Protein AF-0000000086147917 (afdb_homodimer)

Organism: NCBI:txid717836

pLDDT: mean 97.07, std 4.15, range [70.06, 99.0]

Foldseek 3Di:
DPAAEEEEEDCPWFLNVLLCQVSVVVPHAYEREDCDQVPDDYPPDDLLRYHYAHDQLLDLVSLVVSVVVSCVRHVAHAEYEHDWAFFEFAAPVLADPVNLVVRLSTLPVSVVSNVVVNLCCLQPRDVVREHEYEREAALLLVDPDGRRVSNSVNSVNVLVVLVVVQVVDDVSNHYYYAYEHEYDEQICRLPPRYDYRPGHDPVPPVDDRNVVSVVCHRVTQHYSNVVSVVVVVQRPDSHHDNYDYDDPVSVVSNVVVVVVVVPPPVVCVVVVVVPDDDD/DPAAEEEEEDCPWFLNVLLCQVSVVVPHAYEREDCDQVPDDYPPDDLLRYHYAHDQLLDLVSLVVSVVVSCVRHVAHAEYEHDWAFFEFAAPVLADPVNLVVRLSTLPVSVVSNVVVNLCCLQPRDVVREHEYEREAALLLVDPDGRRVSSSVNSVNVLVVLVVVQVVDDVSNHYYYAYEHEYDEQMCRLPPRYDYRPGHDPVPPVDDRNVVSVVCHRVTQHYSNVVSVVVVVQRPDSDHDNYDYDDPVSVVSNVVVVVVVVPPPVVCVVVVVVPDDDD

Solvent-accessible surface area (backbone atoms only — not comparable to full-atom values): 27804 Å² total; per-residue (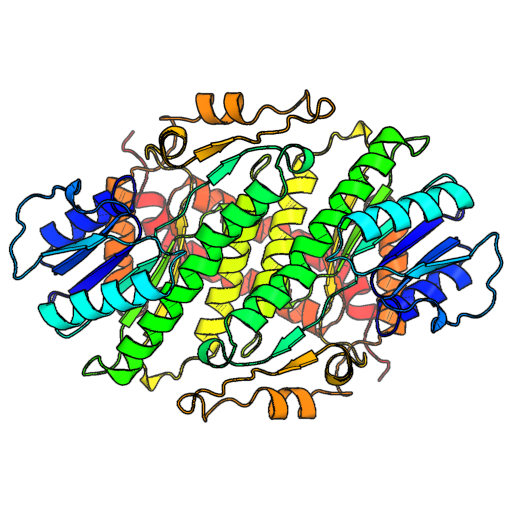Å²): 129,83,68,46,32,34,39,37,34,36,29,83,49,47,49,33,32,36,30,52,53,50,38,50,74,73,59,22,27,38,37,43,19,16,75,60,26,86,76,64,81,74,84,92,65,42,86,87,35,40,44,72,34,56,37,49,54,70,36,59,67,39,44,53,51,42,51,49,52,44,36,70,74,65,63,45,59,39,31,39,34,46,48,44,59,66,41,48,35,20,47,66,80,10,42,45,71,67,57,49,50,49,48,37,39,41,46,32,53,11,44,50,49,50,49,53,53,49,52,51,39,15,54,69,60,27,84,74,44,20,31,37,38,38,38,56,53,23,37,41,31,78,41,51,42,66,27,22,18,61,39,13,12,25,24,9,17,47,48,23,25,48,51,6,50,61,64,62,58,58,78,84,35,48,64,49,53,25,38,39,17,40,38,54,46,50,39,61,43,79,49,85,36,40,48,64,43,81,42,82,46,76,87,52,74,89,61,54,49,67,62,55,48,60,70,44,57,77,65,37,54,13,26,36,63,42,42,18,49,50,55,52,54,47,71,68,42,92,78,57,57,60,58,44,44,34,11,52,66,20,46,51,50,53,51,48,48,43,52,50,52,66,55,51,50,66,75,40,42,69,66,11,47,60,12,38,53,83,130,130,83,68,45,31,34,38,36,33,36,30,83,50,48,50,33,31,36,31,52,53,50,39,48,74,73,57,22,28,38,36,41,19,16,73,61,26,88,75,64,80,73,84,91,66,42,86,87,36,39,44,72,34,54,37,49,54,71,37,61,69,39,44,54,51,43,52,50,52,44,36,72,73,66,64,44,58,40,33,38,34,45,48,45,59,65,42,47,36,22,47,66,79,10,43,44,71,66,56,49,50,49,48,36,38,40,46,31,54,11,42,49,49,51,49,52,54,48,54,52,39,15,55,69,60,26,83,74,45,20,29,37,36,38,39,58,53,23,35,42,30,77,42,51,42,65,26,22,19,61,38,13,12,26,23,9,16,47,48,23,26,49,50,6,49,62,65,63,59,59,77,82,36,47,63,47,54,25,39,39,17,40,39,53,47,50,40,60,44,81,49,86,34,38,48,65,44,80,42,80,46,77,87,53,75,90,60,54,48,68,62,53,47,59,70,45,57,78,66,36,55,14,25,36,64,40,42,18,50,50,55,51,53,47,70,67,40,94,77,56,58,60,58,44,46,33,11,51,65,19,47,51,50,54,53,49,48,44,53,50,51,66,55,50,52,64,76,42,44,68,66,10,49,61,11,38,53,83,129

Secondary structure (DSSP, 8-state):
----EEEES--SSHHHHHHHHHHHHTT-EEEEEETTGGG---TT--TTTEEEEE--TT-HHHHHHHHHHHHHHHS---EEEE----EEEB-GGGS-HHHHHHHHIIIIIHHHHHHHHHHHHHHHTSSS--EEEEEE--GGGTS--TTBHHHHHHHHHHHHHHHHHHTTS-GGG-EEEEEEEE--B-SSTTTTTEEE-SS--TT-TT--HHHHHHHHTT--SB-HHHHHHHHHHHHH-SS--SEEEESHHHHHHHHHHHHHHHHHHHHTHHHHHTTBPP-/----EEEES--SSHHHHHHHHHHHHTT-EEEEEETTGGG---TT--TTTEEEEE--TT-HHHHHHHHHHHHHHHS---EEEE----EEEB-GGGS-HHHHHHHHIIIIIHHHHHHHHHHHHHHHTSSS--EEEEEE--GGGTS--TTBHHHHHHHHHHHHHHHHHHTTS-GGG-EEEEEEEE--B-SSTTTTTEEE-SS--TT-TT--HHHHHHHHTT--SB-HHHHHHHHHHHHH-SS--SEEEESHHHHHHHHHHHHHHHHHHHHTHHHHHTTBPP-

Structure (mmCIF, N/CA/C/O backbone):
data_AF-0000000086147917-model_v1
#
loop_
_entity.id
_entity.type
_entity.pdbx_description
1 polymer 'NAD(P)-binding protein'
#
loop_
_atom_site.group_PDB
_atom_site.id
_atom_site.type_symbol
_atom_site.label_atom_id
_atom_site.label_alt_id
_atom_site.label_comp_id
_atom_site.label_asym_id
_atom_site.label_entity_id
_atom_site.label_seq_id
_atom_site.pdbx_PDB_ins_code
_atom_site.Cartn_x
_atom_site.Cartn_y
_atom_site.Cartn_z
_atom_site.occupancy
_atom_site.B_iso_or_equiv
_atom_site.auth_seq_id
_atom_site.auth_comp_id
_atom_site.auth_asym_id
_atom_site.auth_atom_id
_atom_site.pdbx_PDB_model_num
ATOM 1 N N . MET A 1 1 ? -1.956 -28.297 -23.5 1 70.69 1 MET A N 1
ATOM 2 C CA . MET A 1 1 ? -0.825 -27.734 -22.766 1 70.69 1 MET A CA 1
ATOM 3 C C . MET A 1 1 ? -0.384 -28.672 -21.641 1 70.69 1 MET A C 1
ATOM 5 O O . MET A 1 1 ? -1.197 -29.422 -21.094 1 70.69 1 MET A O 1
ATOM 9 N N . ALA A 1 2 ? 0.963 -28.703 -21.406 1 85.81 2 ALA A N 1
ATOM 10 C CA . ALA A 1 2 ? 1.451 -29.609 -20.359 1 85.81 2 ALA A CA 1
ATOM 11 C C . ALA A 1 2 ? 0.873 -29.25 -19 1 85.81 2 ALA A C 1
ATOM 13 O O . ALA A 1 2 ? 0.705 -28.062 -18.688 1 85.81 2 ALA A O 1
ATOM 14 N N . PRO A 1 3 ? 0.407 -30.188 -18.25 1 95.19 3 PRO A N 1
ATOM 15 C CA . PRO A 1 3 ? -0.118 -29.922 -16.906 1 95.19 3 PRO A CA 1
ATOM 16 C C . PRO A 1 3 ? 0.841 -29.109 -16.047 1 95.19 3 PRO A C 1
ATOM 18 O O . PRO A 1 3 ? 2.059 -29.281 -16.125 1 95.19 3 PRO A O 1
ATOM 21 N N . GLN A 1 4 ? 0.289 -28.172 -15.352 1 98.12 4 GLN A N 1
ATOM 22 C CA . GLN A 1 4 ? 1.049 -27.359 -14.398 1 98.12 4 GLN A CA 1
ATOM 23 C C . GLN A 1 4 ? 0.607 -27.641 -12.969 1 98.12 4 GLN A C 1
ATOM 25 O O . GLN A 1 4 ? -0.524 -28.078 -12.734 1 98.12 4 GLN A O 1
ATOM 30 N N . VAL A 1 5 ? 1.501 -27.453 -12.031 1 98.81 5 VAL A N 1
ATOM 31 C CA . VAL A 1 5 ? 1.185 -27.609 -10.617 1 98.81 5 VAL A CA 1
ATOM 32 C C . VAL A 1 5 ? 0.826 -26.25 -10.023 1 98.81 5 VAL A C 1
ATOM 34 O O . VAL A 1 5 ? 1.681 -25.359 -9.922 1 98.81 5 VAL A O 1
ATOM 37 N N . PHE A 1 6 ? -0.414 -26.094 -9.578 1 98.94 6 PHE A N 1
ATOM 38 C CA . PHE A 1 6 ? -0.912 -24.891 -8.914 1 98.94 6 PHE A CA 1
ATOM 39 C C . PHE A 1 6 ? -0.845 -25.031 -7.398 1 98.94 6 PHE A C 1
ATOM 41 O O . PHE A 1 6 ? -1.278 -26.047 -6.852 1 98.94 6 PHE A O 1
ATOM 48 N N . PHE A 1 7 ? -0.246 -24.094 -6.746 1 98.94 7 PHE A N 1
ATOM 49 C CA . PHE A 1 7 ? -0.355 -23.906 -5.305 1 98.94 7 PHE A CA 1
ATOM 50 C C . PHE A 1 7 ? -1.246 -22.703 -4.984 1 98.94 7 PHE A C 1
ATOM 52 O O . PHE A 1 7 ? -0.883 -21.562 -5.262 1 98.94 7 PHE A O 1
ATOM 59 N N . ILE A 1 8 ? -2.434 -22.938 -4.398 1 98.94 8 ILE A N 1
ATOM 60 C CA . ILE A 1 8 ? -3.43 -21.891 -4.211 1 98.94 8 ILE A CA 1
ATOM 61 C C . ILE A 1 8 ? -3.738 -21.734 -2.725 1 98.94 8 ILE A C 1
ATOM 63 O O . ILE A 1 8 ? -4.125 -22.703 -2.057 1 98.94 8 ILE A O 1
ATOM 67 N N . THR A 1 9 ? -3.553 -20.531 -2.205 1 98.88 9 THR A N 1
ATOM 68 C CA . THR A 1 9 ? -3.9 -20.266 -0.811 1 98.88 9 THR A CA 1
ATOM 69 C C . THR A 1 9 ? -5.359 -19.844 -0.688 1 98.88 9 THR A C 1
ATOM 71 O O . THR A 1 9 ? -5.875 -19.125 -1.555 1 98.88 9 THR A O 1
ATOM 74 N N . GLY A 1 10 ? -6 -20.219 0.415 1 97.56 10 GLY A N 1
ATOM 75 C CA . GLY A 1 10 ? -7.375 -19.812 0.659 1 97.56 10 GLY A CA 1
ATOM 76 C C . GLY A 1 10 ? -8.352 -20.359 -0.366 1 97.56 10 GLY A C 1
ATOM 77 O O . GLY A 1 10 ? -8.898 -19.609 -1.174 1 97.56 10 GLY A O 1
ATOM 78 N N . THR A 1 11 ? -8.781 -21.703 -0.253 1 98 11 THR A N 1
ATOM 79 C CA . THR A 1 11 ? -9.562 -22.312 -1.326 1 98 11 THR A CA 1
ATOM 80 C C . THR A 1 11 ? -10.914 -22.797 -0.804 1 98 11 THR A C 1
ATOM 82 O O . THR A 1 11 ? -11.609 -23.547 -1.478 1 98 11 THR A O 1
ATOM 85 N N . SER A 1 12 ? -11.297 -22.312 0.386 1 95.19 12 SER A N 1
ATOM 86 C CA . SER A 1 12 ? -12.539 -22.781 0.989 1 95.19 12 SER A CA 1
ATOM 87 C C . SER A 1 12 ? -13.758 -22.188 0.282 1 95.19 12 SER A C 1
ATOM 89 O O . SER A 1 12 ? -14.836 -22.781 0.291 1 95.19 12 SER A O 1
ATOM 91 N N . THR A 1 13 ? -13.625 -20.984 -0.281 1 91.88 13 THR A N 1
ATOM 92 C CA . THR A 1 13 ? -14.719 -20.297 -0.959 1 91.88 13 THR A CA 1
ATOM 93 C C . THR A 1 13 ? -14.18 -19.375 -2.055 1 91.88 13 THR A C 1
ATOM 95 O O . THR A 1 13 ? -12.977 -19.312 -2.291 1 91.88 13 THR A O 1
ATOM 98 N N . GLY A 1 14 ? -15.055 -18.844 -2.77 1 93.75 14 GLY A N 1
ATOM 99 C CA . GLY A 1 14 ? -14.734 -17.734 -3.658 1 93.75 14 GLY A CA 1
ATOM 100 C C . GLY A 1 14 ? -13.828 -18.125 -4.809 1 93.75 14 GLY A C 1
ATOM 101 O O . GLY A 1 14 ? -14.008 -19.203 -5.406 1 93.75 14 GLY A O 1
ATOM 102 N N . PHE A 1 15 ? -12.898 -17.234 -5.156 1 96.62 15 PHE A N 1
ATOM 103 C CA . PHE A 1 15 ? -12 -17.406 -6.289 1 96.62 15 PHE A CA 1
ATOM 104 C C . PHE A 1 15 ? -11.141 -18.641 -6.109 1 96.62 15 PHE A C 1
ATOM 106 O O . PHE A 1 15 ? -10.93 -19.406 -7.055 1 96.62 15 PHE A O 1
ATOM 113 N N . GLY A 1 16 ? -10.633 -18.844 -4.852 1 97.81 16 GLY A N 1
ATOM 114 C CA . GLY A 1 16 ? -9.773 -19.984 -4.602 1 97.81 16 GLY A CA 1
ATOM 115 C C . GLY A 1 16 ? -10.438 -21.312 -4.906 1 97.81 16 GLY A C 1
ATOM 116 O O . GLY A 1 16 ? -9.852 -22.156 -5.586 1 97.81 16 GLY A O 1
ATOM 117 N N . GLN A 1 17 ? -11.641 -21.422 -4.441 1 97.88 17 GLN A N 1
ATOM 118 C CA . GLN A 1 17 ? -12.391 -22.656 -4.66 1 97.88 17 GLN A CA 1
ATOM 119 C C . GLN A 1 17 ? -12.648 -22.891 -6.148 1 97.88 17 GLN A C 1
ATOM 121 O O . GLN A 1 17 ? -12.43 -24 -6.656 1 97.88 17 GLN A O 1
ATOM 126 N N . GLU A 1 18 ? -13.086 -21.859 -6.844 1 98.44 18 GLU A N 1
ATOM 127 C CA . GLU A 1 18 ? -13.414 -21.969 -8.258 1 98.44 18 GLU A CA 1
ATOM 128 C C . GLU A 1 18 ? -12.164 -22.219 -9.102 1 98.44 18 GLU A C 1
ATOM 130 O O . GLU A 1 18 ? -12.227 -22.906 -10.117 1 98.44 18 GLU A O 1
ATOM 135 N N . LEU A 1 19 ? -11.031 -21.641 -8.695 1 98.81 19 LEU A N 1
ATOM 136 C CA . LEU A 1 19 ? -9.789 -21.828 -9.438 1 98.81 19 LEU A CA 1
ATOM 137 C C . LEU A 1 19 ? -9.297 -23.266 -9.297 1 98.81 19 LEU A C 1
ATOM 139 O O . LEU A 1 19 ? -8.758 -23.844 -10.25 1 98.81 19 LEU A O 1
ATOM 143 N N . VAL A 1 20 ? -9.453 -23.859 -8.086 1 98.88 20 VAL A N 1
ATOM 144 C CA . VAL A 1 20 ? -9.109 -25.266 -7.91 1 98.88 20 VAL A CA 1
ATOM 145 C C . VAL A 1 20 ? -9.914 -26.109 -8.883 1 98.88 20 VAL A C 1
ATOM 147 O O . VAL A 1 20 ? -9.352 -26.953 -9.594 1 98.88 20 VAL A O 1
ATOM 150 N N . LYS A 1 21 ? -11.219 -25.891 -8.953 1 98.81 21 LYS A N 1
ATOM 151 C CA . LYS A 1 21 ? -12.094 -26.641 -9.852 1 98.81 21 LYS A CA 1
ATOM 152 C C . LYS A 1 21 ? -11.648 -26.5 -11.305 1 98.81 21 LYS A C 1
ATOM 154 O O . LYS A 1 21 ? -11.539 -27.5 -12.023 1 98.81 21 LYS A O 1
ATOM 159 N N . LYS A 1 22 ? -11.359 -25.281 -11.664 1 98.62 22 LYS A N 1
ATOM 160 C CA . LYS A 1 22 ? -10.984 -25 -13.047 1 98.62 22 LYS A CA 1
ATOM 161 C C . LYS A 1 22 ? -9.672 -25.688 -13.414 1 98.62 22 LYS A C 1
ATOM 163 O O . LYS A 1 22 ? -9.57 -26.312 -14.477 1 98.62 22 LYS A O 1
ATOM 168 N N . ALA A 1 23 ? -8.672 -25.578 -12.578 1 98.69 23 ALA A N 1
ATOM 169 C CA . ALA A 1 23 ? -7.363 -26.172 -12.852 1 98.69 23 ALA A CA 1
ATOM 170 C C . ALA A 1 23 ? -7.461 -27.688 -12.969 1 98.69 23 ALA A C 1
ATOM 172 O O . ALA A 1 23 ? -6.891 -28.281 -13.891 1 98.69 23 ALA A O 1
ATOM 173 N N . LEU A 1 24 ? -8.203 -28.328 -12.078 1 98.62 24 LEU A N 1
ATOM 174 C CA . LEU A 1 24 ? -8.375 -29.781 -12.133 1 98.62 24 LEU A CA 1
ATOM 175 C C . LEU A 1 24 ? -9.109 -30.188 -13.406 1 98.62 24 LEU A C 1
ATOM 177 O O . LEU A 1 24 ? -8.727 -31.172 -14.055 1 98.62 24 LEU A O 1
ATOM 181 N N . GLN A 1 25 ? -10.148 -29.406 -13.703 1 98 25 GLN A N 1
ATOM 182 C CA . GLN A 1 25 ? -10.93 -29.688 -14.898 1 98 25 GLN A CA 1
ATOM 183 C C . GLN A 1 25 ? -10.062 -29.625 -16.156 1 98 25 GLN A C 1
ATOM 185 O O . GLN A 1 25 ? -10.297 -30.359 -17.109 1 98 25 GLN A O 1
ATOM 190 N N . GLU A 1 26 ? -9.039 -28.781 -16.141 1 97.88 26 GLU A N 1
ATOM 191 C CA . GLU A 1 26 ? -8.18 -28.578 -17.297 1 97.88 26 GLU A CA 1
ATOM 192 C C . GLU A 1 26 ? -7.004 -29.547 -17.297 1 97.88 26 GLU A C 1
ATOM 194 O O . GLU A 1 26 ? -6.156 -29.516 -18.188 1 97.88 26 GLU A O 1
ATOM 199 N N . GLY A 1 27 ? -6.895 -30.375 -16.266 1 97.94 27 GLY A N 1
ATOM 200 C CA . GLY A 1 27 ? -5.883 -31.422 -16.234 1 97.94 27 GLY A CA 1
ATOM 201 C C . GLY A 1 27 ? -4.645 -31.016 -15.445 1 97.94 27 GLY A C 1
ATOM 202 O O . GLY A 1 27 ? -3.652 -31.75 -15.43 1 97.94 27 GLY A O 1
ATOM 203 N N . ASP A 1 28 ? -4.652 -29.859 -14.797 1 98.69 28 ASP A N 1
ATOM 204 C CA . ASP A 1 28 ? -3.541 -29.422 -13.961 1 98.69 28 ASP A CA 1
ATOM 205 C C . ASP A 1 28 ? -3.545 -30.141 -12.617 1 98.69 28 ASP A C 1
ATOM 207 O O . ASP A 1 28 ? -4.496 -30.859 -12.289 1 98.69 28 ASP A O 1
ATOM 211 N N . LYS A 1 29 ? -2.465 -30.047 -11.922 1 98.75 29 LYS A N 1
ATOM 212 C CA . LYS A 1 29 ? -2.354 -30.5 -10.539 1 98.75 29 LYS A CA 1
ATOM 213 C C . LYS A 1 29 ? -2.529 -29.344 -9.562 1 98.75 29 LYS A C 1
ATOM 215 O O . LYS A 1 29 ? -2.125 -28.219 -9.844 1 98.75 29 LYS A O 1
ATOM 220 N N . VAL A 1 30 ? -3.152 -29.688 -8.398 1 98.94 30 VAL A N 1
ATOM 221 C CA . VAL A 1 30 ? -3.488 -28.578 -7.52 1 98.94 30 VAL A CA 1
ATOM 222 C C . VAL A 1 30 ? -3.129 -28.938 -6.078 1 98.94 30 VAL A C 1
ATOM 224 O O . VAL A 1 30 ? -3.475 -30.016 -5.59 1 98.94 30 VAL A O 1
ATOM 227 N N . VAL A 1 31 ? -2.369 -28.062 -5.469 1 98.94 31 VAL A N 1
ATOM 228 C CA . VAL A 1 31 ? -2.275 -27.984 -4.016 1 98.94 31 VAL A CA 1
ATOM 229 C C . VAL A 1 31 ? -3.266 -26.938 -3.488 1 98.94 31 VAL A C 1
ATOM 231 O O . VAL A 1 31 ? -3.053 -25.734 -3.639 1 98.94 31 VAL A O 1
ATOM 234 N N . ALA A 1 32 ? -4.359 -27.406 -2.885 1 98.88 32 ALA A N 1
ATOM 235 C CA . ALA A 1 32 ? -5.398 -26.547 -2.318 1 98.88 32 ALA A CA 1
ATOM 236 C C . ALA A 1 32 ? -5.195 -26.359 -0.817 1 98.88 32 ALA A C 1
ATOM 238 O O . ALA A 1 32 ? -5.051 -27.344 -0.077 1 98.88 32 ALA A O 1
ATOM 239 N N . THR A 1 33 ? -5.184 -25.094 -0.391 1 98.81 33 THR A N 1
ATOM 240 C CA . THR A 1 33 ? -4.949 -24.875 1.032 1 98.81 33 THR A CA 1
ATOM 241 C C . THR A 1 33 ? -6.141 -24.172 1.677 1 98.81 33 THR A C 1
ATOM 243 O O . THR A 1 33 ? -6.867 -23.438 1.01 1 98.81 33 THR A O 1
ATOM 246 N N . ALA A 1 34 ? -6.387 -24.438 2.887 1 97.75 34 ALA A N 1
ATOM 247 C CA . ALA A 1 34 ? -7.348 -23.781 3.779 1 97.75 34 ALA A CA 1
ATOM 248 C C . ALA A 1 34 ? -6.93 -23.938 5.238 1 97.75 34 ALA A C 1
ATOM 250 O O . ALA A 1 34 ? -6.059 -24.75 5.559 1 97.75 34 ALA A O 1
ATOM 251 N N . ARG A 1 35 ? -7.52 -23.219 6.121 1 94.25 35 ARG A N 1
ATOM 252 C CA . ARG A 1 35 ? -7.23 -23.359 7.547 1 94.25 35 ARG A CA 1
ATOM 253 C C . ARG A 1 35 ? -7.582 -24.75 8.039 1 94.25 35 ARG A C 1
ATOM 255 O O . ARG A 1 35 ? -6.883 -25.312 8.891 1 94.25 35 ARG A O 1
ATOM 262 N N . ASN A 1 36 ? -8.609 -25.172 7.488 1 95.69 36 ASN A N 1
ATOM 263 C CA . ASN A 1 36 ? -9.031 -26.562 7.668 1 95.69 36 ASN A CA 1
ATOM 264 C C . ASN A 1 36 ? -9.242 -27.266 6.332 1 95.69 36 ASN A C 1
ATOM 266 O O . ASN A 1 36 ? -10.336 -27.203 5.758 1 95.69 36 ASN A O 1
ATOM 270 N N . SER A 1 37 ? -8.234 -27.969 5.91 1 97.38 37 SER A N 1
ATOM 271 C CA . SER A 1 37 ? -8.242 -28.531 4.562 1 97.38 37 SER A CA 1
ATOM 272 C C . SER A 1 37 ? -9.117 -29.766 4.488 1 97.38 37 SER A C 1
ATOM 274 O O . SER A 1 37 ? -9.492 -30.203 3.398 1 97.38 37 SER A O 1
ATOM 276 N N . SER A 1 38 ? -9.422 -30.375 5.594 1 97.12 38 SER A N 1
ATOM 277 C CA . SER A 1 38 ? -10.227 -31.594 5.605 1 97.12 38 SER A CA 1
ATOM 278 C C . SER A 1 38 ? -11.641 -31.312 5.094 1 97.12 38 SER A C 1
ATOM 280 O O . SER A 1 38 ? -12.359 -32.25 4.715 1 97.12 38 SER A O 1
ATOM 282 N N . LYS A 1 39 ? -11.984 -30.016 5.102 1 95.56 39 LYS A N 1
ATOM 283 C CA . LYS A 1 39 ? -13.328 -29.641 4.672 1 95.56 39 LYS A CA 1
ATOM 284 C C . LYS A 1 39 ? -13.375 -29.406 3.164 1 95.56 39 LYS A C 1
ATOM 286 O O . LYS A 1 39 ? -14.453 -29.266 2.588 1 95.56 39 LYS A O 1
ATOM 291 N N . LEU A 1 40 ? -12.25 -29.422 2.508 1 97.81 40 LEU A N 1
ATOM 292 C CA . LEU A 1 40 ? -12.203 -29.203 1.067 1 97.81 40 LEU A CA 1
ATOM 293 C C . LEU A 1 40 ? -12.664 -30.438 0.304 1 97.81 40 LEU A C 1
ATOM 295 O O . LEU A 1 40 ? -12.242 -31.547 0.612 1 97.81 40 LEU A O 1
ATOM 299 N N . LYS A 1 41 ? -13.586 -30.219 -0.577 1 96.5 41 LYS A N 1
ATOM 300 C CA . LYS A 1 41 ? -14.086 -31.297 -1.425 1 96.5 41 LYS A CA 1
ATOM 301 C C . LYS A 1 41 ? -14.148 -30.875 -2.887 1 96.5 41 LYS A C 1
ATOM 303 O O . LYS A 1 41 ? -14.781 -29.875 -3.217 1 96.5 41 LYS A O 1
ATOM 308 N N . PHE A 1 42 ? -13.461 -31.609 -3.727 1 98 42 PHE A N 1
ATOM 309 C CA . PHE A 1 42 ? -13.438 -31.359 -5.164 1 98 42 PHE A CA 1
ATOM 310 C C . PHE A 1 42 ? -13.633 -32.656 -5.934 1 98 42 PHE A C 1
ATOM 312 O O . PHE A 1 42 ? -13.273 -33.75 -5.449 1 98 42 PHE A O 1
ATOM 319 N N . ASP A 1 43 ? -14.188 -32.594 -7.074 1 96.81 43 ASP A N 1
ATOM 320 C CA . ASP A 1 43 ? -14.43 -33.75 -7.902 1 96.81 43 ASP A CA 1
ATOM 321 C C . ASP A 1 43 ? -13.18 -34.125 -8.703 1 96.81 43 ASP A C 1
ATOM 323 O O . ASP A 1 43 ? -12.375 -33.281 -9.039 1 96.81 43 ASP A O 1
ATOM 327 N N . GLY A 1 44 ? -13 -35.375 -8.961 1 96.19 44 GLY A N 1
ATOM 328 C CA . GLY A 1 44 ? -11.969 -35.844 -9.867 1 96.19 44 GLY A CA 1
ATOM 329 C C . GLY A 1 44 ? -10.578 -35.812 -9.266 1 96.19 44 GLY A C 1
ATOM 330 O O . GLY A 1 44 ? -9.578 -35.75 -9.984 1 96.19 44 GLY A O 1
ATOM 331 N N . THR A 1 45 ? -10.508 -35.875 -7.992 1 97.88 45 THR A N 1
ATOM 332 C CA . THR A 1 45 ? -9.219 -35.75 -7.332 1 97.88 45 THR A CA 1
ATOM 333 C C . THR A 1 45 ? -8.578 -37.125 -7.141 1 97.88 45 THR A C 1
ATOM 335 O O . THR A 1 45 ? -9.273 -38.094 -6.875 1 97.88 45 THR A O 1
ATOM 338 N N . THR A 1 46 ? -7.344 -37.188 -7.355 1 97.62 46 THR A N 1
ATOM 339 C CA . THR A 1 46 ? -6.492 -38.312 -7.062 1 97.62 46 THR A CA 1
ATOM 340 C C . THR A 1 46 ? -5.188 -37.875 -6.41 1 97.62 46 THR A C 1
ATOM 342 O O . THR A 1 46 ? -4.891 -36.688 -6.355 1 97.62 46 THR A O 1
ATOM 345 N N . GLN A 1 47 ? -4.441 -38.812 -5.941 1 96.69 47 GLN A N 1
ATOM 346 C CA . GLN A 1 47 ? -3.148 -38.5 -5.34 1 96.69 47 GLN A CA 1
ATOM 347 C C . GLN A 1 47 ? -2.189 -37.906 -6.375 1 96.69 47 GLN A C 1
ATOM 349 O O . GLN A 1 47 ? -1.222 -37.219 -6.02 1 96.69 47 GLN A O 1
ATOM 354 N N . ASP A 1 48 ? -2.467 -38.156 -7.625 1 97.5 48 ASP A N 1
ATOM 355 C CA . ASP A 1 48 ? -1.568 -37.719 -8.695 1 97.5 48 ASP A CA 1
ATOM 356 C C . ASP A 1 48 ? -1.858 -36.281 -9.125 1 97.5 48 ASP A C 1
ATOM 358 O O . ASP A 1 48 ? -1.037 -35.656 -9.797 1 97.5 48 ASP A O 1
ATOM 362 N N . ASN A 1 49 ? -3.057 -35.75 -8.742 1 98.38 49 ASN A N 1
ATOM 363 C CA . ASN A 1 49 ? -3.365 -34.438 -9.289 1 98.38 49 ASN A CA 1
ATOM 364 C C . ASN A 1 49 ? -3.824 -33.469 -8.195 1 98.38 49 ASN A C 1
ATOM 366 O O . ASN A 1 49 ? -4.066 -32.312 -8.461 1 98.38 49 ASN A O 1
ATOM 370 N N . TYR A 1 50 ? -3.922 -33.969 -6.969 1 98.75 50 TYR A N 1
ATOM 371 C CA . TYR A 1 50 ? -4.551 -33.125 -5.957 1 98.75 50 TYR A CA 1
ATOM 372 C C . TYR A 1 50 ? -3.934 -33.375 -4.582 1 98.75 50 TYR A C 1
ATOM 374 O O . TYR A 1 50 ? -3.65 -34.531 -4.223 1 98.75 50 TYR A O 1
ATOM 382 N N . LEU A 1 51 ? -3.709 -32.312 -3.834 1 98.81 51 LEU A N 1
ATOM 383 C CA . LEU A 1 51 ? -3.248 -32.344 -2.449 1 98.81 51 LEU A CA 1
ATOM 384 C C . LEU A 1 51 ? -3.93 -31.25 -1.627 1 98.81 51 LEU A C 1
ATOM 386 O O . LEU A 1 51 ? -3.908 -30.078 -2.002 1 98.81 51 LEU A O 1
ATOM 390 N N . ALA A 1 52 ? -4.633 -31.609 -0.583 1 98.75 52 ALA A N 1
ATOM 391 C CA . ALA A 1 52 ? -5.191 -30.656 0.371 1 98.75 52 ALA A CA 1
ATOM 392 C C . ALA A 1 52 ? -4.246 -30.438 1.551 1 98.75 52 ALA A C 1
ATOM 394 O O . ALA A 1 52 ? -3.748 -31.406 2.137 1 98.75 52 ALA A O 1
ATOM 395 N N . VAL A 1 53 ? -3.98 -29.188 1.894 1 98.75 53 VAL A N 1
ATOM 396 C CA . VAL A 1 53 ? -3.025 -28.891 2.957 1 98.75 53 VAL A CA 1
ATOM 397 C C . VAL A 1 53 ? -3.605 -27.828 3.891 1 98.75 53 VAL A C 1
ATOM 399 O O . VAL A 1 53 ? -4.156 -26.828 3.434 1 98.75 53 VAL A O 1
ATOM 402 N N . ASP A 1 54 ? -3.508 -28.047 5.227 1 98.62 54 ASP A N 1
ATOM 403 C CA . ASP A 1 54 ? -3.816 -27 6.195 1 98.62 54 ASP A CA 1
ATOM 404 C C . ASP A 1 54 ? -2.803 -25.859 6.113 1 98.62 54 ASP A C 1
ATOM 406 O O . ASP A 1 54 ? -1.593 -26.094 6.176 1 98.62 54 ASP A O 1
ATOM 410 N N . LEU A 1 55 ? -3.381 -24.625 5.973 1 98.75 55 LEU A N 1
ATOM 411 C CA . LEU A 1 55 ? -2.449 -23.5 5.91 1 98.75 55 LEU A CA 1
ATOM 412 C C . LEU A 1 55 ? -3.096 -22.219 6.449 1 98.75 55 LEU A C 1
ATOM 414 O O . LEU A 1 55 ? -4.141 -21.797 5.953 1 98.75 55 LEU A O 1
ATOM 418 N N . ASP A 1 56 ? -2.547 -21.703 7.5 1 98.62 56 ASP A N 1
ATOM 419 C CA . ASP A 1 56 ? -2.664 -20.297 7.891 1 98.62 56 ASP A CA 1
ATOM 420 C C . ASP A 1 56 ? -1.467 -19.484 7.395 1 98.62 56 ASP A C 1
ATOM 422 O O . ASP A 1 56 ? -0.349 -19.656 7.891 1 98.62 56 ASP A O 1
ATOM 426 N N . VAL A 1 57 ? -1.705 -18.609 6.445 1 98.69 57 VAL A N 1
ATOM 427 C CA . VAL A 1 57 ? -0.602 -17.938 5.766 1 98.69 57 VAL A CA 1
ATOM 428 C C . VAL A 1 57 ? 0.154 -17.062 6.758 1 98.69 57 VAL A C 1
ATOM 430 O O . VAL A 1 57 ? 1.273 -16.625 6.48 1 98.69 57 VAL A O 1
ATOM 433 N N . THR A 1 58 ? -0.464 -16.719 7.934 1 98.38 58 THR A N 1
ATOM 434 C CA . THR A 1 58 ? 0.211 -15.891 8.922 1 98.38 58 THR A CA 1
ATOM 435 C C . THR A 1 58 ? 1.212 -16.703 9.734 1 98.38 58 THR A C 1
ATOM 437 O O . THR A 1 58 ? 1.977 -16.156 10.523 1 98.38 58 THR A O 1
ATOM 440 N N . ASP A 1 59 ? 1.185 -18.016 9.562 1 98.56 59 ASP A N 1
ATOM 441 C CA . ASP A 1 59 ? 2.121 -18.922 10.211 1 98.56 59 ASP A CA 1
ATOM 442 C C . ASP A 1 59 ? 3.234 -19.344 9.25 1 98.56 59 ASP A C 1
ATOM 444 O O . ASP A 1 59 ? 3.062 -20.281 8.469 1 98.56 59 ASP A O 1
ATOM 448 N N . LYS A 1 60 ? 4.371 -18.766 9.422 1 97.81 60 LYS A N 1
ATOM 449 C CA . LYS A 1 60 ? 5.5 -18.984 8.516 1 97.81 60 LYS A CA 1
ATOM 450 C C . LYS A 1 60 ? 5.875 -20.453 8.453 1 97.81 60 LYS A C 1
ATOM 452 O O . LYS A 1 60 ? 6.18 -20.984 7.375 1 97.81 60 LYS A O 1
ATOM 457 N N . SER A 1 61 ? 5.891 -21.094 9.547 1 98.31 61 SER A N 1
ATOM 458 C CA . SER A 1 61 ? 6.227 -22.516 9.578 1 98.31 61 SER A CA 1
ATOM 459 C C . SER A 1 61 ? 5.207 -23.344 8.812 1 98.31 61 SER A C 1
ATOM 461 O O . SER A 1 61 ? 5.566 -24.328 8.148 1 98.31 61 SER A O 1
ATOM 463 N N . ALA A 1 62 ? 3.941 -22.969 8.938 1 98.75 62 ALA A N 1
ATOM 464 C CA . ALA A 1 62 ? 2.896 -23.656 8.188 1 98.75 62 ALA A CA 1
ATOM 465 C C . ALA A 1 62 ? 3.088 -23.484 6.688 1 98.75 62 ALA A C 1
ATOM 467 O O . ALA A 1 62 ? 2.84 -24.406 5.906 1 98.75 62 ALA A O 1
ATOM 468 N N . VAL A 1 63 ? 3.557 -22.328 6.289 1 98.88 63 VAL A N 1
ATOM 469 C CA . VAL A 1 63 ? 3.838 -22.062 4.883 1 98.88 63 VAL A CA 1
ATOM 470 C C . VAL A 1 63 ? 4.945 -22.984 4.391 1 98.88 63 VAL A C 1
ATOM 472 O O . VAL A 1 63 ? 4.809 -23.625 3.346 1 98.88 63 VAL A O 1
ATOM 475 N N . ASP A 1 64 ? 5.984 -23.078 5.168 1 98.69 64 ASP A N 1
ATOM 476 C CA . ASP A 1 64 ? 7.098 -23.953 4.801 1 98.69 64 ASP A CA 1
ATOM 477 C C . ASP A 1 64 ? 6.637 -25.391 4.648 1 98.69 64 ASP A C 1
ATOM 479 O O . ASP A 1 64 ? 6.965 -26.062 3.658 1 98.69 64 ASP A O 1
ATOM 483 N N . LYS A 1 65 ? 5.883 -25.859 5.586 1 98.69 65 LYS A N 1
ATOM 484 C CA . LYS A 1 65 ? 5.406 -27.234 5.582 1 98.69 65 LYS A CA 1
ATOM 485 C C . LYS A 1 65 ? 4.488 -27.5 4.391 1 98.69 65 LYS A C 1
ATOM 487 O O . LYS A 1 65 ? 4.512 -28.578 3.807 1 98.69 65 LYS A O 1
ATOM 492 N N . ALA A 1 66 ? 3.674 -26.516 4.078 1 98.88 66 ALA A N 1
ATOM 493 C CA . ALA A 1 66 ? 2.762 -26.656 2.947 1 98.88 66 ALA A CA 1
ATOM 494 C C . ALA A 1 66 ? 3.529 -26.812 1.637 1 98.88 66 ALA A C 1
ATOM 496 O O . ALA A 1 66 ? 3.199 -27.656 0.809 1 98.88 66 ALA A O 1
ATOM 497 N N . PHE A 1 67 ? 4.547 -26.016 1.429 1 98.94 67 PHE A N 1
ATOM 498 C CA . PHE A 1 67 ? 5.355 -26.109 0.219 1 98.94 67 PHE A CA 1
ATOM 499 C C . PHE A 1 67 ? 6.141 -27.406 0.181 1 98.94 67 PHE A C 1
ATOM 501 O O . PHE A 1 67 ? 6.297 -28.016 -0.881 1 98.94 67 PHE A O 1
ATOM 508 N N . ASP A 1 68 ? 6.641 -27.812 1.353 1 98.81 68 ASP A N 1
ATOM 509 C CA . ASP A 1 68 ? 7.355 -29.078 1.422 1 98.81 68 ASP A CA 1
ATOM 510 C C . ASP A 1 68 ? 6.453 -30.234 1.006 1 98.81 68 ASP A C 1
ATOM 512 O O . ASP A 1 68 ? 6.879 -31.125 0.273 1 98.81 68 ASP A O 1
ATOM 516 N N . ALA A 1 69 ? 5.242 -30.25 1.488 1 98.88 69 ALA A N 1
ATOM 517 C CA . ALA A 1 69 ? 4.277 -31.281 1.121 1 98.88 69 ALA A CA 1
ATOM 518 C C . ALA A 1 69 ? 4.012 -31.281 -0.381 1 98.88 69 ALA A C 1
ATOM 520 O O . ALA A 1 69 ? 3.918 -32.344 -1.006 1 98.88 69 ALA A O 1
ATOM 521 N N . ALA A 1 70 ? 3.857 -30.109 -0.963 1 98.81 70 ALA A N 1
ATOM 522 C CA . ALA A 1 70 ? 3.635 -29.953 -2.398 1 98.81 70 ALA A CA 1
ATOM 523 C C . ALA A 1 70 ? 4.801 -30.531 -3.195 1 98.81 70 ALA A C 1
ATOM 525 O O . ALA A 1 70 ? 4.594 -31.266 -4.172 1 98.81 70 ALA A O 1
ATOM 526 N N . LEU A 1 71 ? 6.047 -30.234 -2.777 1 98.81 71 LEU A N 1
ATOM 527 C CA . LEU A 1 71 ? 7.238 -30.719 -3.473 1 98.81 71 LEU A CA 1
ATOM 528 C C . LEU A 1 71 ? 7.387 -32.219 -3.336 1 98.81 71 LEU A C 1
ATOM 530 O O . LEU A 1 71 ? 7.816 -32.906 -4.273 1 98.81 71 LEU A O 1
ATOM 534 N N . LYS A 1 72 ? 7.09 -32.688 -2.145 1 98.62 72 LYS A N 1
ATOM 535 C CA . LYS A 1 72 ? 7.156 -34.125 -1.933 1 98.62 72 LYS A CA 1
ATOM 536 C C . LYS A 1 72 ? 6.227 -34.875 -2.889 1 98.62 72 LYS A C 1
ATOM 538 O O . LYS A 1 72 ? 6.582 -35.906 -3.424 1 98.62 72 LYS A O 1
ATOM 543 N N . GLN A 1 73 ? 5.094 -34.312 -3.117 1 98.5 73 GLN A N 1
ATOM 544 C CA . GLN A 1 73 ? 4.09 -35.031 -3.904 1 98.5 73 GLN A CA 1
ATOM 545 C C . GLN A 1 73 ? 4.305 -34.812 -5.398 1 98.5 73 GLN A C 1
ATOM 547 O O . GLN A 1 73 ? 4.152 -35.75 -6.199 1 98.5 73 GLN A O 1
ATOM 552 N N . PHE A 1 74 ? 4.602 -33.562 -5.805 1 98.38 74 PHE A N 1
ATOM 553 C CA . PHE A 1 74 ? 4.527 -33.25 -7.223 1 98.38 74 PHE A CA 1
ATOM 554 C C . PHE A 1 74 ? 5.91 -32.906 -7.773 1 98.38 74 PHE A C 1
ATOM 556 O O . PHE A 1 74 ? 6.09 -32.812 -8.984 1 98.38 74 PHE A O 1
ATOM 563 N N . GLY A 1 75 ? 6.895 -32.594 -6.906 1 98.12 75 GLY A N 1
ATOM 564 C CA . GLY A 1 75 ? 8.281 -32.406 -7.289 1 98.12 75 GLY A CA 1
ATOM 565 C C . GLY A 1 75 ? 8.578 -31.016 -7.793 1 98.12 75 GLY A C 1
ATOM 566 O O . GLY A 1 75 ? 9.742 -30.641 -7.965 1 98.12 75 GLY A O 1
ATOM 567 N N . ARG A 1 76 ? 7.535 -30.234 -8.102 1 98.19 76 ARG A N 1
ATOM 568 C CA . ARG A 1 76 ? 7.68 -28.875 -8.609 1 98.19 76 ARG A CA 1
ATOM 569 C C . ARG A 1 76 ? 6.43 -28.047 -8.328 1 98.19 76 ARG A C 1
ATOM 571 O O . ARG A 1 76 ? 5.395 -28.578 -7.941 1 98.19 76 ARG A O 1
ATOM 578 N N . ILE A 1 77 ? 6.527 -26.734 -8.461 1 98.88 77 ILE A N 1
ATOM 579 C CA . ILE A 1 77 ? 5.406 -25.797 -8.367 1 98.88 77 ILE A CA 1
ATOM 580 C C . ILE A 1 77 ? 5.5 -24.781 -9.492 1 98.88 77 ILE A C 1
ATOM 582 O O . ILE A 1 77 ? 6.457 -24 -9.562 1 98.88 77 ILE A O 1
ATOM 586 N N . ASP A 1 78 ? 4.461 -24.688 -10.328 1 98.88 78 ASP A N 1
ATOM 587 C CA . ASP A 1 78 ? 4.531 -23.875 -11.531 1 98.88 78 ASP A CA 1
ATOM 588 C C . ASP A 1 78 ? 3.811 -22.547 -11.336 1 98.88 78 ASP A C 1
ATOM 590 O O . ASP A 1 78 ? 4.215 -21.516 -11.898 1 98.88 78 ASP A O 1
ATOM 594 N N . VAL A 1 79 ? 2.715 -22.562 -10.633 1 98.94 79 VAL A N 1
ATOM 595 C CA . VAL A 1 79 ? 1.89 -21.391 -10.406 1 98.94 79 VAL A CA 1
ATOM 596 C C . VAL A 1 79 ? 1.544 -21.281 -8.922 1 98.94 79 VAL A C 1
ATOM 598 O O . VAL A 1 79 ? 1.05 -22.234 -8.32 1 98.94 79 VAL A O 1
ATOM 601 N N . VAL A 1 80 ? 1.902 -20.219 -8.305 1 99 80 VAL A N 1
ATOM 602 C CA . VAL A 1 80 ? 1.481 -19.922 -6.941 1 99 80 VAL A CA 1
ATOM 603 C C . VAL A 1 80 ? 0.458 -18.781 -6.957 1 99 80 VAL A C 1
ATOM 605 O O . VAL A 1 80 ? 0.693 -17.734 -7.562 1 99 80 VAL A O 1
ATOM 608 N N . VAL A 1 81 ? -0.696 -19.016 -6.371 1 99 81 VAL A N 1
ATOM 609 C CA . VAL A 1 81 ? -1.761 -18.016 -6.297 1 99 81 VAL A CA 1
ATOM 610 C C . VAL A 1 81 ? -1.971 -17.578 -4.848 1 99 81 VAL A C 1
ATOM 612 O O . VAL A 1 81 ? -2.561 -18.328 -4.055 1 99 81 VAL A O 1
ATOM 615 N N . ASN A 1 82 ? -1.451 -16.438 -4.535 1 98.94 82 ASN A N 1
ATOM 616 C CA . ASN A 1 82 ? -1.745 -15.812 -3.248 1 98.94 82 ASN A CA 1
ATOM 617 C C . ASN A 1 82 ? -3.164 -15.25 -3.209 1 98.94 82 ASN A C 1
ATOM 619 O O . ASN A 1 82 ? -3.379 -14.078 -3.518 1 98.94 82 ASN A O 1
ATOM 623 N N . ASN A 1 83 ? -4.055 -16.078 -2.754 1 98.56 83 ASN A N 1
ATOM 624 C CA . ASN A 1 83 ? -5.48 -15.758 -2.787 1 98.56 83 ASN A CA 1
ATOM 625 C C . ASN A 1 83 ? -6.043 -15.555 -1.384 1 98.56 83 ASN A C 1
ATOM 627 O O . ASN A 1 83 ? -7.074 -14.906 -1.212 1 98.56 83 ASN A O 1
ATOM 631 N N . ALA A 1 84 ? -5.375 -16.156 -0.37 1 97.81 84 ALA A N 1
ATOM 632 C CA . ALA A 1 84 ? -5.836 -16 1.007 1 97.81 84 ALA A CA 1
ATOM 633 C C . ALA A 1 84 ? -5.926 -14.531 1.394 1 97.81 84 ALA A C 1
ATOM 635 O O . ALA A 1 84 ? -5.008 -13.75 1.115 1 97.81 84 ALA A O 1
ATOM 636 N N . GLY A 1 85 ? -6.957 -14.125 1.947 1 96.5 85 GLY A N 1
ATOM 637 C CA . GLY A 1 85 ? -7.215 -12.758 2.371 1 96.5 85 GLY A CA 1
ATOM 638 C C . GLY A 1 85 ? -8.656 -12.523 2.775 1 96.5 85 GLY A C 1
ATOM 639 O O . GLY A 1 85 ? -9.5 -13.406 2.633 1 96.5 85 GLY A O 1
ATOM 640 N N . TYR A 1 86 ? -8.914 -11.438 3.355 1 96.88 86 TYR A N 1
ATOM 641 C CA . TYR A 1 86 ? -10.266 -11.039 3.719 1 96.88 86 TYR A CA 1
ATOM 642 C C . TYR A 1 86 ? -10.398 -9.516 3.742 1 96.88 86 TYR A C 1
ATOM 644 O O . TYR A 1 86 ? -9.414 -8.797 3.562 1 96.88 86 TYR A O 1
ATOM 652 N N . GLY A 1 87 ? -11.648 -9.102 3.807 1 97.19 87 GLY A N 1
ATOM 653 C CA . GLY A 1 87 ? -11.93 -7.676 3.852 1 97.19 87 GLY A CA 1
ATOM 654 C C . GLY A 1 87 ? -12.336 -7.191 5.23 1 97.19 87 GLY A C 1
ATOM 655 O O . GLY A 1 87 ? -13.031 -7.898 5.961 1 97.19 87 GLY A O 1
ATOM 656 N N . LEU A 1 88 ? -11.875 -6.074 5.633 1 98 88 LEU A N 1
ATOM 657 C CA . LEU A 1 88 ? -12.32 -5.305 6.789 1 98 88 LEU A CA 1
ATOM 658 C C . LEU A 1 88 ? -13.062 -4.047 6.352 1 98 88 LEU A C 1
ATOM 660 O O . LEU A 1 88 ? -12.484 -3.168 5.715 1 98 88 LEU A O 1
ATOM 664 N N . SER A 1 89 ? -14.359 -4.012 6.668 1 97.75 89 SER A N 1
ATOM 665 C CA . SER A 1 89 ? -15.172 -2.863 6.27 1 97.75 89 SER A CA 1
ATOM 666 C C . SER A 1 89 ? -15.586 -2.031 7.477 1 97.75 89 SER A C 1
ATOM 668 O O . SER A 1 89 ? -16.141 -2.562 8.438 1 97.75 89 SER A O 1
ATOM 670 N N . GLY A 1 90 ? -15.281 -0.848 7.5 1 97.94 90 GLY A N 1
ATOM 671 C CA . GLY A 1 90 ? -15.57 0.181 8.484 1 97.94 90 GLY A CA 1
ATOM 672 C C . GLY A 1 90 ? -14.82 1.476 8.234 1 97.94 90 GLY A C 1
ATOM 673 O O . GLY A 1 90 ? -13.703 1.462 7.719 1 97.94 90 GLY A O 1
ATOM 674 N N . GLU A 1 91 ? -15.5 2.584 8.617 1 98.31 91 GLU A N 1
ATOM 675 C CA . GLU A 1 91 ? -14.742 3.83 8.539 1 98.31 91 GLU A CA 1
ATOM 676 C C . GLU A 1 91 ? -13.438 3.729 9.328 1 98.31 91 GLU A C 1
ATOM 678 O O . GLU A 1 91 ? -13.367 3.023 10.336 1 98.31 91 GLU A O 1
ATOM 683 N N . PHE A 1 92 ? -12.438 4.449 8.898 1 98.69 92 PHE A N 1
ATOM 684 C CA . PHE A 1 92 ? -11.109 4.336 9.492 1 98.69 92 PHE A CA 1
ATOM 685 C C . PHE A 1 92 ? -11.18 4.473 11.008 1 98.69 92 PHE A C 1
ATOM 687 O O . PHE A 1 92 ? -10.68 3.615 11.742 1 98.69 92 PHE A O 1
ATOM 694 N N . GLU A 1 93 ? -11.891 5.469 11.406 1 98.12 93 GLU A N 1
ATOM 695 C CA . GLU A 1 93 ? -11.93 5.766 12.828 1 98.12 93 GLU A CA 1
ATOM 696 C C . GLU A 1 93 ? -12.82 4.777 13.578 1 98.12 93 GLU A C 1
ATOM 698 O O . GLU A 1 93 ? -12.898 4.805 14.805 1 98.12 93 GLU A O 1
ATOM 703 N N . SER A 1 94 ? -13.453 3.842 12.828 1 97.5 94 SER A N 1
ATOM 704 C CA . SER A 1 94 ? -14.32 2.844 13.453 1 97.5 94 SER A CA 1
ATOM 705 C C . SER A 1 94 ? -13.648 1.476 13.484 1 97.5 94 SER A C 1
ATOM 707 O O . SER A 1 94 ? -14.227 0.503 13.969 1 97.5 94 SER A O 1
ATOM 709 N N . VAL A 1 95 ? -12.438 1.431 12.93 1 97.56 95 VAL A N 1
ATOM 710 C CA . VAL A 1 95 ? -11.656 0.2 12.914 1 97.56 95 VAL A CA 1
ATOM 711 C C . VAL A 1 95 ? -10.641 0.222 14.047 1 97.56 95 VAL A C 1
ATOM 713 O O . VAL A 1 95 ? -9.938 1.219 14.242 1 97.56 95 VAL A O 1
ATOM 716 N N . SER A 1 96 ? -10.562 -0.89 14.852 1 97.75 96 SER A N 1
ATOM 717 C CA . SER A 1 96 ? -9.609 -0.932 15.953 1 97.75 96 SER A CA 1
ATOM 718 C C . SER A 1 96 ? -8.188 -1.151 15.445 1 97.75 96 SER A C 1
ATOM 720 O O . SER A 1 96 ? -7.984 -1.595 14.312 1 97.75 96 SER A O 1
ATOM 722 N N . ASP A 1 97 ? -7.23 -0.879 16.297 1 97.44 97 ASP A N 1
ATOM 723 C CA . ASP A 1 97 ? -5.836 -1.143 15.969 1 97.44 97 ASP A CA 1
ATOM 724 C C . ASP A 1 97 ? -5.605 -2.629 15.703 1 97.44 97 ASP A C 1
ATOM 726 O O . ASP A 1 97 ? -4.84 -2.992 14.805 1 97.44 97 ASP A O 1
ATOM 730 N N . GLU A 1 98 ? -6.195 -3.408 16.516 1 98.12 98 GLU A N 1
ATOM 731 C CA . GLU A 1 98 ? -6.047 -4.852 16.359 1 98.12 98 GLU A CA 1
ATOM 732 C C . GLU A 1 98 ? -6.605 -5.324 15.016 1 98.12 98 GLU A C 1
ATOM 734 O O . GLU A 1 98 ? -6 -6.16 14.344 1 98.12 98 GLU A O 1
ATOM 739 N N . GLN A 1 99 ? -7.773 -4.824 14.633 1 98.5 99 GLN A N 1
ATOM 740 C CA . GLN A 1 99 ? -8.359 -5.172 13.344 1 98.5 99 GLN A CA 1
ATOM 741 C C . GLN A 1 99 ? -7.453 -4.75 12.195 1 98.5 99 GLN A C 1
ATOM 743 O O . GLN A 1 99 ? -7.258 -5.508 11.242 1 98.5 99 GLN A O 1
ATOM 748 N N . ALA A 1 100 ? -6.949 -3.516 12.32 1 98.75 100 ALA A N 1
ATOM 749 C CA . ALA A 1 100 ? -6.055 -3.016 11.281 1 98.75 100 ALA A CA 1
ATOM 750 C C . ALA A 1 100 ? -4.82 -3.9 11.148 1 98.75 100 ALA A C 1
ATOM 752 O O . ALA A 1 100 ? -4.418 -4.254 10.031 1 98.75 100 ALA A O 1
ATOM 753 N N . ARG A 1 101 ? -4.25 -4.281 12.266 1 98.62 101 ARG A N 1
ATOM 754 C CA . ARG A 1 101 ? -3.055 -5.121 12.273 1 98.62 101 ARG A CA 1
ATOM 755 C C . ARG A 1 101 ? -3.357 -6.508 11.711 1 98.62 101 ARG A C 1
ATOM 757 O O . ARG A 1 101 ? -2.559 -7.07 10.961 1 98.62 101 ARG A O 1
ATOM 764 N N . THR A 1 102 ? -4.5 -7.043 12.07 1 98.56 102 THR A N 1
ATOM 765 C CA . THR A 1 102 ? -4.863 -8.375 11.594 1 98.56 102 THR A CA 1
ATOM 766 C C . THR A 1 102 ? -5.062 -8.367 10.078 1 98.56 102 THR A C 1
ATOM 768 O O . THR A 1 102 ? -4.676 -9.312 9.391 1 98.56 102 THR A O 1
ATOM 771 N N . GLN A 1 103 ? -5.672 -7.312 9.562 1 98.75 103 GLN A N 1
ATOM 772 C CA . GLN A 1 103 ? -5.844 -7.191 8.117 1 98.75 103 GLN A CA 1
ATOM 773 C C . GLN A 1 103 ? -4.496 -7.25 7.402 1 98.75 103 GLN A C 1
ATOM 775 O O . GLN A 1 103 ? -4.348 -7.969 6.414 1 98.75 103 GLN A O 1
ATOM 780 N N . MET A 1 104 ? -3.523 -6.488 7.902 1 98.88 104 MET A N 1
ATOM 781 C CA . MET A 1 104 ? -2.201 -6.457 7.281 1 98.88 104 MET A CA 1
ATOM 782 C C . MET A 1 104 ? -1.484 -7.793 7.461 1 98.88 104 MET A C 1
ATOM 784 O O . MET A 1 104 ? -0.745 -8.227 6.578 1 98.88 104 MET A O 1
ATOM 788 N N . GLU A 1 105 ? -1.708 -8.383 8.625 1 98.75 105 GLU A N 1
ATOM 789 C CA . GLU A 1 105 ? -1.081 -9.672 8.898 1 98.75 105 GLU A CA 1
ATOM 790 C C . GLU A 1 105 ? -1.476 -10.719 7.859 1 98.75 105 GLU A C 1
ATOM 792 O O . GLU A 1 105 ? -0.623 -11.445 7.344 1 98.75 105 GLU A O 1
ATOM 797 N N . VAL A 1 106 ? -2.693 -10.758 7.562 1 98.56 106 VAL A N 1
ATOM 798 C CA . VAL A 1 106 ? -3.217 -11.797 6.676 1 98.56 106 VAL A CA 1
ATOM 799 C C . VAL A 1 106 ? -2.971 -11.406 5.223 1 98.56 106 VAL A C 1
ATOM 801 O O . VAL A 1 106 ? -2.328 -12.148 4.473 1 98.56 106 VAL A O 1
ATOM 804 N N . ASN A 1 107 ? -3.414 -10.211 4.832 1 98.88 107 ASN A N 1
ATOM 805 C CA . ASN A 1 107 ? -3.463 -9.828 3.424 1 98.88 107 ASN A CA 1
ATOM 806 C C . ASN A 1 107 ? -2.074 -9.5 2.885 1 98.88 107 ASN A C 1
ATOM 808 O O . ASN A 1 107 ? -1.834 -9.586 1.68 1 98.88 107 ASN A O 1
ATOM 812 N N . PHE A 1 108 ? -1.175 -9.062 3.799 1 98.94 108 PHE A N 1
ATOM 813 C CA . PHE A 1 108 ? 0.109 -8.594 3.295 1 98.94 108 PHE A CA 1
ATOM 814 C C . PHE A 1 108 ? 1.247 -9.469 3.797 1 98.94 108 PHE A C 1
ATOM 816 O O . PHE A 1 108 ? 1.953 -10.094 3.004 1 98.94 108 PHE A O 1
ATOM 823 N N . PHE A 1 109 ? 1.436 -9.57 5.137 1 98.94 109 PHE A N 1
ATOM 824 C CA . PHE A 1 109 ? 2.574 -10.312 5.664 1 98.94 109 PHE A CA 1
ATOM 825 C C . PHE A 1 109 ? 2.457 -11.797 5.328 1 98.94 109 PHE A C 1
ATOM 827 O O . PHE A 1 109 ? 3.459 -12.453 5.035 1 98.94 109 PHE A O 1
ATOM 834 N N . GLY A 1 110 ? 1.227 -12.359 5.418 1 98.88 110 GLY A N 1
ATOM 835 C CA . GLY A 1 110 ? 1.024 -13.727 4.973 1 98.88 110 GLY A CA 1
ATOM 836 C C . GLY A 1 110 ? 1.432 -13.953 3.529 1 98.88 110 GLY A C 1
ATOM 837 O O . GLY A 1 110 ? 2.064 -14.961 3.205 1 98.88 110 GLY A O 1
ATOM 838 N N . LEU A 1 111 ? 1.082 -13.023 2.684 1 98.88 111 LEU A N 1
ATOM 839 C CA . LEU A 1 111 ? 1.449 -13.07 1.271 1 98.88 111 LEU A CA 1
ATOM 840 C C . LEU A 1 111 ? 2.965 -13.039 1.103 1 98.88 111 LEU A C 1
ATOM 842 O O . LEU A 1 111 ? 3.512 -13.719 0.232 1 98.88 111 LEU A O 1
ATOM 846 N N . LEU A 1 112 ? 3.682 -12.258 1.929 1 98.94 112 LEU A N 1
ATOM 847 C CA . LEU A 1 112 ? 5.141 -12.195 1.869 1 98.94 112 LEU A CA 1
ATOM 848 C C . LEU A 1 112 ? 5.75 -13.57 2.125 1 98.94 112 LEU A C 1
ATOM 850 O O . LEU A 1 112 ? 6.699 -13.969 1.446 1 98.94 112 LEU A O 1
ATOM 854 N N . HIS A 1 113 ? 5.203 -14.266 3.139 1 98.75 113 HIS A N 1
ATOM 855 C CA . HIS A 1 113 ? 5.719 -15.594 3.475 1 98.75 113 HIS A CA 1
ATOM 856 C C . HIS A 1 113 ? 5.609 -16.547 2.289 1 98.75 113 HIS A C 1
ATOM 858 O O . HIS A 1 113 ? 6.582 -17.219 1.937 1 98.75 113 HIS A O 1
ATOM 864 N N . VAL A 1 114 ? 4.484 -16.547 1.685 1 98.94 114 VAL A N 1
ATOM 865 C CA . VAL A 1 114 ? 4.211 -17.453 0.578 1 98.94 114 VAL A CA 1
ATOM 866 C C . VAL A 1 114 ? 5.059 -17.062 -0.632 1 98.94 114 VAL A C 1
ATOM 868 O O . VAL A 1 114 ? 5.66 -17.922 -1.277 1 98.94 114 VAL A O 1
ATOM 871 N N . THR A 1 115 ? 5.141 -15.773 -0.932 1 98.94 115 THR A N 1
ATOM 872 C CA . THR A 1 115 ? 5.887 -15.281 -2.088 1 98.94 115 THR A CA 1
ATOM 873 C C . THR A 1 115 ? 7.371 -15.609 -1.951 1 98.94 115 THR A C 1
ATOM 875 O O . THR A 1 115 ? 8.008 -16.031 -2.916 1 98.94 115 THR A O 1
ATOM 878 N N . ARG A 1 116 ? 7.902 -15.406 -0.747 1 98.75 116 ARG A N 1
ATOM 879 C CA . ARG A 1 116 ? 9.312 -15.68 -0.502 1 98.75 116 ARG A CA 1
ATOM 880 C C . ARG A 1 116 ? 9.641 -17.141 -0.766 1 98.75 116 ARG A C 1
ATOM 882 O O . ARG A 1 116 ? 10.625 -17.453 -1.442 1 98.75 116 ARG A O 1
ATOM 889 N N . LYS A 1 117 ? 8.844 -18.031 -0.251 1 98.81 117 LYS A N 1
ATOM 890 C CA . LYS A 1 117 ? 9.062 -19.469 -0.441 1 98.81 117 LYS A CA 1
ATOM 891 C C . LYS A 1 117 ? 8.891 -19.859 -1.906 1 98.81 117 LYS A C 1
ATOM 893 O O . LYS A 1 117 ? 9.68 -20.641 -2.436 1 98.81 117 LYS A O 1
ATOM 898 N N . ALA A 1 118 ? 7.902 -19.297 -2.578 1 98.94 118 ALA A N 1
ATOM 899 C CA . ALA A 1 118 ? 7.66 -19.547 -3.994 1 98.94 118 ALA A CA 1
ATOM 900 C C . ALA A 1 118 ? 8.867 -19.156 -4.84 1 98.94 118 ALA A C 1
ATOM 902 O O . ALA A 1 118 ? 9.32 -19.938 -5.688 1 98.94 118 ALA A O 1
ATOM 903 N N . LEU A 1 119 ? 9.367 -17.953 -4.578 1 98.94 119 LEU A N 1
ATOM 904 C CA . LEU A 1 119 ? 10.508 -17.469 -5.336 1 98.94 119 LEU A CA 1
ATOM 905 C C . LEU A 1 119 ? 11.703 -18.406 -5.199 1 98.94 119 LEU A C 1
ATOM 907 O O . LEU A 1 119 ? 12.344 -18.75 -6.195 1 98.94 119 LEU A O 1
ATOM 911 N N . LYS A 1 120 ? 11.961 -18.828 -3.998 1 98.5 120 LYS A N 1
ATOM 912 C CA . LYS A 1 120 ? 13.102 -19.703 -3.75 1 98.5 120 LYS A CA 1
ATOM 913 C C . LYS A 1 120 ? 12.938 -21.031 -4.48 1 98.5 120 LYS A C 1
ATOM 915 O O . LYS A 1 120 ? 13.867 -21.5 -5.137 1 98.5 120 LYS A O 1
ATOM 920 N N . ILE A 1 121 ? 11.797 -21.625 -4.48 1 98.81 121 ILE A N 1
ATOM 921 C CA . ILE A 1 121 ? 11.523 -22.922 -5.094 1 98.81 121 ILE A CA 1
ATOM 922 C C . ILE A 1 121 ? 11.609 -22.797 -6.613 1 98.81 121 ILE A C 1
ATOM 924 O O . ILE A 1 121 ? 12.25 -23.609 -7.277 1 98.81 121 ILE A O 1
ATOM 928 N N . MET A 1 122 ? 11.008 -21.75 -7.145 1 98.81 122 MET A N 1
ATOM 929 C CA . MET A 1 122 ? 10.945 -21.562 -8.594 1 98.81 122 MET A CA 1
ATOM 930 C C . MET A 1 122 ? 12.328 -21.281 -9.172 1 98.81 122 MET A C 1
ATOM 932 O O . MET A 1 122 ? 12.609 -21.641 -10.312 1 98.81 122 MET A O 1
ATOM 936 N N . ARG A 1 123 ? 13.172 -20.766 -8.312 1 98.06 123 ARG A N 1
ATOM 937 C CA . ARG A 1 123 ? 14.523 -20.422 -8.742 1 98.06 123 ARG A CA 1
ATOM 938 C C . ARG A 1 123 ? 15.469 -21.609 -8.578 1 98.06 123 ARG A C 1
ATOM 940 O O . ARG A 1 123 ? 16.328 -21.859 -9.43 1 98.06 123 ARG A O 1
ATOM 947 N N . GLU A 1 124 ? 15.211 -22.422 -7.484 1 97.88 124 GLU A N 1
ATOM 948 C CA . GLU A 1 124 ? 16.281 -23.328 -7.055 1 97.88 124 GLU A CA 1
ATOM 949 C C . GLU A 1 124 ? 15.859 -24.781 -7.199 1 97.88 124 GLU A C 1
ATOM 951 O O . GLU A 1 124 ? 16.703 -25.672 -7.328 1 97.88 124 GLU A O 1
ATOM 956 N N . VAL A 1 125 ? 14.602 -25 -7.129 1 98.31 125 VAL A N 1
ATOM 957 C CA . VAL A 1 125 ? 14.141 -26.375 -7.07 1 98.31 125 VAL A CA 1
ATOM 958 C C . VAL A 1 125 ? 13.57 -26.797 -8.422 1 98.31 125 VAL A C 1
ATOM 960 O O . VAL A 1 125 ? 13.891 -27.859 -8.938 1 98.31 125 VAL A O 1
ATOM 963 N N . ASN A 1 126 ? 12.727 -25.891 -8.984 1 98.56 126 ASN A N 1
ATOM 964 C CA . ASN A 1 126 ? 12.156 -26.188 -10.289 1 98.56 126 ASN A CA 1
ATOM 965 C C . ASN A 1 126 ? 13.234 -26.438 -11.344 1 98.56 126 ASN A C 1
ATOM 967 O O . ASN A 1 126 ? 14.25 -25.734 -11.367 1 98.56 126 ASN A O 1
ATOM 971 N N . SER A 1 127 ? 13.008 -27.484 -12.219 1 97.06 127 SER A N 1
ATOM 972 C CA . SER A 1 127 ? 13.914 -27.781 -13.32 1 97.06 127 SER A CA 1
ATOM 973 C C . SER A 1 127 ? 13.148 -27.969 -14.625 1 97.06 127 SER A C 1
ATOM 975 O O . SER A 1 127 ? 12.406 -28.953 -14.773 1 97.06 127 SER A O 1
ATOM 977 N N . PRO A 1 128 ? 13.352 -27.141 -15.562 1 97.06 128 PRO A N 1
ATOM 978 C CA . PRO A 1 128 ? 14.102 -25.891 -15.484 1 97.06 128 PRO A CA 1
ATOM 979 C C . PRO A 1 128 ? 13.492 -24.891 -14.5 1 97.06 128 PRO A C 1
ATOM 981 O O . PRO A 1 128 ? 12.32 -25.016 -14.141 1 97.06 128 PRO A O 1
ATOM 984 N N . PRO A 1 129 ? 14.281 -23.828 -14.094 1 98.06 129 PRO A N 1
ATOM 985 C CA . PRO A 1 129 ? 13.727 -22.781 -13.234 1 98.06 129 PRO A CA 1
ATOM 986 C C . PRO A 1 129 ? 12.555 -22.047 -13.883 1 98.06 129 PRO A C 1
ATOM 988 O O . PRO A 1 129 ? 12.461 -21.984 -15.109 1 98.06 129 PRO A O 1
ATOM 991 N N . GLY A 1 130 ? 11.703 -21.531 -13.039 1 98.56 130 GLY A N 1
ATOM 992 C CA . GLY A 1 130 ? 10.578 -20.766 -13.57 1 98.56 130 GLY A CA 1
ATOM 993 C C . GLY A 1 130 ? 9.312 -20.906 -12.734 1 98.56 130 GLY A C 1
ATOM 994 O O . GLY A 1 130 ? 9.227 -21.797 -11.883 1 98.56 130 GLY A O 1
ATOM 995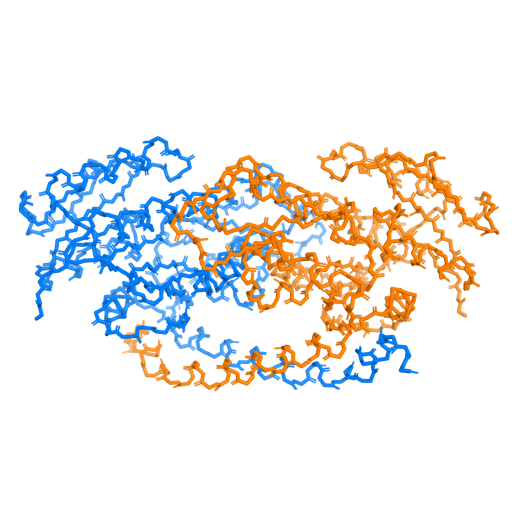 N N . GLY A 1 131 ? 8.406 -20.062 -12.984 1 98.75 131 GLY A N 1
ATOM 996 C CA . GLY A 1 131 ? 7.102 -20.094 -12.344 1 98.75 131 GLY A CA 1
ATOM 997 C C . GLY A 1 131 ? 6.363 -18.766 -12.445 1 98.75 131 GLY A C 1
ATOM 998 O O . GLY A 1 131 ? 6.922 -17.766 -12.914 1 98.75 131 GLY A O 1
ATOM 999 N N . LYS A 1 132 ? 5.109 -18.812 -12.172 1 98.88 132 LYS A N 1
ATOM 1000 C CA . LYS A 1 132 ? 4.242 -17.641 -12.156 1 98.88 132 LYS A CA 1
ATOM 1001 C C . LYS A 1 132 ? 3.592 -17.469 -10.781 1 98.88 132 LYS A C 1
ATOM 1003 O O . LYS A 1 132 ? 3.152 -18.438 -10.172 1 98.88 132 LYS A O 1
ATOM 1008 N N . ILE A 1 133 ? 3.691 -16.266 -10.297 1 98.94 133 ILE A N 1
ATOM 1009 C CA . ILE A 1 133 ? 3.07 -15.922 -9.023 1 98.94 133 ILE A CA 1
ATOM 1010 C C . ILE A 1 133 ? 1.956 -14.906 -9.242 1 98.94 133 ILE A C 1
ATOM 1012 O O . ILE A 1 133 ? 2.203 -13.805 -9.742 1 98.94 133 ILE A O 1
ATOM 1016 N N . GLN A 1 134 ? 0.727 -15.32 -8.977 1 98.94 134 GLN A N 1
ATOM 1017 C CA . GLN A 1 134 ? -0.414 -14.414 -9.016 1 98.94 134 GLN A CA 1
ATOM 1018 C C . GLN A 1 134 ? -0.736 -13.883 -7.617 1 98.94 134 GLN A C 1
ATOM 1020 O O . GLN A 1 134 ? -0.934 -14.656 -6.684 1 98.94 134 GLN A O 1
ATOM 1025 N N . GLN A 1 135 ? -0.662 -12.578 -7.484 1 98.94 135 GLN A N 1
ATOM 1026 C CA . GLN A 1 135 ? -1.13 -11.883 -6.289 1 98.94 135 GLN A CA 1
ATOM 1027 C C . GLN A 1 135 ? -2.57 -11.406 -6.461 1 98.94 135 GLN A C 1
ATOM 1029 O O . GLN A 1 135 ? -2.846 -10.531 -7.281 1 98.94 135 GLN A O 1
ATOM 1034 N N . ILE A 1 136 ? -3.465 -12.031 -5.711 1 98.75 136 ILE A N 1
ATOM 1035 C CA . ILE A 1 136 ? -4.84 -11.555 -5.801 1 98.75 136 ILE A CA 1
ATOM 1036 C C . ILE A 1 136 ? -5.008 -10.297 -4.957 1 98.75 136 ILE A C 1
ATOM 1038 O O . ILE A 1 136 ? -5.086 -10.367 -3.729 1 98.75 136 ILE A O 1
ATOM 1042 N N . THR A 1 137 ? -5.039 -9.227 -5.625 1 98.62 137 THR A N 1
ATOM 1043 C CA . THR A 1 137 ? -5.27 -7.953 -4.961 1 98.62 137 THR A CA 1
ATOM 1044 C C . THR A 1 137 ? -6.738 -7.547 -5.062 1 98.62 137 THR A C 1
ATOM 1046 O O . THR A 1 137 ? -7.602 -8.18 -4.445 1 98.62 137 THR A O 1
ATOM 1049 N N . SER A 1 138 ? -7.055 -6.477 -5.707 1 98.31 138 SER A N 1
ATOM 1050 C CA . SER A 1 138 ? -8.383 -5.891 -5.867 1 98.31 138 SER A CA 1
ATOM 1051 C C . SER A 1 138 ? -8.32 -4.594 -6.668 1 98.31 138 SER A C 1
ATOM 1053 O O . SER A 1 138 ? -7.258 -3.967 -6.766 1 98.31 138 SER A O 1
ATOM 1055 N N . ILE A 1 139 ? -9.43 -4.242 -7.312 1 98.75 139 ILE A N 1
ATOM 1056 C CA . ILE A 1 139 ? -9.531 -2.859 -7.766 1 98.75 139 ILE A CA 1
ATOM 1057 C C . ILE A 1 139 ? -9.312 -1.91 -6.59 1 98.75 139 ILE A C 1
ATOM 1059 O O . ILE A 1 139 ? -8.805 -0.802 -6.762 1 98.75 139 ILE A O 1
ATOM 1063 N N . GLY A 1 140 ? -9.562 -2.395 -5.336 1 98.62 140 GLY A N 1
ATOM 1064 C CA . GLY A 1 140 ? -9.281 -1.652 -4.121 1 98.62 140 GLY A CA 1
ATOM 1065 C C . GLY A 1 140 ? -7.797 -1.513 -3.836 1 98.62 140 GLY A C 1
ATOM 1066 O O . GLY A 1 140 ? -7.402 -0.836 -2.883 1 98.62 140 GLY A O 1
ATOM 1067 N N . GLY A 1 141 ? -6.922 -2.137 -4.617 1 98.81 141 GLY A N 1
ATOM 1068 C CA . GLY A 1 141 ? -5.48 -1.94 -4.598 1 98.81 141 GLY A CA 1
ATOM 1069 C C . GLY A 1 141 ? -5.02 -0.828 -5.52 1 98.81 141 GLY A C 1
ATOM 1070 O O . GLY A 1 141 ? -3.83 -0.504 -5.562 1 98.81 141 GLY A O 1
ATOM 1071 N N . GLN A 1 142 ? -6 -0.23 -6.262 1 98.62 142 GLN A N 1
ATOM 1072 C CA . GLN A 1 142 ? -5.699 0.827 -7.223 1 98.62 142 GLN A CA 1
ATOM 1073 C C . GLN A 1 142 ? -6.473 2.102 -6.898 1 98.62 142 GLN A C 1
ATOM 1075 O O . GLN A 1 142 ? -6.016 3.205 -7.199 1 98.62 142 GLN A O 1
ATOM 1080 N N . ILE A 1 143 ? -7.648 1.918 -6.281 1 98.75 143 ILE A N 1
ATOM 1081 C CA . ILE A 1 143 ? -8.461 3.076 -5.93 1 98.75 143 ILE A CA 1
ATOM 1082 C C . ILE A 1 143 ? -8.953 2.943 -4.488 1 98.75 143 ILE A C 1
ATOM 1084 O O . ILE A 1 143 ? -9.125 1.832 -3.984 1 98.75 143 ILE A O 1
ATOM 1088 N N . GLY A 1 144 ? -9.211 4.074 -3.865 1 98.62 144 GLY A N 1
ATOM 1089 C CA . GLY A 1 144 ? -9.805 4.07 -2.539 1 98.62 144 GLY A CA 1
ATOM 1090 C C . GLY A 1 144 ? -11.297 3.824 -2.559 1 98.62 144 GLY A C 1
ATOM 1091 O O . GLY A 1 144 ? -12.016 4.387 -3.391 1 98.62 144 GLY A O 1
ATOM 1092 N N . VAL A 1 145 ? -11.734 2.951 -1.683 1 98.12 145 VAL A N 1
ATOM 1093 C CA . VAL A 1 145 ? -13.148 2.637 -1.527 1 98.12 145 VAL A CA 1
ATOM 1094 C C . VAL A 1 145 ? -13.602 2.979 -0.109 1 98.12 145 VAL A C 1
ATOM 1096 O O . VAL A 1 145 ? -13.094 2.412 0.863 1 98.12 145 VAL A O 1
ATOM 1099 N N . PRO A 1 146 ? -14.602 3.893 0.001 1 97.81 146 PRO A N 1
ATOM 1100 C CA . PRO A 1 146 ? -15.031 4.258 1.353 1 97.81 146 PRO A CA 1
ATOM 1101 C C . PRO A 1 146 ? -15.352 3.043 2.221 1 97.81 146 PRO A C 1
ATOM 1103 O O . PRO A 1 146 ? -15.93 2.066 1.735 1 97.81 146 PRO A O 1
ATOM 1106 N N . THR A 1 147 ? -14.938 3.096 3.514 1 98.06 147 THR A N 1
ATOM 1107 C CA . THR A 1 147 ? -15.125 2.105 4.57 1 98.06 147 THR A CA 1
ATOM 1108 C C . THR A 1 147 ? -14.156 0.937 4.391 1 98.06 147 THR A C 1
ATOM 1110 O O . THR A 1 147 ? -14.25 -0.066 5.102 1 98.06 147 THR A O 1
ATOM 1113 N N . PHE A 1 148 ? -13.203 1.033 3.496 1 98.5 148 PHE A N 1
ATOM 1114 C CA . PHE A 1 148 ? -12.25 -0.047 3.283 1 98.5 148 PHE A CA 1
ATOM 1115 C C . PHE A 1 148 ? -10.812 0.464 3.41 1 98.5 148 PHE A C 1
ATOM 1117 O O . PHE A 1 148 ? -9.922 0.006 2.695 1 98.5 148 PHE A O 1
ATOM 1124 N N . SER A 1 149 ? -10.594 1.398 4.293 1 98.81 149 SER A N 1
ATOM 1125 C CA . SER A 1 149 ? -9.32 2.105 4.355 1 98.81 149 SER A CA 1
ATOM 1126 C C . SER A 1 149 ? -8.164 1.141 4.582 1 98.81 149 SER A C 1
ATOM 1128 O O . SER A 1 149 ? -7.168 1.172 3.855 1 98.81 149 SER A O 1
ATOM 1130 N N . ILE A 1 150 ? -8.305 0.195 5.559 1 98.88 150 ILE A N 1
ATOM 1131 C CA . ILE A 1 150 ? -7.207 -0.71 5.879 1 98.88 150 ILE A CA 1
ATOM 1132 C C . ILE A 1 150 ? -7.113 -1.808 4.82 1 98.88 150 ILE A C 1
ATOM 1134 O O . ILE A 1 150 ? -6.016 -2.232 4.453 1 98.88 150 ILE A O 1
ATOM 1138 N N . TYR A 1 151 ? -8.227 -2.281 4.32 1 98.81 151 TYR A N 1
ATOM 1139 C CA . TYR A 1 151 ? -8.234 -3.248 3.229 1 98.81 151 TYR A CA 1
ATOM 1140 C C . TYR A 1 151 ? -7.523 -2.693 2 1 98.81 151 TYR A C 1
ATOM 1142 O O . TYR A 1 151 ? -6.617 -3.33 1.459 1 98.81 151 TYR A O 1
ATOM 1150 N N . CYS A 1 152 ? -7.93 -1.47 1.584 1 98.94 152 CYS A N 1
ATOM 1151 C CA . CYS A 1 152 ? -7.281 -0.842 0.44 1 98.94 152 CYS A CA 1
ATOM 1152 C C . CYS A 1 152 ? -5.789 -0.661 0.694 1 98.94 152 CYS A C 1
ATOM 1154 O O . CYS A 1 152 ? -4.969 -0.929 -0.186 1 98.94 152 CYS A O 1
ATOM 1156 N N . ALA A 1 153 ? -5.449 -0.224 1.901 1 98.94 153 ALA A N 1
ATOM 1157 C CA . ALA A 1 153 ? -4.035 -0.091 2.246 1 98.94 153 ALA A CA 1
ATOM 1158 C C . ALA A 1 153 ? -3.291 -1.406 2.031 1 98.94 153 ALA A C 1
ATOM 1160 O O . ALA A 1 153 ? -2.205 -1.425 1.445 1 98.94 153 ALA A O 1
ATOM 1161 N N . SER A 1 154 ? -3.844 -2.488 2.475 1 98.94 154 SER A N 1
ATOM 1162 C CA . SER A 1 154 ? -3.203 -3.795 2.357 1 98.94 154 SER A CA 1
ATOM 1163 C C . SER A 1 154 ? -3.021 -4.191 0.896 1 98.94 154 SER A C 1
ATOM 1165 O O . SER A 1 154 ? -1.967 -4.703 0.513 1 98.94 154 SER A O 1
ATOM 1167 N N . LYS A 1 155 ? -4.043 -3.969 0.11 1 98.94 155 LYS A N 1
ATOM 1168 C CA . LYS A 1 155 ? -3.977 -4.375 -1.29 1 98.94 155 LYS A CA 1
ATOM 1169 C C . LYS A 1 155 ? -3.066 -3.449 -2.092 1 98.94 155 LYS A C 1
ATOM 1171 O O . LYS A 1 155 ? -2.383 -3.891 -3.018 1 98.94 155 LYS A O 1
ATOM 1176 N N . TRP A 1 156 ? -3.01 -2.135 -1.715 1 98.94 156 TRP A N 1
ATOM 1177 C CA . TRP A 1 156 ? -2.016 -1.238 -2.297 1 98.94 156 TRP A CA 1
ATOM 1178 C C . TRP A 1 156 ? -0.602 -1.692 -1.948 1 98.94 156 TRP A C 1
ATOM 1180 O O . TRP A 1 156 ? 0.293 -1.66 -2.795 1 98.94 156 TRP A O 1
ATOM 1190 N N . ALA A 1 157 ? -0.439 -2.074 -0.72 1 98.94 157 ALA A N 1
ATOM 1191 C CA . ALA A 1 157 ? 0.865 -2.592 -0.311 1 98.94 157 ALA A CA 1
ATOM 1192 C C . ALA A 1 157 ? 1.286 -3.77 -1.187 1 98.94 157 ALA A C 1
ATOM 1194 O O . ALA A 1 157 ? 2.438 -3.844 -1.625 1 98.94 157 ALA A O 1
ATOM 1195 N N . VAL A 1 158 ? 0.368 -4.66 -1.498 1 98.94 158 VAL A N 1
ATOM 1196 C CA . VAL A 1 158 ? 0.651 -5.82 -2.332 1 98.94 158 VAL A CA 1
ATOM 1197 C C . VAL A 1 158 ? 1.046 -5.367 -3.736 1 98.94 158 VAL A C 1
ATOM 1199 O O . VAL A 1 158 ? 1.971 -5.922 -4.336 1 98.94 158 VAL A O 1
ATOM 1202 N N . GLU A 1 159 ? 0.35 -4.352 -4.277 1 98.94 159 GLU A N 1
ATOM 1203 C CA . GLU A 1 159 ? 0.645 -3.824 -5.609 1 98.94 159 GLU A CA 1
ATOM 1204 C C . GLU A 1 159 ? 2.07 -3.289 -5.684 1 98.94 159 GLU A C 1
ATOM 1206 O O . GLU A 1 159 ? 2.834 -3.666 -6.574 1 98.94 159 GLU A O 1
ATOM 1211 N N . GLY A 1 160 ? 2.416 -2.408 -4.758 1 98.94 160 GLY A N 1
ATOM 1212 C CA . GLY A 1 160 ? 3.746 -1.822 -4.746 1 98.94 160 GLY A CA 1
ATOM 1213 C C . GLY A 1 160 ? 4.844 -2.844 -4.512 1 98.94 160 GLY A C 1
ATOM 1214 O O . GLY A 1 160 ? 5.875 -2.816 -5.188 1 98.94 160 GLY A O 1
ATOM 1215 N N . PHE A 1 161 ? 4.582 -3.775 -3.564 1 98.94 161 PHE A N 1
ATOM 1216 C CA . PHE A 1 161 ? 5.5 -4.875 -3.279 1 98.94 161 PHE A CA 1
ATOM 1217 C C . PHE A 1 161 ? 5.781 -5.684 -4.539 1 98.94 161 PHE A C 1
ATOM 1219 O O . PHE A 1 161 ? 6.941 -5.906 -4.895 1 98.94 161 PHE A O 1
ATOM 1226 N N . THR A 1 162 ? 4.742 -6.023 -5.238 1 98.94 162 THR A N 1
ATOM 1227 C CA . THR A 1 162 ? 4.832 -6.922 -6.383 1 98.94 162 THR A CA 1
ATOM 1228 C C . THR A 1 162 ? 5.559 -6.25 -7.543 1 98.94 162 THR A C 1
ATOM 1230 O O . THR A 1 162 ? 6.43 -6.859 -8.172 1 98.94 162 THR A O 1
ATOM 1233 N N . GLU A 1 163 ? 5.168 -5.004 -7.812 1 98.94 163 GLU A N 1
ATOM 1234 C CA . GLU A 1 163 ? 5.859 -4.27 -8.867 1 98.94 163 GLU A CA 1
ATOM 1235 C C . GLU A 1 163 ? 7.355 -4.18 -8.586 1 98.94 163 GLU A C 1
ATOM 1237 O O . GLU A 1 163 ? 8.172 -4.383 -9.492 1 98.94 163 GLU A O 1
ATOM 1242 N N . THR A 1 164 ? 7.719 -3.898 -7.344 1 98.88 164 THR A N 1
ATOM 1243 C CA . THR A 1 164 ? 9.125 -3.738 -6.973 1 98.88 164 THR A CA 1
ATOM 1244 C C . THR A 1 164 ? 9.875 -5.059 -7.125 1 98.88 164 THR A C 1
ATOM 1246 O O . THR A 1 164 ? 10.922 -5.109 -7.77 1 98.88 164 THR A O 1
ATOM 1249 N N . VAL A 1 165 ? 9.305 -6.129 -6.633 1 98.88 165 VAL A N 1
ATOM 1250 C CA . VAL A 1 165 ? 9.961 -7.434 -6.664 1 98.88 165 VAL A CA 1
ATOM 1251 C C . VAL A 1 165 ? 10.148 -7.887 -8.109 1 98.88 165 VAL A C 1
ATOM 1253 O O . VAL A 1 165 ? 11.172 -8.484 -8.453 1 98.88 165 VAL A O 1
ATOM 1256 N N . SER A 1 166 ? 9.188 -7.586 -8.969 1 98.88 166 SER A N 1
ATOM 1257 C CA . SER A 1 166 ? 9.266 -7.98 -10.375 1 98.88 166 SER A CA 1
ATOM 1258 C C . SER A 1 166 ? 10.492 -7.371 -11.055 1 98.88 166 SER A C 1
ATOM 1260 O O . SER A 1 166 ? 10.984 -7.902 -12.047 1 98.88 166 SER A O 1
ATOM 1262 N N . LYS A 1 167 ? 10.977 -6.27 -10.484 1 98.5 167 LYS A N 1
ATOM 1263 C CA . LYS A 1 167 ? 12.102 -5.551 -11.086 1 98.5 167 LYS A CA 1
ATOM 1264 C C . LYS A 1 167 ? 13.43 -6.039 -10.516 1 98.5 167 LYS A C 1
ATOM 1266 O O . LYS A 1 167 ? 14.5 -5.602 -10.961 1 98.5 167 LYS A O 1
ATOM 1271 N N . GLU A 1 168 ? 13.375 -6.945 -9.578 1 98.44 168 GLU A N 1
ATOM 1272 C CA . GLU A 1 168 ? 14.578 -7.438 -8.922 1 98.44 168 GLU A CA 1
ATOM 1273 C C . GLU A 1 168 ? 15.031 -8.766 -9.523 1 98.44 168 GLU A C 1
ATOM 1275 O O . GLU A 1 168 ? 16.156 -9.195 -9.297 1 98.44 168 GLU A O 1
ATOM 1280 N N . LEU A 1 169 ? 14.156 -9.445 -10.242 1 98.56 169 LEU A N 1
ATOM 1281 C CA . LEU A 1 169 ? 14.391 -10.836 -10.617 1 98.56 169 LEU A CA 1
ATOM 1282 C C . LEU A 1 169 ? 15.25 -10.922 -11.875 1 98.56 169 LEU A C 1
ATOM 1284 O O . LEU A 1 169 ? 15.07 -10.133 -12.805 1 98.56 169 LEU A O 1
ATOM 1288 N N . LYS A 1 170 ? 16.156 -11.867 -11.914 1 98.25 170 LYS A N 1
ATOM 1289 C CA . LYS A 1 170 ? 16.922 -12.133 -13.133 1 98.25 170 LYS A CA 1
ATOM 1290 C C . LYS A 1 170 ? 16.031 -12.719 -14.227 1 98.25 170 LYS A C 1
ATOM 1292 O O . LYS A 1 170 ? 15.203 -13.586 -13.945 1 98.25 170 LYS A O 1
ATOM 1297 N N . PRO A 1 171 ? 16.281 -12.242 -15.445 1 97.62 171 PRO A N 1
ATOM 1298 C CA . PRO A 1 171 ? 15.469 -12.781 -16.531 1 97.62 171 PRO A CA 1
ATOM 1299 C C . PRO A 1 171 ? 15.586 -14.305 -16.656 1 97.62 171 PRO A C 1
ATOM 1301 O O . PRO A 1 171 ? 14.602 -14.977 -16.969 1 97.62 171 PRO A O 1
ATOM 1304 N N . GLU A 1 172 ? 16.766 -14.898 -16.281 1 97.44 172 GLU A N 1
ATOM 1305 C CA . GLU A 1 172 ? 17 -16.328 -16.484 1 97.44 172 GLU A CA 1
ATOM 1306 C C . GLU A 1 172 ? 16.234 -17.156 -15.461 1 97.44 172 GLU A C 1
ATOM 1308 O O . GLU A 1 172 ? 16.094 -18.375 -15.625 1 97.44 172 GLU A O 1
ATOM 1313 N N . TRP A 1 173 ? 15.797 -16.531 -14.383 1 98.44 173 TRP A N 1
ATOM 1314 C CA . TRP A 1 173 ? 14.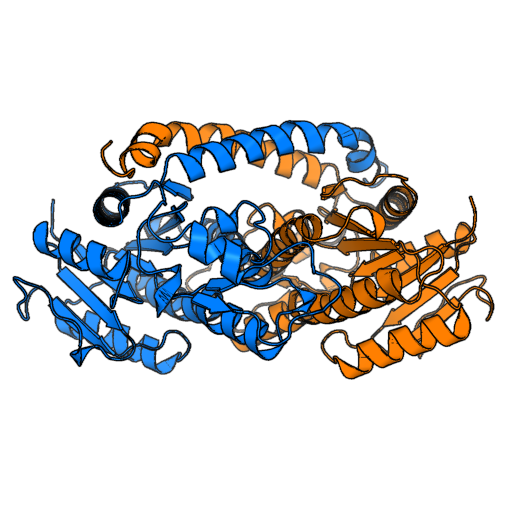977 -17.266 -13.43 1 98.44 173 TRP A CA 1
ATOM 1315 C C . TRP A 1 173 ? 13.617 -17.609 -14.031 1 98.44 173 TRP A C 1
ATOM 1317 O O . TRP A 1 173 ? 12.93 -18.516 -13.555 1 98.44 173 TRP A O 1
ATOM 1327 N N . ASN A 1 174 ? 13.188 -16.812 -15.055 1 98.5 174 ASN A N 1
ATOM 1328 C CA . ASN A 1 174 ? 11.922 -17.031 -15.75 1 98.5 174 ASN A CA 1
ATOM 1329 C C . ASN A 1 174 ? 10.758 -17.109 -14.773 1 98.5 174 ASN A C 1
ATOM 1331 O O . ASN A 1 174 ? 9.93 -18.016 -14.852 1 98.5 174 ASN A O 1
ATOM 1335 N N . ILE A 1 175 ? 10.773 -16.234 -13.75 1 98.88 175 ILE A N 1
ATOM 1336 C CA . ILE A 1 175 ? 9.688 -16.078 -12.789 1 98.88 175 ILE A CA 1
ATOM 1337 C C . ILE A 1 175 ? 8.914 -14.789 -13.094 1 98.88 175 ILE A C 1
ATOM 1339 O O . ILE A 1 175 ? 9.523 -13.734 -13.297 1 98.88 175 ILE A O 1
ATOM 1343 N N . GLN A 1 176 ? 7.602 -14.852 -13.219 1 98.81 176 GLN A N 1
ATOM 1344 C CA . GLN A 1 176 ? 6.766 -13.688 -13.508 1 98.81 176 GLN A CA 1
ATOM 1345 C C . GLN A 1 176 ? 5.727 -13.477 -12.414 1 98.81 176 GLN A C 1
ATOM 1347 O O . GLN A 1 176 ? 5.164 -14.438 -11.883 1 98.81 176 GLN A O 1
ATOM 1352 N N . LEU A 1 177 ? 5.539 -12.273 -12.023 1 98.94 177 LEU A N 1
ATOM 1353 C CA . LEU A 1 177 ? 4.508 -11.891 -11.07 1 98.94 177 LEU A CA 1
ATOM 1354 C C . LEU A 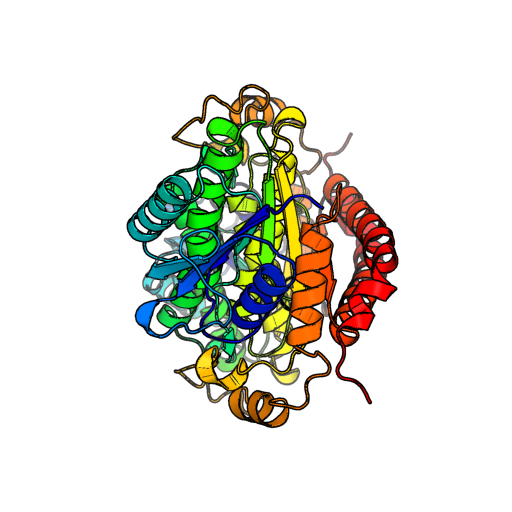1 177 ? 3.383 -11.125 -11.75 1 98.94 177 LEU A C 1
ATOM 1356 O O . LEU A 1 177 ? 3.631 -10.328 -12.664 1 98.94 177 LEU A O 1
ATOM 1360 N N . THR A 1 178 ? 2.168 -11.391 -11.32 1 98.94 178 THR A N 1
ATOM 1361 C CA . THR A 1 178 ? 0.999 -10.68 -11.82 1 98.94 178 THR A CA 1
ATOM 1362 C C . THR A 1 178 ? 0.085 -10.258 -10.672 1 98.94 178 THR A C 1
ATOM 1364 O O . THR A 1 178 ? -0.268 -11.078 -9.82 1 98.94 178 THR A O 1
ATOM 1367 N N . CYS A 1 179 ? -0.245 -8.992 -10.625 1 98.94 179 CYS A N 1
ATOM 1368 C CA . CYS A 1 179 ? -1.345 -8.523 -9.789 1 98.94 179 CYS A CA 1
ATOM 1369 C C . CYS A 1 179 ? -2.686 -8.734 -10.484 1 98.94 179 CYS A C 1
ATOM 1371 O O . CYS A 1 179 ? -2.953 -8.125 -11.516 1 98.94 179 CYS A O 1
ATOM 1373 N N . ILE A 1 180 ? -3.504 -9.656 -9.93 1 98.94 180 ILE A N 1
ATOM 1374 C CA . ILE A 1 180 ? -4.887 -9.789 -10.375 1 98.94 180 ILE A CA 1
ATOM 1375 C C . ILE A 1 180 ? -5.781 -8.852 -9.57 1 98.94 180 ILE A C 1
ATOM 1377 O O . ILE A 1 180 ? -5.844 -8.953 -8.344 1 98.94 180 ILE A O 1
ATOM 1381 N N . GLU A 1 181 ? -6.469 -7.984 -10.25 1 98.88 181 GLU A N 1
ATOM 1382 C CA . GLU A 1 181 ? -7.207 -6.906 -9.594 1 98.88 181 GLU A CA 1
ATOM 1383 C C . GLU A 1 181 ? -8.703 -7.035 -9.844 1 98.88 181 GLU A C 1
ATOM 1385 O O . GLU A 1 181 ? -9.258 -6.344 -10.703 1 98.88 181 GLU A O 1
ATOM 1390 N N . PRO A 1 182 ? -9.383 -7.828 -9.047 1 98.75 182 PRO A N 1
ATOM 1391 C CA . PRO A 1 182 ? -10.82 -8.039 -9.25 1 98.75 182 PRO A CA 1
ATOM 1392 C C . PRO A 1 182 ? -11.664 -6.848 -8.805 1 98.75 182 PRO A C 1
ATOM 1394 O O . PRO A 1 182 ? -11.312 -6.164 -7.84 1 98.75 182 PRO A O 1
ATOM 1397 N N . GLY A 1 183 ? -12.758 -6.633 -9.531 1 98.06 183 GLY A N 1
ATOM 1398 C CA . GLY A 1 183 ? -13.836 -5.785 -9.055 1 98.06 183 GLY A CA 1
ATOM 1399 C C . GLY A 1 183 ? -14.82 -6.52 -8.156 1 98.06 183 GLY A C 1
ATOM 1400 O O . GLY A 1 183 ? -14.414 -7.316 -7.305 1 98.06 183 GLY A O 1
ATOM 1401 N N . GLY A 1 184 ? -16.078 -6.168 -8.266 1 96.25 184 GLY A N 1
ATOM 1402 C CA . GLY A 1 184 ? -17.094 -6.863 -7.5 1 96.25 184 GLY A CA 1
ATOM 1403 C C . GLY A 1 184 ? -17.516 -8.18 -8.125 1 96.25 184 GLY A C 1
ATOM 1404 O O . GLY A 1 184 ? -18.016 -8.203 -9.25 1 96.25 184 GLY A O 1
ATOM 1405 N N . PHE A 1 185 ? -17.328 -9.312 -7.391 1 96.69 185 PHE A N 1
ATOM 1406 C CA . PHE A 1 185 ? -17.734 -10.633 -7.852 1 96.69 185 PHE A CA 1
ATOM 1407 C C . PHE A 1 185 ? -18.703 -11.273 -6.867 1 96.69 185 PHE A C 1
ATOM 1409 O O . PHE A 1 185 ? -18.656 -11 -5.664 1 96.69 185 PHE A O 1
ATOM 1416 N N . ARG A 1 186 ? -19.531 -12.055 -7.395 1 92.31 186 ARG A N 1
ATOM 1417 C CA . ARG A 1 186 ? -20.547 -12.711 -6.574 1 92.31 186 ARG A CA 1
ATOM 1418 C C . ARG A 1 186 ? -19.969 -13.922 -5.852 1 92.31 186 ARG A C 1
ATOM 1420 O O . ARG A 1 186 ? -20.375 -15.055 -6.098 1 92.31 186 ARG A O 1
ATOM 1427 N N . THR A 1 187 ? -19 -13.523 -5.031 1 87.94 187 THR A N 1
ATOM 1428 C CA . THR A 1 187 ? -18.469 -14.484 -4.074 1 87.94 187 THR A CA 1
ATOM 1429 C C . THR A 1 187 ? -19.141 -14.328 -2.715 1 87.94 187 THR A C 1
ATOM 1431 O O . THR A 1 187 ? -20.016 -13.484 -2.539 1 87.94 187 THR A O 1
ATOM 1434 N N . ASP A 1 188 ? -19.062 -15.203 -1.795 1 80.19 188 ASP A N 1
ATOM 1435 C CA . ASP A 1 188 ? -19.547 -15 -0.434 1 80.19 188 ASP A CA 1
ATOM 1436 C C . ASP A 1 188 ? -18.625 -14.055 0.34 1 80.19 188 ASP A C 1
ATOM 1438 O O . ASP A 1 188 ? -18.359 -14.273 1.521 1 80.19 188 ASP A O 1
ATOM 1442 N N . TRP A 1 189 ? -18.172 -13.031 -0.369 1 78.5 189 TRP A N 1
ATOM 1443 C CA . TRP A 1 189 ? -17.172 -12.125 0.203 1 78.5 189 TRP A CA 1
ATOM 1444 C C . TRP A 1 189 ? -17.766 -11.336 1.368 1 78.5 189 TRP A C 1
ATOM 1446 O O . TRP A 1 189 ? -17.141 -11.234 2.43 1 78.5 189 TRP A O 1
ATOM 1456 N N . ALA A 1 190 ? -18.938 -10.82 1.194 1 75.81 190 ALA A N 1
ATOM 1457 C CA . ALA A 1 190 ? -19.578 -10.031 2.236 1 75.81 190 ALA A CA 1
ATOM 1458 C C . ALA A 1 190 ? -20.078 -10.914 3.371 1 75.81 190 ALA A C 1
ATOM 1460 O O . ALA A 1 190 ? -20.562 -10.414 4.391 1 75.81 190 ALA A O 1
ATOM 1461 N N . GLY A 1 191 ? -19.859 -12.156 3.121 1 76.69 191 GLY A N 1
ATOM 1462 C CA . GLY A 1 191 ? -20.219 -13.133 4.145 1 76.69 191 GLY A CA 1
ATOM 1463 C C . GLY A 1 191 ? -19.016 -13.625 4.934 1 76.69 191 GLY A C 1
ATOM 1464 O O . GLY A 1 191 ? -18.516 -12.93 5.824 1 76.69 191 GLY A O 1
ATOM 1465 N N . ARG A 1 192 ? -18.453 -14.633 4.539 1 78.38 192 ARG A N 1
ATOM 1466 C CA . ARG A 1 192 ? -17.438 -15.367 5.297 1 78.38 192 ARG A CA 1
ATOM 1467 C C . ARG A 1 192 ? -16.094 -14.664 5.227 1 78.38 192 ARG A C 1
ATOM 1469 O O . ARG A 1 192 ? -15.211 -14.914 6.055 1 78.38 192 ARG A O 1
ATOM 1476 N N . SER A 1 193 ? -15.906 -13.828 4.262 1 87.75 193 SER A N 1
ATOM 1477 C CA . SER A 1 193 ? -14.578 -13.25 4.047 1 87.75 193 SER A CA 1
ATOM 1478 C C . SER A 1 193 ? -14.57 -11.758 4.383 1 87.75 193 SER A C 1
ATOM 1480 O O . SER A 1 193 ? -13.758 -11 3.84 1 87.75 193 SER A O 1
ATOM 1482 N N . MET A 1 194 ? -15.578 -11.336 5.215 1 93.38 194 MET A N 1
ATOM 1483 C CA . MET A 1 194 ? -15.641 -9.93 5.602 1 93.38 194 MET A CA 1
ATOM 1484 C C . MET A 1 194 ? -15.891 -9.781 7.098 1 93.38 194 MET A C 1
ATOM 1486 O O . MET A 1 194 ? -16.688 -10.531 7.672 1 93.38 194 MET A O 1
ATOM 1490 N N . VAL A 1 195 ? -15.188 -8.922 7.684 1 95.69 195 VAL A N 1
ATOM 1491 C CA . VAL A 1 195 ? -15.477 -8.492 9.047 1 95.69 195 VAL A CA 1
ATOM 1492 C C . VAL A 1 195 ? -15.758 -6.988 9.062 1 95.69 195 VAL A C 1
ATOM 1494 O O . VAL A 1 195 ? -15.367 -6.266 8.148 1 95.69 195 VAL A O 1
ATOM 1497 N N . PHE A 1 196 ? -16.5 -6.547 10.031 1 95.94 196 PHE A N 1
ATOM 1498 C CA . PHE A 1 196 ? -16.891 -5.145 10.125 1 95.94 196 PHE A CA 1
ATOM 1499 C C . PHE A 1 196 ? -16.219 -4.473 11.32 1 95.94 196 PHE A C 1
ATOM 1501 O O . PHE A 1 196 ? -15.82 -5.148 12.273 1 95.94 196 PHE A O 1
ATOM 1508 N N . GLY A 1 197 ? -16.094 -3.115 11.164 1 95.12 197 GLY A N 1
ATOM 1509 C CA . GLY A 1 197 ? -15.531 -2.35 12.266 1 95.12 197 GLY A CA 1
ATOM 1510 C C . GLY A 1 197 ? -16.203 -2.631 13.594 1 95.12 197 GLY A C 1
ATOM 1511 O O . GLY A 1 197 ? -17.422 -2.805 13.664 1 95.12 197 GLY A O 1
ATOM 1512 N N . GLU A 1 198 ? -15.406 -2.678 14.609 1 92.44 198 GLU A N 1
ATOM 1513 C CA . GLU A 1 198 ? -15.906 -3.113 15.906 1 92.44 198 GLU A CA 1
ATOM 1514 C C . GLU A 1 198 ? -16.172 -1.924 16.828 1 92.44 198 GLU A C 1
ATOM 1516 O O . GLU A 1 198 ? -16.797 -2.072 17.875 1 92.44 198 GLU A O 1
ATOM 1521 N N . GLN A 1 199 ? -15.688 -0.71 16.422 1 92.75 199 GLN A N 1
ATOM 1522 C CA . GLN A 1 199 ? -15.789 0.49 17.25 1 92.75 199 GLN A CA 1
ATOM 1523 C C . GLN A 1 199 ? -16.422 1.637 16.469 1 92.75 199 GLN A C 1
ATOM 1525 O O . GLN A 1 199 ? -15.75 2.602 16.109 1 92.75 199 GLN A O 1
ATOM 1530 N N . LYS A 1 200 ? -17.75 1.571 16.344 1 94 200 LYS A N 1
ATOM 1531 C CA . LYS A 1 200 ? -18.406 2.58 15.523 1 94 200 LYS A CA 1
ATOM 1532 C C . LYS A 1 200 ? -18.188 3.982 16.078 1 94 200 LYS A C 1
ATOM 1534 O O . LYS A 1 200 ? -18.453 4.238 17.25 1 94 200 LYS A O 1
ATOM 1539 N N . GLU A 1 201 ? -17.625 4.879 15.297 1 96.5 201 GLU A N 1
ATOM 1540 C CA . GLU A 1 201 ? -17.5 6.301 15.617 1 96.5 201 GLU A CA 1
ATOM 1541 C C . GLU A 1 201 ? -18.781 7.059 15.242 1 96.5 201 GLU A C 1
ATOM 1543 O O . GLU A 1 201 ? -19.141 7.113 14.062 1 96.5 201 GLU A O 1
ATOM 1548 N N . ALA A 1 202 ? -19.422 7.656 16.156 1 96.25 202 ALA A N 1
ATOM 1549 C CA . ALA A 1 202 ? -20.75 8.242 16.016 1 96.25 202 ALA A CA 1
ATOM 1550 C C . ALA A 1 202 ? -20.734 9.375 14.984 1 96.25 202 ALA A C 1
ATOM 1552 O O . ALA A 1 202 ? -21.75 9.641 14.328 1 96.25 202 ALA A O 1
ATOM 1553 N N . ALA A 1 203 ? -19.625 9.961 14.836 1 97.44 203 ALA A N 1
ATOM 1554 C CA . ALA A 1 203 ? -19.547 11.102 13.922 1 97.44 203 ALA A CA 1
ATOM 1555 C C . ALA A 1 203 ? -19.828 10.68 12.484 1 97.44 203 ALA A C 1
ATOM 1557 O O . ALA A 1 203 ? -20.266 11.5 11.672 1 97.44 203 ALA A O 1
ATOM 1558 N N . TYR A 1 204 ? -19.609 9.438 12.133 1 97.81 204 TYR A N 1
ATOM 1559 C CA . TYR A 1 204 ? -19.812 8.93 10.781 1 97.81 204 TYR A CA 1
ATOM 1560 C C . TYR A 1 204 ? -21.234 8.406 10.594 1 97.81 204 TYR A C 1
ATOM 1562 O O . TYR A 1 204 ? -21.422 7.246 10.234 1 97.81 204 TYR A O 1
ATOM 1570 N N . ASP A 1 205 ? -22.188 9.195 10.797 1 97.31 205 ASP A N 1
ATOM 1571 C CA . ASP A 1 205 ? -23.594 8.805 10.703 1 97.31 205 ASP A CA 1
ATOM 1572 C C . ASP A 1 205 ? -24.078 8.844 9.258 1 97.31 205 ASP A C 1
ATOM 1574 O O . ASP A 1 205 ? -25.188 8.422 8.961 1 97.31 205 ASP A O 1
ATOM 1578 N N . HIS A 1 206 ? -23.25 9.383 8.352 1 97.31 206 HIS A N 1
ATOM 1579 C CA . HIS A 1 206 ? -23.625 9.531 6.949 1 97.31 206 HIS A CA 1
ATOM 1580 C C . HIS A 1 206 ? -23.188 8.312 6.137 1 97.31 206 HIS A C 1
ATOM 1582 O O . HIS A 1 206 ? -23.5 8.219 4.945 1 97.31 206 HIS A O 1
ATOM 1588 N N . ILE A 1 207 ? -22.453 7.422 6.723 1 96.06 207 ILE A N 1
ATOM 1589 C CA . ILE A 1 207 ? -21.906 6.258 6.035 1 96.06 207 ILE A CA 1
ATOM 1590 C C . ILE A 1 207 ? -22.094 5.012 6.902 1 96.06 207 ILE A C 1
ATOM 1592 O O . ILE A 1 207 ? -21.906 5.062 8.117 1 96.06 207 ILE A O 1
ATOM 1596 N N . ASP A 1 208 ? -22.562 3.957 6.332 1 93.88 208 ASP A N 1
ATOM 1597 C CA . ASP A 1 208 ? -22.844 2.695 7.008 1 93.88 208 ASP A CA 1
ATOM 1598 C C . ASP A 1 208 ? -22.281 1.514 6.223 1 93.88 208 ASP A C 1
ATOM 1600 O O . ASP A 1 208 ? -22.891 1.069 5.242 1 93.88 208 ASP A O 1
ATOM 1604 N N . ALA A 1 209 ? -21.172 0.974 6.723 1 94.56 209 ALA A N 1
ATOM 1605 C CA . ALA A 1 209 ? -20.453 -0.079 6.02 1 94.56 209 ALA A CA 1
ATOM 1606 C C . ALA A 1 209 ? -21.312 -1.337 5.883 1 94.56 209 ALA A C 1
ATOM 1608 O O . ALA A 1 209 ? -21.406 -1.914 4.797 1 94.56 209 ALA A O 1
ATOM 1609 N N . GLU A 1 210 ? -21.906 -1.769 6.902 1 92.81 210 GLU A N 1
ATOM 1610 C CA . GLU A 1 210 ? -22.703 -2.994 6.91 1 92.81 210 GLU A CA 1
ATOM 1611 C C . GLU A 1 210 ? -23.891 -2.885 5.973 1 92.81 210 GLU A C 1
ATOM 1613 O O . GLU A 1 210 ? -24.188 -3.814 5.219 1 92.81 210 GLU A O 1
ATOM 1618 N N . LYS A 1 211 ? -24.578 -1.751 6.074 1 92.56 211 LYS A N 1
ATOM 1619 C CA . LYS A 1 211 ? -25.734 -1.528 5.215 1 92.56 211 LYS A CA 1
ATOM 1620 C C . LYS A 1 211 ? -25.328 -1.505 3.742 1 92.56 211 LYS A C 1
ATOM 1622 O O . LYS A 1 211 ? -26.016 -2.092 2.896 1 92.56 211 LYS A O 1
ATOM 1627 N N . THR A 1 212 ? -24.266 -0.798 3.475 1 91.56 212 THR A N 1
ATOM 1628 C CA . THR A 1 212 ? -23.781 -0.687 2.1 1 91.56 212 THR A CA 1
ATOM 1629 C C . THR A 1 212 ? -23.406 -2.057 1.549 1 91.56 212 THR A C 1
ATOM 1631 O O . THR A 1 212 ? -23.766 -2.402 0.421 1 91.56 212 THR A O 1
ATOM 1634 N N . MET A 1 213 ? -22.656 -2.883 2.328 1 89.88 213 MET A N 1
ATOM 1635 C CA . MET A 1 213 ? -22.219 -4.199 1.878 1 89.88 213 MET A CA 1
ATOM 1636 C C . MET A 1 213 ? -23.406 -5.156 1.748 1 89.88 213 MET A C 1
ATOM 1638 O O . MET A 1 213 ? -23.422 -6.004 0.855 1 89.88 213 MET A O 1
ATOM 1642 N N . GLY A 1 214 ? -24.344 -5.055 2.646 1 87.5 214 GLY A N 1
ATOM 1643 C CA . GLY A 1 214 ? -25.562 -5.859 2.549 1 87.5 214 GLY A CA 1
ATOM 1644 C C . GLY A 1 214 ? -26.328 -5.613 1.27 1 87.5 214 GLY A C 1
ATOM 1645 O O . GLY A 1 214 ? -26.828 -6.559 0.652 1 87.5 214 GLY A O 1
ATOM 1646 N N . LYS A 1 215 ? -26.359 -4.398 0.821 1 87.5 215 LYS A N 1
ATOM 1647 C CA . LYS A 1 215 ? -27.094 -4.023 -0.385 1 87.5 215 LYS A CA 1
ATOM 1648 C C . LYS A 1 215 ? -26.391 -4.531 -1.639 1 87.5 215 LYS A C 1
ATOM 1650 O O . LYS A 1 215 ? -27.031 -4.836 -2.643 1 87.5 215 LYS A O 1
ATOM 1655 N N . THR A 1 216 ? -25.109 -4.645 -1.523 1 86.5 216 THR A N 1
ATOM 1656 C CA . THR A 1 216 ? -24.312 -4.984 -2.701 1 86.5 216 THR A CA 1
ATOM 1657 C C . THR A 1 216 ? -24.156 -6.496 -2.826 1 86.5 216 THR A C 1
ATOM 1659 O O . THR A 1 216 ? -23.859 -7.008 -3.912 1 86.5 216 THR A O 1
ATOM 1662 N N . HIS A 1 217 ? -24.438 -7.195 -1.747 1 86.12 217 HIS A N 1
ATOM 1663 C CA . HIS A 1 217 ? -24.203 -8.641 -1.727 1 86.12 217 HIS A CA 1
ATOM 1664 C C . HIS A 1 217 ? -25.094 -9.352 -2.734 1 86.12 217 HIS A C 1
ATOM 1666 O O . HIS A 1 217 ? -26.312 -9.211 -2.695 1 86.12 217 HIS A O 1
ATOM 1672 N N . GLY A 1 218 ? -24.453 -10.016 -3.676 1 86.69 218 GLY A N 1
ATOM 1673 C CA . GLY A 1 218 ? -25.188 -10.82 -4.648 1 86.69 218 GLY A CA 1
ATOM 1674 C C . GLY A 1 218 ? -25.531 -10.055 -5.91 1 86.69 218 GLY A C 1
ATOM 1675 O O . GLY A 1 218 ? -26.062 -10.625 -6.863 1 86.69 218 GLY A O 1
ATOM 1676 N N . THR A 1 219 ? -25.188 -8.75 -5.949 1 90.31 219 THR A N 1
ATOM 1677 C CA . THR A 1 219 ? -25.531 -7.941 -7.109 1 90.31 219 THR A CA 1
ATOM 1678 C C . THR A 1 219 ? -24.281 -7.527 -7.883 1 90.31 219 THR A C 1
ATOM 1680 O O . THR A 1 219 ? -24.375 -6.777 -8.859 1 90.31 219 THR A O 1
ATOM 1683 N N . GLN A 1 220 ? -23.219 -8.039 -7.461 1 93.06 220 GLN A N 1
ATOM 1684 C CA . GLN A 1 220 ? -21.969 -7.695 -8.125 1 93.06 220 GLN A CA 1
ATOM 1685 C C . GLN A 1 220 ? -21.969 -8.156 -9.578 1 93.06 220 GLN A C 1
ATOM 1687 O O . GLN A 1 220 ? -22.594 -9.164 -9.914 1 93.06 220 GLN A O 1
ATOM 1692 N N . VAL A 1 221 ? -21.203 -7.543 -10.375 1 95.81 221 VAL A N 1
ATOM 1693 C CA . VAL A 1 221 ? -21.25 -7.777 -11.812 1 95.81 221 VAL A CA 1
ATOM 1694 C C . VAL A 1 221 ? -20.422 -9 -12.172 1 95.81 221 VAL A C 1
ATOM 1696 O O . VAL A 1 221 ? -20.641 -9.625 -13.211 1 95.81 221 VAL A O 1
ATOM 1699 N N . GLY A 1 222 ? -19.469 -9.359 -11.32 1 97.38 222 GLY A N 1
ATOM 1700 C CA . GLY A 1 222 ? -18.516 -10.414 -11.664 1 97.38 222 GLY A CA 1
ATOM 1701 C C . GLY A 1 222 ? -19.016 -11.805 -11.32 1 97.38 222 GLY A C 1
ATOM 1702 O O . GLY A 1 222 ? -19.672 -11.992 -10.297 1 97.38 222 GLY A O 1
ATOM 1703 N N . ASP A 1 223 ? -18.703 -12.742 -12.125 1 98 223 ASP A N 1
ATOM 1704 C CA . ASP A 1 223 ? -18.969 -14.172 -11.938 1 98 223 ASP A CA 1
ATOM 1705 C C . ASP A 1 223 ? -17.719 -14.898 -11.453 1 98 223 ASP A C 1
ATOM 1707 O O . ASP A 1 223 ? -16.719 -14.984 -12.172 1 98 223 ASP A O 1
ATOM 1711 N N . PRO A 1 224 ? -17.781 -15.477 -10.266 1 97.12 224 PRO A N 1
ATOM 1712 C CA . PRO A 1 224 ? -16.578 -16.109 -9.719 1 97.12 224 PRO A CA 1
ATOM 1713 C C . PRO A 1 224 ? -16.031 -17.219 -10.617 1 97.12 224 PRO A C 1
ATOM 1715 O O . PRO A 1 224 ? -14.812 -17.406 -10.688 1 97.12 224 PRO A O 1
ATOM 1718 N N . VAL A 1 225 ? -16.891 -17.969 -11.312 1 98.19 225 VAL A N 1
ATOM 1719 C CA . VAL A 1 225 ? -16.453 -19.031 -12.203 1 98.19 225 VAL A CA 1
ATOM 1720 C C . VAL A 1 225 ? -15.664 -18.438 -13.375 1 98.19 225 VAL A C 1
ATOM 1722 O O . VAL A 1 225 ? -14.602 -18.938 -13.727 1 98.19 225 VAL A O 1
ATOM 1725 N N . LYS A 1 226 ? -16.188 -17.375 -13.906 1 98.62 226 LYS A N 1
ATOM 1726 C CA . LYS A 1 226 ? -15.508 -16.703 -15.016 1 98.62 226 LYS A CA 1
ATOM 1727 C C . LYS A 1 226 ? -14.234 -16.016 -14.547 1 98.62 226 LYS A C 1
ATOM 1729 O O . LYS A 1 226 ? -13.25 -15.938 -15.281 1 98.62 226 LYS A O 1
ATOM 1734 N N . GLY A 1 227 ? -14.281 -15.461 -13.336 1 98.62 227 GLY A N 1
ATOM 1735 C CA . GLY A 1 227 ? -13.07 -14.914 -12.75 1 98.62 227 GLY A CA 1
ATOM 1736 C C . GLY A 1 227 ? -11.961 -15.93 -12.617 1 98.62 227 GLY A C 1
ATOM 1737 O O . GLY A 1 227 ? -10.812 -15.664 -12.984 1 98.62 227 GLY A O 1
ATOM 1738 N N . ALA A 1 228 ? -12.32 -17.078 -12.109 1 98.62 228 ALA A N 1
ATOM 1739 C CA . ALA A 1 228 ? -11.352 -18.156 -11.953 1 98.62 228 ALA A CA 1
ATOM 1740 C C . ALA A 1 228 ? -10.789 -18.594 -13.305 1 98.62 228 ALA A C 1
ATOM 1742 O O . ALA A 1 228 ? -9.602 -18.891 -13.422 1 98.62 228 ALA A O 1
ATOM 1743 N N . ARG A 1 229 ? -11.648 -18.672 -14.312 1 98.62 229 ARG A N 1
ATOM 1744 C CA . ARG A 1 229 ? -11.195 -18.984 -15.664 1 98.62 229 ARG A CA 1
ATOM 1745 C C . ARG A 1 229 ? -10.172 -17.969 -16.156 1 98.62 229 ARG A C 1
ATOM 1747 O O . ARG A 1 229 ? -9.148 -18.328 -16.734 1 98.62 229 ARG A O 1
ATOM 1754 N N . ALA A 1 230 ? -10.469 -16.672 -15.906 1 98.88 230 ALA A N 1
ATOM 1755 C CA . ALA A 1 230 ? -9.531 -15.625 -16.297 1 98.88 230 ALA A CA 1
ATOM 1756 C C . ALA A 1 230 ? -8.195 -15.789 -15.586 1 98.88 230 ALA A C 1
ATOM 1758 O O . ALA A 1 230 ? -7.133 -15.648 -16.203 1 98.88 230 ALA A O 1
ATOM 1759 N N . MET A 1 231 ? -8.234 -16.078 -14.273 1 98.88 231 MET A N 1
ATOM 1760 C CA . MET A 1 231 ? -7.016 -16.312 -13.5 1 98.88 231 MET A CA 1
ATOM 1761 C C . MET A 1 231 ? -6.215 -17.469 -14.078 1 98.88 231 MET A C 1
ATOM 1763 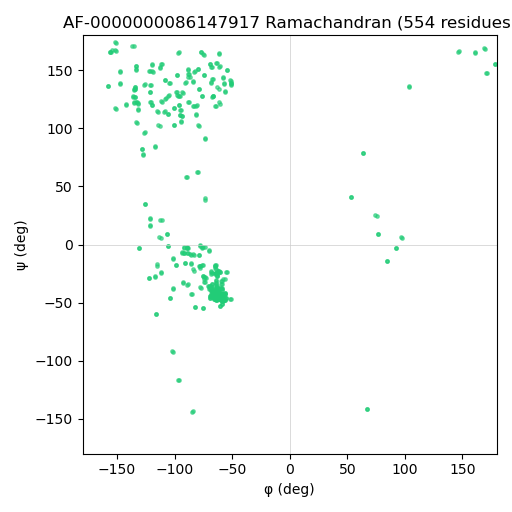O O . MET A 1 231 ? -4.992 -17.391 -14.195 1 98.88 231 MET A O 1
ATOM 1767 N N . TRP A 1 232 ? -6.902 -18.562 -14.461 1 98.81 232 TRP A N 1
ATOM 1768 C CA . TRP A 1 232 ? -6.258 -19.719 -15.062 1 98.81 232 TRP A CA 1
ATOM 1769 C C . TRP A 1 232 ? -5.641 -19.359 -16.406 1 98.81 232 TRP A C 1
ATOM 1771 O O . TRP A 1 232 ? -4.488 -19.703 -16.688 1 98.81 232 TRP A O 1
ATOM 1781 N N . ASP A 1 233 ? -6.391 -18.578 -17.266 1 98.75 233 ASP A N 1
ATOM 1782 C CA . ASP A 1 233 ? -5.895 -18.156 -18.562 1 98.75 233 ASP A CA 1
ATOM 1783 C C . ASP A 1 233 ? -4.613 -17.328 -18.422 1 98.75 233 ASP A C 1
ATOM 1785 O O . ASP A 1 233 ? -3.66 -17.531 -19.188 1 98.75 233 ASP A O 1
ATOM 1789 N N . ILE A 1 234 ? -4.609 -16.453 -17.469 1 98.75 234 ILE A N 1
ATOM 1790 C CA . ILE A 1 234 ? -3.457 -15.594 -17.234 1 98.75 234 ILE A CA 1
ATOM 1791 C C . ILE A 1 234 ? -2.258 -16.438 -16.812 1 98.75 234 ILE A C 1
ATOM 1793 O O . ILE A 1 234 ? -1.132 -16.188 -17.25 1 98.75 234 ILE A O 1
ATOM 1797 N N . ALA A 1 235 ? -2.502 -17.438 -15.977 1 98.62 235 ALA A N 1
ATOM 1798 C CA . ALA A 1 235 ? -1.437 -18.328 -15.523 1 98.62 235 ALA A CA 1
ATOM 1799 C C . ALA A 1 235 ? -0.843 -19.125 -16.688 1 98.62 235 ALA A C 1
ATOM 1801 O O . ALA A 1 235 ? 0.312 -19.547 -16.625 1 98.62 235 ALA A O 1
ATOM 1802 N N . LYS A 1 236 ? -1.63 -19.297 -17.75 1 98.06 236 LYS A N 1
ATOM 1803 C CA . LYS A 1 236 ? -1.2 -20.125 -18.875 1 98.06 236 LYS A CA 1
ATOM 1804 C C . LYS A 1 236 ? -0.534 -19.281 -19.953 1 98.06 236 LYS A C 1
ATOM 1806 O O . LYS A 1 236 ? 0.048 -19.812 -20.906 1 98.06 236 LYS A O 1
ATOM 1811 N N . MET A 1 237 ? -0.562 -17.953 -19.797 1 97.81 237 MET A N 1
ATOM 1812 C CA . MET A 1 237 ? 0.116 -17.078 -20.75 1 97.81 237 MET A CA 1
ATOM 1813 C C . MET A 1 237 ? 1.628 -17.25 -20.672 1 97.81 237 MET A C 1
ATOM 1815 O O . MET A 1 237 ? 2.182 -17.438 -19.578 1 97.81 237 MET A O 1
ATOM 1819 N N . GLU A 1 238 ? 2.271 -17.188 -21.781 1 96.56 238 GLU A N 1
ATOM 1820 C CA . GLU A 1 238 ? 3.73 -17.219 -21.797 1 96.56 238 GLU A CA 1
ATOM 1821 C C . GLU A 1 238 ? 4.32 -15.992 -21.094 1 96.56 238 GLU A C 1
ATOM 1823 O O . GLU A 1 238 ? 5.266 -16.125 -20.312 1 96.56 238 GLU A O 1
ATOM 1828 N N . LYS A 1 239 ? 3.764 -14.82 -21.391 1 97.06 239 LYS A N 1
ATOM 1829 C CA . LYS A 1 239 ? 4.184 -13.562 -20.781 1 97.06 239 LYS A CA 1
ATOM 1830 C C . LYS A 1 239 ? 2.988 -12.805 -20.203 1 97.06 239 LYS A C 1
ATOM 1832 O O . LYS A 1 239 ? 2.49 -11.859 -20.828 1 97.06 239 LYS A O 1
ATOM 1837 N N . PRO A 1 240 ? 2.561 -13.172 -18.984 1 98.69 240 PRO A N 1
ATOM 1838 C CA . PRO A 1 240 ? 1.432 -12.461 -18.375 1 98.69 240 PRO A CA 1
ATOM 1839 C C . PRO A 1 240 ? 1.774 -11.016 -18 1 98.69 240 PRO A C 1
ATOM 1841 O O . PRO A 1 240 ? 2.949 -10.688 -17.828 1 98.69 240 PRO A O 1
ATOM 1844 N N . PRO A 1 241 ? 0.752 -10.148 -17.984 1 98.81 241 PRO A N 1
ATOM 1845 C CA . PRO A 1 241 ? 0.987 -8.766 -17.578 1 98.81 241 PRO A CA 1
ATOM 1846 C C . PRO A 1 241 ? 1.309 -8.633 -16.094 1 98.81 241 PRO A C 1
ATOM 1848 O O . PRO A 1 241 ? 0.938 -9.5 -15.297 1 98.81 241 PRO A O 1
ATOM 1851 N N . LEU A 1 242 ? 2.004 -7.586 -15.711 1 98.81 242 LEU A N 1
ATOM 1852 C CA . LEU A 1 242 ? 2.271 -7.328 -14.297 1 98.81 242 LEU A CA 1
ATOM 1853 C C . LEU A 1 242 ? 0.977 -7.059 -13.539 1 98.81 242 LEU A C 1
ATOM 1855 O O . LEU A 1 242 ? 0.882 -7.34 -12.344 1 98.81 242 LEU A O 1
ATOM 1859 N N . ARG A 1 243 ? 0.027 -6.484 -14.25 1 98.81 243 ARG A N 1
ATOM 1860 C CA . ARG A 1 243 ? -1.26 -6.219 -13.609 1 98.81 243 ARG A CA 1
ATOM 1861 C C . ARG A 1 243 ? -2.4 -6.328 -14.617 1 98.81 243 ARG A C 1
ATOM 1863 O O . ARG A 1 243 ? -2.232 -5.996 -15.797 1 98.81 243 ARG A O 1
ATOM 1870 N N . VAL A 1 244 ? -3.512 -6.723 -14.156 1 98.88 244 VAL A N 1
ATOM 1871 C CA . VAL A 1 244 ? -4.727 -6.805 -14.961 1 98.88 244 VAL A CA 1
ATOM 1872 C C . VAL A 1 244 ? -5.953 -6.777 -14.047 1 98.88 244 VAL A C 1
ATOM 1874 O O . VAL A 1 244 ? -5.953 -7.391 -12.977 1 98.88 244 VAL A O 1
ATOM 1877 N N . VAL A 1 245 ? -6.922 -6.023 -14.445 1 98.88 245 VAL A N 1
ATOM 1878 C CA . VAL A 1 245 ? -8.195 -6.039 -13.734 1 98.88 245 VAL A CA 1
ATOM 1879 C C . VAL A 1 245 ? -9.102 -7.121 -14.312 1 98.88 245 VAL A C 1
ATOM 1881 O O . VAL A 1 245 ? -9 -7.453 -15.5 1 98.88 245 VAL A O 1
ATOM 1884 N N . ILE A 1 246 ? -9.953 -7.66 -13.5 1 98.75 246 ILE A N 1
ATOM 1885 C CA . ILE A 1 246 ? -11.039 -8.508 -13.992 1 98.75 246 ILE A CA 1
ATOM 1886 C C . ILE A 1 246 ? -12.375 -7.988 -13.469 1 98.75 246 ILE A C 1
ATOM 1888 O O . ILE A 1 246 ? -12.484 -7.594 -12.305 1 98.75 246 ILE A O 1
ATOM 1892 N N . GLY A 1 247 ? -13.352 -7.969 -14.289 1 98.62 247 GLY A N 1
ATOM 1893 C CA . GLY A 1 247 ? -14.625 -7.312 -14.07 1 98.62 247 GLY A CA 1
ATOM 1894 C C . GLY A 1 247 ? -14.766 -6.004 -14.82 1 98.62 247 GLY A C 1
ATOM 1895 O O . GLY A 1 247 ? -13.836 -5.199 -14.867 1 98.62 247 GLY A O 1
ATOM 1896 N N . SER A 1 248 ? -15.961 -5.762 -15.477 1 98.5 248 SER A N 1
ATOM 1897 C CA . SER A 1 248 ? -16.172 -4.527 -16.219 1 98.5 248 SER A CA 1
ATOM 1898 C C . SER A 1 248 ? -16.141 -3.312 -15.297 1 98.5 248 SER A C 1
ATOM 1900 O O . SER A 1 248 ? -15.68 -2.238 -15.695 1 98.5 248 SER A O 1
ATOM 1902 N N . ASP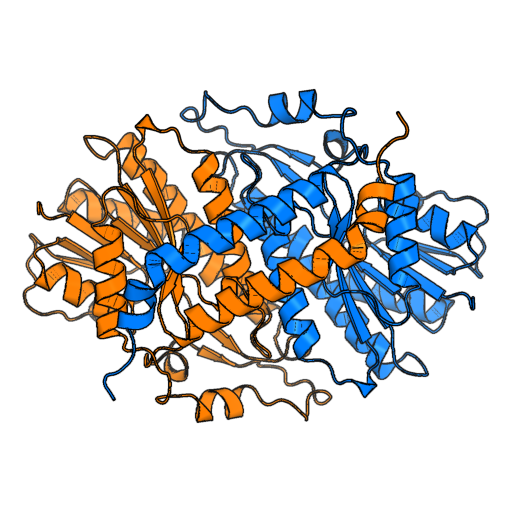 A 1 249 ? -16.594 -3.514 -14.094 1 98.38 249 ASP A N 1
ATOM 1903 C CA . ASP A 1 249 ? -16.562 -2.416 -13.133 1 98.38 249 ASP A CA 1
ATOM 1904 C C . ASP A 1 249 ? -15.133 -2.025 -12.789 1 98.38 249 ASP A C 1
ATOM 1906 O O . ASP A 1 249 ? -14.797 -0.839 -12.734 1 98.38 249 ASP A O 1
ATOM 1910 N N . ALA A 1 250 ? -14.297 -3.027 -12.57 1 98.75 250 ALA A N 1
ATOM 1911 C CA . ALA A 1 250 ? -12.891 -2.76 -12.273 1 98.75 250 ALA A CA 1
ATOM 1912 C C . ALA A 1 250 ? -12.203 -2.074 -13.453 1 98.75 250 ALA A C 1
ATOM 1914 O O . ALA A 1 250 ? -11.383 -1.168 -13.258 1 98.75 250 ALA A O 1
ATOM 1915 N N . TYR A 1 251 ? -12.5 -2.533 -14.672 1 98.88 251 TYR A N 1
ATOM 1916 C CA . TYR A 1 251 ? -11.914 -1.92 -15.859 1 98.88 251 TYR A CA 1
ATOM 1917 C C . TYR A 1 251 ? -12.297 -0.447 -15.953 1 98.88 251 TYR A C 1
ATOM 1919 O O . TYR A 1 251 ? -11.445 0.402 -16.234 1 98.88 251 TYR A O 1
ATOM 1927 N N . GLU A 1 252 ? -13.562 -0.133 -15.695 1 98.81 252 GLU A N 1
ATOM 1928 C CA . GLU A 1 252 ? -14.023 1.25 -15.734 1 98.81 252 GLU A CA 1
ATOM 1929 C C . GLU A 1 252 ? -13.336 2.094 -14.664 1 98.81 252 GLU A C 1
ATOM 1931 O O . GLU A 1 252 ? -12.93 3.227 -14.93 1 98.81 252 GLU A O 1
ATOM 1936 N N . LYS A 1 253 ? -13.203 1.539 -13.516 1 98.81 253 LYS A N 1
ATOM 1937 C CA . LYS A 1 253 ? -12.641 2.279 -12.391 1 98.81 253 LYS A CA 1
ATOM 1938 C C . LYS A 1 253 ? -11.164 2.582 -12.617 1 98.81 253 LYS A C 1
ATOM 1940 O O . LYS A 1 253 ? -10.695 3.684 -12.32 1 98.81 253 LYS A O 1
ATOM 1945 N N . VAL A 1 254 ? -10.398 1.596 -13.125 1 98.81 254 VAL A N 1
ATOM 1946 C CA . VAL A 1 254 ? -8.969 1.824 -13.336 1 98.81 254 VAL A CA 1
ATOM 1947 C C . VAL A 1 254 ? -8.773 2.814 -14.484 1 98.81 254 VAL A C 1
ATOM 1949 O O . VAL A 1 254 ? -7.852 3.635 -14.453 1 98.81 254 VAL A O 1
ATOM 1952 N N . THR A 1 255 ? -9.625 2.748 -15.5 1 98.75 255 THR A N 1
ATOM 1953 C CA . THR A 1 255 ? -9.562 3.693 -16.609 1 98.75 255 THR A CA 1
ATOM 1954 C C . THR A 1 255 ? -9.867 5.109 -16.125 1 98.75 255 THR A C 1
ATOM 1956 O O . THR A 1 255 ? -9.195 6.062 -16.531 1 98.75 255 THR A O 1
ATOM 1959 N N . GLN A 1 256 ? -10.82 5.227 -15.258 1 98.81 256 GLN A N 1
ATOM 1960 C CA . GLN A 1 256 ? -11.148 6.523 -14.68 1 98.81 256 GLN A CA 1
ATOM 1961 C C . GLN A 1 256 ? -10 7.059 -13.836 1 98.81 256 GLN A C 1
ATOM 1963 O O . GLN A 1 256 ? -9.703 8.258 -13.867 1 98.81 256 GLN A O 1
ATOM 1968 N N . LYS A 1 257 ? -9.375 6.18 -13.094 1 98.69 257 LYS A N 1
ATOM 1969 C CA . LYS A 1 257 ? -8.219 6.586 -12.297 1 98.69 257 LYS A CA 1
ATOM 1970 C C . LYS A 1 257 ? -7.113 7.156 -13.18 1 98.69 257 LYS A C 1
ATOM 1972 O O . LYS A 1 257 ? -6.52 8.188 -12.852 1 98.69 257 LYS A O 1
ATOM 1977 N N . ILE A 1 258 ? -6.805 6.461 -14.273 1 98.75 258 ILE A N 1
ATOM 1978 C CA . ILE A 1 258 ? -5.746 6.875 -15.195 1 98.75 258 ILE A CA 1
ATOM 1979 C C . ILE A 1 258 ? -6.055 8.266 -15.734 1 98.75 258 ILE A C 1
ATOM 1981 O O . ILE A 1 258 ? -5.176 9.133 -15.789 1 98.75 258 ILE A O 1
ATOM 1985 N N . LYS A 1 259 ? -7.301 8.484 -16.078 1 98.69 259 LYS A N 1
ATOM 1986 C CA . LYS A 1 259 ? -7.723 9.797 -16.562 1 98.69 259 LYS A CA 1
ATOM 1987 C C . LYS A 1 259 ? -7.562 10.859 -15.492 1 98.69 259 LYS A C 1
ATOM 1989 O O . LYS A 1 259 ? -7.027 11.945 -15.75 1 98.69 259 LYS A O 1
ATOM 1994 N N . GLU A 1 260 ? -8.008 10.547 -14.297 1 98.62 260 GLU A N 1
ATOM 1995 C CA . GLU A 1 260 ? -7.953 11.492 -13.188 1 98.62 260 GLU A CA 1
ATOM 1996 C C . GLU A 1 260 ? -6.512 11.852 -12.844 1 98.62 260 GLU A C 1
ATOM 1998 O O . GLU A 1 260 ? -6.203 13.023 -12.586 1 98.62 260 GLU A O 1
ATOM 2003 N N . TYR A 1 261 ? -5.66 10.82 -12.781 1 98.69 261 TYR A N 1
ATOM 2004 C CA . TYR A 1 261 ? -4.246 11.086 -12.531 1 98.69 261 TYR A CA 1
ATOM 2005 C C . TYR A 1 261 ? -3.641 11.93 -13.648 1 98.69 261 TYR A C 1
ATOM 2007 O O . TYR A 1 261 ? -2.857 12.844 -13.391 1 98.69 261 TYR A O 1
ATOM 2015 N N . GLY A 1 262 ? -3.996 11.625 -14.906 1 98.62 262 GLY A N 1
ATOM 2016 C CA . GLY A 1 262 ? -3.502 12.352 -16.062 1 98.62 262 GLY A CA 1
ATOM 2017 C C . GLY A 1 262 ? -3.902 13.812 -16.078 1 98.62 262 GLY A C 1
ATOM 2018 O O . GLY A 1 262 ? -3.266 14.633 -16.734 1 98.62 262 GLY A O 1
ATOM 2019 N N . GLU A 1 263 ? -4.949 14.125 -15.391 1 98.62 263 GLU A N 1
ATOM 2020 C CA . GLU A 1 263 ? -5.41 15.508 -15.273 1 98.62 263 GLU A CA 1
ATOM 2021 C C . GLU A 1 263 ? -4.832 16.172 -14.031 1 98.62 263 GLU A C 1
ATOM 2023 O O . GLU A 1 263 ? -4.488 17.359 -14.062 1 98.62 263 GLU A O 1
ATOM 2028 N N . LEU A 1 264 ? -4.625 15.438 -13 1 98.69 264 LEU A N 1
ATOM 2029 C CA . LEU A 1 264 ? -4.25 15.977 -11.703 1 98.69 264 LEU A CA 1
ATOM 2030 C C . LEU A 1 264 ? -2.787 16.406 -11.695 1 98.69 264 LEU A C 1
ATOM 2032 O O . LEU A 1 264 ? -2.471 17.547 -11.352 1 98.69 264 LEU A O 1
ATOM 2036 N N . TYR A 1 265 ? -1.883 15.531 -12.047 1 98.69 265 TYR A N 1
ATOM 2037 C CA . TYR A 1 265 ? -0.456 15.766 -11.844 1 98.69 265 TYR A CA 1
ATOM 2038 C C . TYR A 1 265 ? 0.035 16.938 -12.688 1 98.69 265 TYR A C 1
ATOM 2040 O O . TYR A 1 265 ? 0.787 17.781 -12.203 1 98.69 265 TYR A O 1
ATOM 2048 N N . PRO A 1 266 ? -0.452 17.062 -13.961 1 98.62 266 PRO A N 1
ATOM 2049 C CA . PRO A 1 266 ? 0.014 18.188 -14.766 1 98.62 266 PRO A CA 1
ATOM 2050 C C . PRO A 1 266 ? -0.417 19.531 -14.203 1 98.62 266 PRO A C 1
ATOM 2052 O O . PRO A 1 266 ? 0.266 20.547 -14.406 1 98.62 266 PRO A O 1
ATOM 2055 N N . LYS A 1 267 ? -1.499 19.578 -13.438 1 98.56 267 LYS A N 1
ATOM 2056 C CA . LYS A 1 267 ? -1.962 20.828 -12.828 1 98.56 267 LYS A CA 1
ATOM 2057 C C . LYS A 1 267 ? -0.916 21.391 -11.875 1 98.56 267 LYS A C 1
ATOM 2059 O O . LYS A 1 267 ? -0.864 22.594 -11.648 1 98.56 267 LYS A O 1
ATOM 2064 N N . TYR A 1 268 ? -0.028 20.531 -11.375 1 98.56 268 TYR A N 1
ATOM 2065 C CA . TYR A 1 268 ? 0.933 20.969 -10.367 1 98.56 268 TYR A CA 1
ATOM 2066 C C . TYR A 1 268 ? 2.363 20.75 -10.844 1 98.56 268 TYR A C 1
ATOM 2068 O O . TYR A 1 268 ? 3.283 20.609 -10.039 1 98.56 268 TYR A O 1
ATOM 2076 N N . GLU A 1 269 ? 2.541 20.672 -12.172 1 98.69 269 GLU A N 1
ATOM 2077 C CA . GLU A 1 269 ? 3.852 20.438 -12.773 1 98.69 269 GLU A CA 1
ATOM 2078 C C . GLU A 1 269 ? 4.848 21.516 -12.344 1 98.69 269 GLU A C 1
ATOM 2080 O O . GLU A 1 269 ? 5.98 21.203 -11.969 1 98.69 269 GLU A O 1
ATOM 2085 N N . LYS A 1 270 ? 4.434 22.781 -12.367 1 98.62 270 LYS A N 1
ATOM 2086 C CA . LYS A 1 270 ? 5.324 23.891 -12.008 1 98.62 270 LYS A CA 1
ATOM 2087 C C . LYS A 1 270 ? 5.789 23.766 -10.555 1 98.62 270 LYS A C 1
ATOM 2089 O O . LYS A 1 270 ? 6.973 23.938 -10.258 1 98.62 270 LYS A O 1
ATOM 2094 N N . LEU A 1 271 ? 4.863 23.469 -9.68 1 98.5 271 LEU A N 1
ATOM 2095 C CA . LEU A 1 271 ? 5.207 23.266 -8.281 1 98.5 271 LEU A CA 1
ATOM 2096 C C . LEU A 1 271 ? 6.168 22.094 -8.117 1 98.5 271 LEU A C 1
ATOM 2098 O O . LEU A 1 271 ? 7.172 22.188 -7.41 1 98.5 271 LEU A O 1
ATOM 2102 N N . SER A 1 272 ? 5.848 20.984 -8.781 1 98.25 272 SER A N 1
ATOM 2103 C CA . SER A 1 272 ? 6.668 19.781 -8.711 1 98.25 272 SER A CA 1
ATOM 2104 C C . SER A 1 272 ? 8.102 20.062 -9.148 1 98.25 272 SER A C 1
ATOM 2106 O O . SER A 1 272 ? 9.055 19.688 -8.453 1 98.25 272 SER A O 1
ATOM 2108 N N . LYS A 1 273 ? 8.273 20.812 -10.203 1 98 273 LYS A N 1
ATOM 2109 C CA . LYS A 1 273 ? 9.594 21 -10.805 1 98 273 LYS A CA 1
ATOM 2110 C C . LYS A 1 273 ? 10.336 22.156 -10.133 1 98 273 LYS A C 1
ATOM 2112 O O . LYS A 1 273 ? 11.531 22.344 -10.359 1 98 273 LYS A O 1
ATOM 2117 N N . SER A 1 274 ? 9.672 22.906 -9.258 1 98.25 274 SER A N 1
ATOM 2118 C CA . SER A 1 274 ? 10.289 24.031 -8.57 1 98.25 274 SER A CA 1
ATOM 2119 C C . SER A 1 274 ? 11.18 23.562 -7.426 1 98.25 274 SER A C 1
ATOM 2121 O O . SER A 1 274 ? 11.852 24.375 -6.781 1 98.25 274 SER A O 1
ATOM 2123 N N . THR A 1 275 ? 11.297 22.25 -7.16 1 98.44 275 THR A N 1
ATOM 2124 C CA . THR A 1 275 ? 11.938 21.766 -5.938 1 98.44 275 THR A CA 1
ATOM 2125 C C . THR A 1 275 ? 13.305 21.172 -6.234 1 98.44 275 THR A C 1
ATOM 2127 O O . THR A 1 275 ? 13.953 20.625 -5.344 1 98.44 275 THR A O 1
ATOM 2130 N N . ASP A 1 276 ? 13.797 21.328 -7.441 1 97.81 276 ASP A N 1
ATOM 2131 C CA . ASP A 1 276 ? 15.102 20.828 -7.828 1 97.81 276 ASP A CA 1
ATOM 2132 C C . ASP A 1 276 ? 16.219 21.75 -7.348 1 97.81 276 ASP A C 1
ATOM 2134 O O . ASP A 1 276 ? 16 22.953 -7.16 1 97.81 276 ASP A O 1
ATOM 2138 N N . VAL A 1 277 ? 17.359 21.141 -7.105 1 96.38 277 VAL A N 1
ATOM 2139 C CA . VAL A 1 277 ? 18.547 21.938 -6.836 1 96.38 277 VAL A CA 1
ATOM 2140 C C . VAL A 1 277 ? 18.828 22.875 -8.016 1 96.38 277 VAL A C 1
ATOM 2142 O O . VAL A 1 277 ? 18.578 22.516 -9.172 1 96.38 277 VAL A O 1
ATOM 2145 N N . ASP A 1 278 ? 19.312 24.125 -7.66 1 91.62 278 ASP A N 1
ATOM 2146 C CA . ASP A 1 278 ? 19.672 25.062 -8.719 1 91.62 278 ASP A CA 1
ATOM 2147 C C . ASP A 1 278 ? 20.891 24.562 -9.508 1 91.62 278 ASP A C 1
ATOM 2149 O O . ASP A 1 278 ? 21.812 23.984 -8.938 1 91.62 278 ASP A O 1
ATOM 2153 N N . GLU A 1 279 ? 20.844 24.484 -10.875 1 74.62 279 GLU A N 1
ATOM 2154 C CA . GLU A 1 279 ? 22 24.172 -11.703 1 74.62 279 GLU A CA 1
ATOM 2155 C C . GLU A 1 279 ? 23.109 25.203 -11.5 1 74.62 279 GLU A C 1
ATOM 2157 O O . GLU A 1 279 ? 22.844 26.375 -11.211 1 74.62 279 GLU A O 1
ATOM 2162 N N . MET B 1 1 ? -1.142 35.938 5.754 1 70.06 1 MET B N 1
ATOM 2163 C CA . MET B 1 1 ? -2.064 34.875 6.145 1 70.06 1 MET B CA 1
ATOM 2164 C C . MET B 1 1 ? -1.987 34.625 7.645 1 70.06 1 MET B C 1
ATOM 2166 O O . MET B 1 1 ? -0.94 34.812 8.266 1 70.06 1 MET B O 1
ATOM 2170 N N . ALA B 1 2 ? -3.162 34.281 8.25 1 85.5 2 ALA B N 1
ATOM 2171 C CA . ALA B 1 2 ? -3.162 34.062 9.688 1 85.5 2 ALA B CA 1
ATOM 2172 C C . ALA B 1 2 ? -2.252 32.875 10.055 1 85.5 2 ALA B C 1
ATOM 2174 O O . ALA B 1 2 ? -2.17 31.906 9.312 1 85.5 2 ALA B O 1
ATOM 2175 N N . PRO B 1 3 ? -1.452 33 11.047 1 95.12 3 PRO B N 1
ATOM 2176 C CA . PRO B 1 3 ? -0.583 31.906 11.492 1 95.12 3 PRO B CA 1
ATOM 2177 C C . PRO B 1 3 ? -1.341 30.594 11.703 1 95.12 3 PRO B C 1
ATOM 2179 O O . PRO B 1 3 ? -2.486 30.609 12.164 1 95.12 3 PRO B O 1
ATOM 2182 N N . GLN B 1 4 ? -0.738 29.547 11.266 1 98.12 4 GLN B N 1
ATOM 2183 C CA . GLN B 1 4 ? -1.28 28.219 11.469 1 98.12 4 GLN B CA 1
ATOM 2184 C C . GLN B 1 4 ? -0.395 27.406 12.414 1 98.12 4 GLN B C 1
ATOM 2186 O O . GLN B 1 4 ? 0.801 27.672 12.539 1 98.12 4 GLN B O 1
ATOM 2191 N N . VAL B 1 5 ? -0.986 26.484 13.102 1 98.81 5 VAL B N 1
ATOM 2192 C CA . VAL B 1 5 ? -0.242 25.578 13.977 1 98.81 5 VAL B CA 1
ATOM 2193 C C . VAL B 1 5 ? 0.088 24.281 13.234 1 98.81 5 VAL B C 1
ATOM 2195 O O . VAL B 1 5 ? -0.808 23.5 12.906 1 98.81 5 VAL B O 1
ATOM 2198 N N . PHE B 1 6 ? 1.369 24.016 13.016 1 98.94 6 PHE B N 1
ATOM 2199 C CA . PHE B 1 6 ? 1.873 22.812 12.383 1 98.94 6 PHE B CA 1
ATOM 2200 C C . PHE B 1 6 ? 2.285 21.781 13.43 1 98.94 6 PHE B C 1
ATOM 2202 O O . PHE B 1 6 ? 3 22.109 14.375 1 98.94 6 PHE B O 1
ATOM 2209 N N . PHE B 1 7 ? 1.79 20.594 13.312 1 98.94 7 PHE B N 1
ATOM 2210 C CA . PHE B 1 7 ? 2.299 19.422 14.016 1 98.94 7 PHE B CA 1
ATOM 2211 C C . PHE B 1 7 ? 3.07 18.516 13.07 1 98.94 7 PHE B C 1
ATOM 2213 O O . PHE B 1 7 ? 2.484 17.906 12.164 1 98.94 7 PHE B O 1
ATOM 2220 N N . ILE B 1 8 ? 4.398 18.391 13.234 1 98.94 8 ILE B N 1
ATOM 2221 C CA . ILE B 1 8 ? 5.25 17.703 12.273 1 98.94 8 ILE B CA 1
ATOM 2222 C C . ILE B 1 8 ? 5.965 16.547 12.969 1 98.94 8 ILE B C 1
ATOM 2224 O O . ILE B 1 8 ? 6.66 16.734 13.969 1 98.94 8 ILE B O 1
ATOM 2228 N N . THR B 1 9 ? 5.773 15.336 12.453 1 98.88 9 THR B N 1
ATOM 2229 C CA . THR B 1 9 ? 6.484 14.188 13.008 1 98.88 9 THR B CA 1
ATOM 2230 C C . THR B 1 9 ? 7.84 14.016 12.32 1 98.88 9 THR B C 1
ATOM 2232 O O . THR B 1 9 ? 7.969 14.25 11.117 1 98.88 9 THR B O 1
ATOM 2235 N N . GLY B 1 10 ? 8.828 13.547 13.094 1 97.56 10 GLY B N 1
ATOM 2236 C CA . GLY B 1 10 ? 10.141 13.289 12.523 1 97.56 10 GLY B CA 1
ATOM 2237 C C . GLY B 1 10 ? 10.828 14.539 12.008 1 97.56 10 GLY B C 1
ATOM 2238 O O . GLY B 1 10 ? 10.977 14.719 10.805 1 97.56 10 GLY B O 1
ATOM 2239 N N . THR B 1 11 ? 11.453 15.406 12.945 1 98 11 THR B N 1
ATOM 2240 C CA . THR B 1 11 ? 11.953 16.703 12.5 1 98 11 THR B CA 1
ATOM 2241 C C . THR B 1 11 ? 13.453 16.828 12.766 1 98 11 THR B C 1
ATOM 2243 O O . THR B 1 11 ? 14.008 17.922 12.719 1 98 11 THR B O 1
ATOM 2246 N N . SER B 1 12 ? 14.117 15.68 13.016 1 95.12 12 SER B N 1
ATOM 2247 C CA . SER B 1 12 ? 15.531 15.719 13.352 1 95.12 12 SER B CA 1
ATOM 2248 C C . SER B 1 12 ? 16.391 16 12.117 1 95.12 12 SER B C 1
ATOM 2250 O O . SER B 1 12 ? 17.5 16.516 12.234 1 95.12 12 SER B O 1
ATOM 2252 N N . THR B 1 13 ? 15.922 15.609 10.93 1 91.75 13 THR B N 1
ATOM 2253 C CA . THR B 1 13 ? 16.656 15.805 9.68 1 91.75 13 THR B CA 1
ATOM 2254 C C . THR B 1 13 ? 15.688 15.93 8.508 1 91.75 13 THR B C 1
ATOM 2256 O O . THR B 1 13 ? 14.469 15.898 8.688 1 91.75 13 THR B O 1
ATOM 2259 N N . GLY B 1 14 ? 16.234 16.219 7.414 1 93.69 14 GLY B N 1
ATOM 2260 C CA . GLY B 1 14 ? 15.508 16.094 6.16 1 93.69 14 GLY B CA 1
ATOM 2261 C C . GLY B 1 14 ? 14.367 17.078 6.031 1 93.69 14 GLY B C 1
ATOM 2262 O O . GLY B 1 14 ? 14.5 18.25 6.395 1 93.69 14 GLY B O 1
ATOM 2263 N N . PHE B 1 15 ? 13.258 16.594 5.438 1 96.62 15 PHE B N 1
ATOM 2264 C CA . PHE B 1 15 ? 12.094 17.422 5.148 1 96.62 15 PHE B CA 1
ATOM 2265 C C . PHE B 1 15 ? 11.5 18 6.434 1 96.62 15 PHE B C 1
ATOM 2267 O O . PHE B 1 15 ? 11.117 19.172 6.48 1 96.62 15 PHE B O 1
ATOM 2274 N N . GLY B 1 16 ? 11.438 17.141 7.492 1 97.88 16 GLY B N 1
ATOM 2275 C CA . GLY B 1 16 ? 10.852 17.594 8.742 1 97.88 16 GLY B CA 1
ATOM 2276 C C . GLY B 1 16 ? 11.57 18.797 9.336 1 97.88 16 GLY B C 1
ATOM 2277 O O . GLY B 1 16 ? 10.93 19.781 9.719 1 97.88 16 GLY B O 1
ATOM 2278 N N . GLN B 1 17 ? 12.867 18.688 9.336 1 97.88 17 GLN B N 1
ATOM 2279 C CA . GLN B 1 17 ? 13.672 19.781 9.883 1 97.88 17 GLN B CA 1
ATOM 2280 C C . GLN B 1 17 ? 13.5 21.047 9.07 1 97.88 17 GLN B C 1
ATOM 2282 O O . GLN B 1 17 ? 13.297 22.125 9.633 1 97.88 17 GLN B O 1
ATOM 2287 N N . GLU B 1 18 ? 13.562 20.938 7.758 1 98.44 18 GLU B N 1
ATOM 2288 C CA . GLU B 1 18 ? 13.461 22.094 6.875 1 98.44 18 GLU B CA 1
ATOM 2289 C C . GLU B 1 18 ? 12.062 22.703 6.922 1 98.44 18 GLU B C 1
ATOM 2291 O O . GLU B 1 18 ? 11.906 23.922 6.793 1 98.44 18 GLU B O 1
ATOM 2296 N N . LEU B 1 19 ? 11.039 21.859 7.09 1 98.81 19 LEU B N 1
ATOM 2297 C CA . LEU B 1 19 ? 9.672 22.375 7.152 1 98.81 19 LEU B CA 1
ATOM 2298 C C . LEU B 1 19 ? 9.445 23.156 8.445 1 98.81 19 LEU B C 1
ATOM 2300 O O . LEU B 1 19 ? 8.734 24.156 8.445 1 98.81 19 LEU B O 1
ATOM 2304 N N . VAL B 1 20 ? 10.031 22.672 9.555 1 98.88 20 VAL B N 1
ATOM 2305 C CA . VAL B 1 20 ? 9.953 23.438 10.805 1 98.88 20 VAL B CA 1
ATOM 2306 C C . VAL B 1 20 ? 10.547 24.828 10.602 1 98.88 20 VAL B C 1
ATOM 2308 O O . VAL B 1 20 ? 9.914 25.828 10.953 1 98.88 20 VAL B O 1
ATOM 2311 N N . LYS B 1 21 ? 11.727 24.906 10 1 98.75 21 LYS B N 1
ATOM 2312 C CA . LYS B 1 21 ? 12.383 26.188 9.742 1 98.75 21 LYS B CA 1
ATOM 2313 C C . LYS B 1 21 ? 11.5 27.094 8.891 1 98.75 21 LYS B C 1
ATOM 2315 O O . LYS B 1 21 ? 11.32 28.281 9.211 1 98.75 21 LYS B O 1
ATOM 2320 N N . LYS B 1 22 ? 10.953 26.516 7.852 1 98.62 22 LYS B N 1
ATOM 2321 C CA . LYS B 1 22 ? 10.148 27.297 6.918 1 98.62 22 LYS B CA 1
ATOM 2322 C C . LYS B 1 22 ? 8.898 27.844 7.594 1 98.62 22 LYS B C 1
ATOM 2324 O O . LYS B 1 22 ? 8.57 29.031 7.441 1 98.62 22 LYS B O 1
ATOM 2329 N N . ALA B 1 23 ? 8.188 27.016 8.328 1 98.75 23 ALA B N 1
ATOM 2330 C CA . ALA B 1 23 ? 6.953 27.438 8.984 1 98.75 23 ALA B CA 1
ATOM 2331 C C . ALA B 1 23 ? 7.215 28.547 10 1 98.75 23 ALA B C 1
ATOM 2333 O O . ALA B 1 23 ? 6.484 29.531 10.047 1 98.75 23 ALA B O 1
ATOM 2334 N N . LEU B 1 24 ? 8.273 28.422 10.789 1 98.62 24 LEU B N 1
ATOM 2335 C CA . LEU B 1 24 ? 8.625 29.438 11.766 1 98.62 24 LEU B CA 1
ATOM 2336 C C . LEU B 1 24 ? 8.984 30.75 11.078 1 98.62 24 LEU B C 1
ATOM 2338 O O . LEU B 1 24 ? 8.57 31.828 11.516 1 98.62 24 LEU B O 1
ATOM 2342 N N . GLN B 1 25 ? 9.758 30.594 10.016 1 98 25 GLN B N 1
ATOM 2343 C CA . GLN B 1 25 ? 10.18 31.766 9.25 1 98 25 GLN B CA 1
ATOM 2344 C C . GLN B 1 25 ? 8.969 32.531 8.711 1 98 25 GLN B C 1
ATOM 2346 O O . GLN B 1 25 ? 9.008 33.75 8.594 1 98 25 GLN B O 1
ATOM 2351 N N . GLU B 1 26 ? 7.898 31.812 8.414 1 97.88 26 GLU B N 1
ATOM 2352 C CA . GLU B 1 26 ? 6.711 32.406 7.812 1 97.88 26 GLU B CA 1
ATOM 2353 C C . GLU B 1 26 ? 5.738 32.906 8.883 1 97.88 26 GLU B C 1
ATOM 2355 O O . GLU B 1 26 ? 4.664 33.406 8.57 1 97.88 26 GLU B O 1
ATOM 2360 N N . GLY B 1 27 ? 6.059 32.688 10.156 1 97.94 27 GLY B N 1
ATOM 2361 C CA . GLY B 1 27 ? 5.262 33.188 11.25 1 97.94 27 GLY B CA 1
ATOM 2362 C C . GLY B 1 27 ? 4.277 32.188 11.805 1 97.94 27 GLY B C 1
ATOM 2363 O O . GLY B 1 27 ? 3.447 32.531 12.656 1 97.94 27 GLY B O 1
ATOM 2364 N N . ASP B 1 28 ? 4.316 30.938 11.352 1 98.69 28 ASP B N 1
ATOM 2365 C CA . ASP B 1 28 ? 3.461 29.875 11.867 1 98.69 28 ASP B CA 1
ATOM 2366 C C . ASP B 1 28 ? 3.971 29.375 13.211 1 98.69 28 ASP B C 1
ATOM 2368 O O . ASP B 1 28 ? 5.066 29.734 13.648 1 98.69 28 ASP B O 1
ATOM 2372 N N . LYS B 1 29 ? 3.148 28.656 13.883 1 98.75 29 LYS B N 1
ATOM 2373 C CA . LYS B 1 29 ? 3.523 27.922 15.094 1 98.75 29 LYS B CA 1
ATOM 2374 C C . LYS B 1 29 ? 3.818 26.453 14.781 1 98.75 29 LYS B C 1
ATOM 2376 O O . LYS B 1 29 ? 3.197 25.875 13.898 1 98.75 29 LYS B O 1
ATOM 2381 N N . VAL B 1 30 ? 4.797 25.922 15.562 1 98.94 30 VAL B N 1
ATOM 2382 C CA . VAL B 1 30 ? 5.227 24.578 15.172 1 98.94 30 VAL B CA 1
ATOM 2383 C C . VAL B 1 30 ? 5.367 23.703 16.422 1 98.94 30 VAL B C 1
ATOM 2385 O O . VAL B 1 30 ? 5.992 24.109 17.406 1 98.94 30 VAL B O 1
ATOM 2388 N N . VAL B 1 31 ? 4.719 22.578 16.359 1 98.94 31 VAL B N 1
ATOM 2389 C CA . VAL B 1 31 ? 5.055 21.438 17.219 1 98.94 31 VAL B CA 1
ATOM 2390 C C . VAL B 1 31 ? 6.008 20.5 16.484 1 98.94 31 VAL B C 1
ATOM 2392 O O . VAL B 1 31 ? 5.594 19.781 15.562 1 98.94 31 VAL B O 1
ATOM 2395 N N . ALA B 1 32 ? 7.277 20.516 16.875 1 98.88 32 ALA B N 1
ATOM 2396 C CA . ALA B 1 32 ? 8.312 19.672 16.266 1 98.88 32 ALA B CA 1
ATOM 2397 C C . ALA B 1 32 ? 8.547 18.422 17.109 1 98.88 32 ALA B C 1
ATOM 2399 O O . ALA B 1 32 ? 8.766 18.5 18.312 1 98.88 32 ALA B O 1
ATOM 2400 N N . THR B 1 33 ? 8.5 17.266 16.438 1 98.81 33 THR B N 1
ATOM 2401 C CA . THR B 1 33 ? 8.68 16.047 17.203 1 98.81 33 THR B CA 1
ATOM 2402 C C . THR B 1 33 ? 9.898 15.258 16.719 1 98.81 33 THR B C 1
ATOM 2404 O O . THR B 1 33 ? 10.273 15.359 15.555 1 98.81 33 THR B O 1
ATOM 2407 N N . ALA B 1 34 ? 10.523 14.57 17.578 1 97.75 34 ALA B N 1
ATOM 2408 C CA . ALA B 1 34 ? 11.602 13.617 17.359 1 97.75 34 ALA B CA 1
ATOM 2409 C C . ALA B 1 34 ? 11.672 12.586 18.484 1 97.75 34 ALA B C 1
ATOM 2411 O O . ALA B 1 34 ? 11.062 12.781 19.531 1 97.75 34 ALA B O 1
ATOM 2412 N N . ARG B 1 35 ? 12.383 11.531 18.297 1 94.44 35 ARG B N 1
ATOM 2413 C CA . ARG B 1 35 ? 12.555 10.539 19.344 1 94.44 35 ARG B CA 1
ATOM 2414 C C . ARG B 1 35 ? 13.234 11.148 20.578 1 94.44 35 ARG B C 1
ATOM 2416 O O . ARG B 1 35 ? 12.906 10.797 21.703 1 94.44 35 ARG B O 1
ATOM 2423 N N . ASN B 1 36 ? 14.102 11.977 20.234 1 95.81 36 ASN B N 1
ATOM 2424 C CA . ASN B 1 36 ? 14.742 12.82 21.234 1 95.81 36 ASN B CA 1
ATOM 2425 C C . ASN B 1 36 ? 14.633 14.297 20.875 1 95.81 36 ASN B C 1
ATOM 2427 O O . ASN B 1 36 ? 15.492 14.836 20.172 1 95.81 36 ASN B O 1
ATOM 2431 N N . SER B 1 37 ? 13.656 14.938 21.453 1 97.38 37 SER B N 1
ATOM 2432 C CA . SER B 1 37 ? 13.336 16.297 21.047 1 97.38 37 SER B CA 1
ATOM 2433 C C . SER B 1 37 ? 14.312 17.297 21.656 1 97.38 37 SER B C 1
ATOM 2435 O O . SER B 1 37 ? 14.398 18.453 21.203 1 97.38 37 SER B O 1
ATOM 2437 N N . SER B 1 38 ? 15.016 16.938 22.672 1 97.12 38 SER B N 1
ATOM 2438 C CA . SER B 1 38 ? 15.953 17.844 23.328 1 97.12 38 SER B CA 1
ATOM 2439 C C . SER B 1 38 ? 17.094 18.234 22.391 1 97.12 38 SER B C 1
ATOM 2441 O O . SER B 1 38 ? 17.781 19.234 22.625 1 97.12 38 SER B O 1
ATOM 2443 N N . LYS B 1 39 ? 17.234 17.422 21.328 1 95.62 39 LYS B N 1
ATOM 2444 C CA . LYS B 1 39 ? 18.328 17.672 20.391 1 95.62 39 LYS B CA 1
ATOM 2445 C C . LYS B 1 39 ? 17.891 18.641 19.281 1 95.62 39 LYS B C 1
ATOM 2447 O O . LYS B 1 39 ? 18.703 19.109 18.5 1 95.62 39 LYS B O 1
ATOM 2452 N N . LEU B 1 40 ? 16.625 18.984 19.234 1 97.81 40 LEU B N 1
ATOM 2453 C CA . LEU B 1 40 ? 16.109 19.875 18.219 1 97.81 40 LEU B CA 1
ATOM 2454 C C . LEU B 1 40 ? 16.484 21.328 18.516 1 97.81 40 LEU B C 1
ATOM 2456 O O . LEU B 1 40 ? 16.344 21.781 19.656 1 97.81 40 LEU B O 1
ATOM 2460 N N . LYS B 1 41 ? 17.047 21.969 17.562 1 96.5 41 LYS B N 1
ATOM 2461 C CA . LYS B 1 41 ? 17.406 23.375 17.688 1 96.5 41 LYS B CA 1
ATOM 2462 C C . LYS B 1 41 ? 16.969 24.172 16.453 1 96.5 41 LYS B C 1
ATOM 2464 O O . LYS B 1 41 ? 17.328 23.828 15.328 1 96.5 41 LYS B O 1
ATOM 2469 N N . PHE B 1 42 ? 16.188 25.172 16.688 1 98.06 42 PHE B N 1
ATOM 2470 C CA . PHE B 1 42 ? 15.703 26.078 15.648 1 98.06 42 PHE B CA 1
ATOM 2471 C C . PHE B 1 42 ? 15.836 27.531 16.078 1 98.06 42 PHE B C 1
ATOM 2473 O O . PHE B 1 42 ? 15.781 27.844 17.266 1 98.06 42 PHE B O 1
ATOM 2480 N N . ASP B 1 43 ? 16.016 28.391 15.156 1 96.88 43 ASP B N 1
ATOM 2481 C CA . ASP B 1 43 ? 16.141 29.812 15.445 1 96.88 43 ASP B CA 1
ATOM 2482 C C . ASP B 1 43 ? 14.781 30.469 15.617 1 96.88 43 ASP B C 1
ATOM 2484 O O . ASP B 1 43 ? 13.797 30.031 15.023 1 96.88 43 ASP B O 1
ATOM 2488 N N . GLY B 1 44 ? 14.703 31.469 16.422 1 96.25 44 GLY B N 1
ATOM 2489 C CA . GLY B 1 44 ? 13.523 32.312 16.547 1 96.25 44 GLY B CA 1
ATOM 2490 C C . GLY B 1 44 ? 12.383 31.641 17.297 1 96.25 44 GLY B C 1
ATOM 2491 O O . GLY B 1 44 ? 11.219 32 17.125 1 96.25 44 GLY B O 1
ATOM 2492 N N . THR B 1 45 ? 12.711 30.719 18.125 1 97.94 45 THR B N 1
ATOM 2493 C CA . THR B 1 45 ? 11.672 29.984 18.828 1 97.94 45 THR B CA 1
ATOM 2494 C C . THR B 1 45 ? 11.312 30.672 20.156 1 97.94 45 THR B C 1
ATOM 2496 O O . THR B 1 45 ? 12.188 31.219 20.828 1 97.94 45 THR B O 1
ATOM 2499 N N . THR B 1 46 ? 10.102 30.688 20.438 1 97.62 46 THR B N 1
ATOM 2500 C CA . THR B 1 46 ? 9.547 31.125 21.719 1 97.62 46 THR B CA 1
ATOM 2501 C C . THR B 1 46 ? 8.445 30.156 22.172 1 97.62 46 THR B C 1
ATOM 2503 O O . THR B 1 46 ? 8.016 29.297 21.422 1 97.62 46 THR B O 1
ATOM 2506 N N . GLN B 1 47 ? 8.008 30.328 23.359 1 96.69 47 GLN B N 1
ATOM 2507 C CA . GLN B 1 47 ? 6.922 29.5 23.875 1 96.69 47 GLN B CA 1
ATOM 2508 C C . GLN B 1 47 ? 5.629 29.75 23.109 1 96.69 47 GLN B C 1
ATOM 2510 O O . GLN B 1 47 ? 4.727 28.906 23.125 1 96.69 47 GLN B O 1
ATOM 2515 N N . ASP B 1 48 ? 5.551 30.875 22.438 1 97.5 48 ASP B N 1
ATOM 2516 C CA . ASP B 1 48 ? 4.324 31.266 21.75 1 97.5 48 ASP B CA 1
ATOM 2517 C C . ASP B 1 48 ? 4.27 30.656 20.344 1 97.5 48 ASP B C 1
ATOM 2519 O O . ASP B 1 48 ? 3.207 30.625 19.719 1 97.5 48 ASP B O 1
ATOM 2523 N N . ASN B 1 49 ? 5.449 30.188 19.844 1 98.38 49 ASN B N 1
ATOM 2524 C CA . ASN B 1 49 ? 5.398 29.766 18.453 1 98.38 49 ASN B CA 1
ATOM 2525 C C . ASN B 1 49 ? 6.023 28.375 18.266 1 98.38 49 ASN B C 1
ATOM 2527 O O . ASN B 1 49 ? 6 27.828 17.156 1 98.38 49 ASN B O 1
ATOM 2531 N N . TYR B 1 50 ? 6.547 27.812 19.328 1 98.75 50 TYR B N 1
ATOM 2532 C CA . TYR B 1 50 ? 7.328 26.594 19.141 1 98.75 50 TYR B CA 1
ATOM 2533 C C . TYR B 1 50 ? 7.191 25.672 20.344 1 98.75 50 TYR B C 1
ATOM 2535 O O . TYR B 1 50 ? 7.195 26.125 21.5 1 98.75 50 TYR B O 1
ATOM 2543 N N . LEU B 1 51 ? 7.059 24.375 20.078 1 98.81 51 LEU B N 1
ATOM 2544 C CA . LEU B 1 51 ? 7.039 23.312 21.078 1 98.81 51 LEU B CA 1
ATOM 2545 C C . LEU B 1 51 ? 7.781 22.078 20.578 1 98.81 51 LEU B C 1
ATOM 2547 O O . LEU B 1 51 ? 7.484 21.562 19.484 1 98.81 51 LEU B O 1
ATOM 2551 N N . ALA B 1 52 ? 8.812 21.656 21.266 1 98.75 52 ALA B N 1
ATOM 2552 C CA . ALA B 1 52 ? 9.492 20.391 20.984 1 98.75 52 ALA B CA 1
ATOM 2553 C C . ALA B 1 52 ? 8.93 19.25 21.828 1 98.75 52 ALA B C 1
ATOM 2555 O O . ALA B 1 52 ? 8.766 19.391 23.031 1 98.75 52 ALA B O 1
ATOM 2556 N N . VAL B 1 53 ? 8.602 18.125 21.188 1 98.75 53 VAL B N 1
ATOM 2557 C CA . VAL B 1 53 ? 7.984 17.016 21.906 1 98.75 53 VAL B CA 1
ATOM 2558 C C . VAL B 1 53 ? 8.664 15.703 21.516 1 98.75 53 VAL B C 1
ATOM 2560 O O . VAL B 1 53 ? 8.914 15.453 20.328 1 98.75 53 VAL B O 1
ATOM 2563 N N . ASP B 1 54 ? 9.008 14.852 22.5 1 98.62 54 ASP B N 1
ATOM 2564 C CA . ASP B 1 54 ? 9.445 13.484 22.234 1 98.62 54 ASP B CA 1
ATOM 2565 C C . ASP B 1 54 ? 8.305 12.648 21.656 1 98.62 54 ASP B C 1
ATOM 2567 O O . ASP B 1 54 ? 7.219 12.594 22.219 1 98.62 54 ASP B O 1
ATOM 2571 N N . LEU B 1 55 ? 8.641 12.008 20.484 1 98.75 55 LEU B N 1
ATOM 2572 C CA . LEU B 1 55 ? 7.586 11.18 19.891 1 98.75 55 LEU B CA 1
ATOM 2573 C C . LEU B 1 55 ? 8.18 10.031 19.094 1 98.75 55 LEU B C 1
ATOM 2575 O O . LEU B 1 55 ? 8.953 10.258 18.156 1 98.75 55 LEU B O 1
ATOM 2579 N N . ASP B 1 56 ? 7.91 8.836 19.516 1 98.62 56 ASP B N 1
ATOM 2580 C CA . ASP B 1 56 ? 7.945 7.637 18.688 1 98.62 56 ASP B CA 1
ATOM 2581 C C . ASP B 1 56 ? 6.555 7.301 18.156 1 98.62 56 ASP B C 1
ATOM 2583 O O . ASP B 1 56 ? 5.672 6.898 18.906 1 98.62 56 ASP B O 1
ATOM 2587 N N . VAL B 1 57 ? 6.375 7.449 16.859 1 98.69 57 VAL B N 1
ATOM 2588 C CA . VAL B 1 57 ? 5.039 7.352 16.281 1 98.69 57 VAL B CA 1
ATOM 2589 C C . VAL B 1 57 ? 4.5 5.934 16.469 1 98.69 57 VAL B C 1
ATOM 2591 O O . VAL B 1 57 ? 3.301 5.691 16.312 1 98.69 57 VAL B O 1
ATOM 2594 N N . THR B 1 58 ? 5.391 4.926 16.75 1 98.44 58 THR B N 1
ATOM 2595 C CA . THR B 1 58 ? 4.934 3.555 16.938 1 98.44 58 THR B CA 1
ATOM 2596 C C . THR B 1 58 ? 4.344 3.365 18.328 1 98.44 58 THR B C 1
ATOM 2598 O O . THR B 1 58 ? 3.783 2.309 18.641 1 98.44 58 THR B O 1
ATOM 2601 N N . ASP B 1 59 ? 4.496 4.367 19.172 1 98.56 59 ASP B N 1
ATOM 2602 C CA . ASP B 1 59 ? 3.93 4.363 20.531 1 98.56 59 ASP B CA 1
ATOM 2603 C C . ASP B 1 59 ? 2.65 5.191 20.578 1 98.56 59 ASP B C 1
ATOM 2605 O O . ASP B 1 59 ? 2.703 6.414 20.75 1 98.56 59 ASP B O 1
ATOM 2609 N N . LYS B 1 60 ? 1.539 4.527 20.594 1 97.81 60 LYS B N 1
ATOM 2610 C CA . LYS B 1 60 ? 0.233 5.18 20.547 1 97.81 60 LYS B CA 1
ATOM 2611 C C . LYS B 1 60 ? 0.063 6.156 21.703 1 97.81 60 LYS B C 1
ATOM 2613 O O . LYS B 1 60 ? -0.48 7.246 21.531 1 97.81 60 LYS B O 1
ATOM 2618 N N . SER B 1 61 ? 0.458 5.77 22.844 1 98.31 61 SER B N 1
ATOM 2619 C CA . SER B 1 61 ? 0.346 6.637 24.016 1 98.31 61 SER B CA 1
ATOM 2620 C C . SER B 1 61 ? 1.19 7.895 23.859 1 98.31 61 SER B C 1
ATOM 2622 O O . SER B 1 61 ? 0.784 8.977 24.281 1 98.31 61 SER B O 1
ATOM 2624 N N . ALA B 1 62 ? 2.377 7.734 23.281 1 98.75 62 ALA B N 1
ATOM 2625 C CA . ALA B 1 62 ? 3.234 8.891 23.016 1 98.75 62 ALA B CA 1
ATOM 2626 C C . ALA B 1 62 ? 2.576 9.844 22.016 1 98.75 62 ALA B C 1
ATOM 2628 O O . ALA B 1 62 ? 2.699 11.07 22.156 1 98.75 62 ALA B O 1
ATOM 2629 N N . VAL B 1 63 ? 1.861 9.312 21.078 1 98.88 63 VAL B N 1
ATOM 2630 C CA . VAL B 1 63 ? 1.137 10.125 20.109 1 98.88 63 VAL B CA 1
ATOM 2631 C C . VAL B 1 63 ? 0.07 10.953 20.828 1 98.88 63 VAL B C 1
ATOM 2633 O O . VAL B 1 63 ? -0.025 12.164 20.625 1 98.88 63 VAL B O 1
ATOM 2636 N N . ASP B 1 64 ? -0.668 10.297 21.672 1 98.75 64 ASP B N 1
ATOM 2637 C CA . ASP B 1 64 ? -1.709 10.992 22.422 1 98.75 64 ASP B CA 1
ATOM 2638 C C . ASP B 1 64 ? -1.119 12.133 23.266 1 98.75 64 ASP B C 1
ATOM 2640 O O . ASP B 1 64 ? -1.635 13.25 23.25 1 98.75 64 ASP B O 1
ATOM 2644 N N . LYS B 1 65 ? -0.059 11.844 23.938 1 98.75 65 LYS B N 1
ATOM 2645 C CA . LYS B 1 65 ? 0.578 12.828 24.812 1 98.75 65 LYS B CA 1
ATOM 2646 C C . LYS B 1 65 ? 1.124 14.008 24 1 98.75 65 LYS B C 1
ATOM 2648 O O . LYS B 1 65 ? 1.072 15.148 24.453 1 98.75 65 LYS B O 1
ATOM 2653 N N . ALA B 1 66 ? 1.662 13.695 22.844 1 98.88 66 ALA B N 1
ATOM 2654 C CA . ALA B 1 66 ? 2.205 14.758 22 1 98.88 66 ALA B CA 1
ATOM 2655 C C . ALA B 1 66 ? 1.106 15.711 21.547 1 98.88 66 ALA B C 1
ATOM 2657 O O . ALA B 1 66 ? 1.287 16.938 21.562 1 98.88 66 ALA B O 1
ATOM 2658 N N . PHE B 1 67 ? -0.021 15.203 21.141 1 98.94 67 PHE B N 1
ATOM 2659 C CA . PHE B 1 67 ? -1.138 16.031 20.703 1 98.94 67 PHE B CA 1
ATOM 2660 C C . PHE B 1 67 ? -1.711 16.828 21.875 1 98.94 67 PHE B C 1
ATOM 2662 O O . PHE B 1 67 ? -2.094 17.984 21.719 1 98.94 67 PHE B O 1
ATOM 2669 N N . ASP B 1 68 ? -1.787 16.156 23.031 1 98.81 68 ASP B N 1
ATOM 2670 C CA . ASP B 1 68 ? -2.266 16.859 24.219 1 98.81 68 ASP B CA 1
ATOM 2671 C C . ASP B 1 68 ? -1.378 18.047 24.547 1 98.81 68 ASP B C 1
ATOM 2673 O O . ASP B 1 68 ? -1.878 19.125 24.891 1 98.81 68 ASP B O 1
ATOM 2677 N N . ALA B 1 69 ? -0.085 17.859 24.484 1 98.88 69 ALA B N 1
ATOM 2678 C CA . ALA B 1 69 ? 0.857 18.953 24.734 1 98.88 69 ALA B CA 1
ATOM 2679 C C . ALA B 1 69 ? 0.657 20.094 23.734 1 98.88 69 ALA B C 1
ATOM 2681 O O . ALA B 1 69 ? 0.705 21.266 24.109 1 98.88 69 ALA B O 1
ATOM 2682 N N . ALA B 1 70 ? 0.464 19.766 22.484 1 98.81 70 ALA B N 1
ATOM 2683 C CA . ALA B 1 70 ? 0.225 20.75 21.438 1 98.81 70 ALA B CA 1
ATOM 2684 C C . ALA B 1 70 ? -1.034 21.562 21.734 1 98.81 70 ALA B C 1
ATOM 2686 O O . ALA B 1 70 ? -1.03 22.797 21.609 1 98.81 70 ALA B O 1
ATOM 2687 N N . LEU B 1 71 ? -2.121 20.891 22.125 1 98.81 71 LEU B N 1
ATOM 2688 C CA . LEU B 1 71 ? -3.391 21.547 22.406 1 98.81 71 LEU B CA 1
ATOM 2689 C C . LEU B 1 71 ? -3.279 22.438 23.656 1 98.81 71 LEU B C 1
ATOM 2691 O O . LEU B 1 71 ? -3.877 23.516 23.703 1 98.81 71 LEU B O 1
ATOM 2695 N N . LYS B 1 72 ? -2.582 21.906 24.625 1 98.62 72 LYS B N 1
ATOM 2696 C CA . LYS B 1 72 ? -2.385 22.703 25.828 1 98.62 72 LYS B CA 1
ATOM 2697 C C . LYS B 1 72 ? -1.689 24.016 25.516 1 98.62 72 LYS B C 1
ATOM 2699 O O . LYS B 1 72 ? -2.047 25.062 26.078 1 98.62 72 LYS B O 1
ATOM 2704 N N . GLN B 1 73 ? -0.761 23.984 24.656 1 98.5 73 GLN B N 1
ATOM 2705 C CA . GLN B 1 73 ? 0.045 25.172 24.391 1 98.5 73 GLN B CA 1
ATOM 2706 C C . GLN B 1 73 ? -0.635 26.094 23.375 1 98.5 73 GLN B C 1
ATOM 2708 O O . GLN B 1 73 ? -0.609 27.312 23.531 1 98.5 73 GLN B O 1
ATOM 2713 N N . PHE B 1 74 ? -1.214 25.531 22.312 1 98.38 74 PHE B N 1
ATOM 2714 C CA . PHE B 1 74 ? -1.616 26.359 21.188 1 98.38 74 PHE B CA 1
ATOM 2715 C C . PHE B 1 74 ? -3.131 26.359 21.016 1 98.38 74 PHE B C 1
ATOM 2717 O O . PHE B 1 74 ? -3.682 27.156 20.25 1 98.38 74 PHE B O 1
ATOM 2724 N N . GLY B 1 75 ? -3.838 25.375 21.609 1 98.12 75 GLY B N 1
ATOM 2725 C CA . GLY B 1 75 ? -5.289 25.344 21.656 1 98.12 75 GLY B CA 1
ATOM 2726 C C . GLY B 1 75 ? -5.914 24.75 20.422 1 98.12 75 GLY B C 1
ATOM 2727 O O . GLY B 1 75 ? -7.117 24.469 20.391 1 98.12 75 GLY B O 1
ATOM 2728 N N . ARG B 1 76 ? -5.121 24.594 19.344 1 98.12 76 ARG B N 1
ATOM 2729 C CA . ARG B 1 76 ? -5.598 24.047 18.078 1 98.12 76 ARG B CA 1
ATOM 2730 C C . ARG B 1 76 ? -4.449 23.453 17.266 1 98.12 76 ARG B C 1
ATOM 2732 O O . ARG B 1 76 ? -3.277 23.688 17.578 1 98.12 76 ARG B O 1
ATOM 2739 N N . ILE B 1 77 ? -4.758 22.672 16.25 1 98.88 77 ILE B N 1
ATOM 2740 C CA . ILE B 1 77 ? -3.803 22.141 15.281 1 98.88 77 ILE B CA 1
ATOM 2741 C C . ILE B 1 77 ? -4.371 22.281 13.875 1 98.88 77 ILE B C 1
ATOM 2743 O O . ILE B 1 77 ? -5.402 21.672 13.555 1 98.88 77 ILE B O 1
ATOM 2747 N N . ASP B 1 78 ? -3.654 22.969 12.992 1 98.88 78 ASP B N 1
ATOM 2748 C CA . ASP B 1 78 ? -4.191 23.312 11.68 1 98.88 78 ASP B CA 1
ATOM 2749 C C . ASP B 1 78 ? -3.637 22.375 10.602 1 98.88 78 ASP B C 1
ATOM 2751 O O . ASP B 1 78 ? -4.324 22.062 9.625 1 98.88 78 ASP B O 1
ATOM 2755 N N . VAL B 1 79 ? -2.389 22.031 10.727 1 98.94 79 VAL B N 1
ATOM 2756 C CA . VAL B 1 79 ? -1.701 21.188 9.75 1 98.94 79 VAL B CA 1
ATOM 2757 C C . VAL B 1 79 ? -0.944 20.078 10.469 1 98.94 79 VAL B C 1
ATOM 2759 O O . VAL B 1 79 ? -0.169 20.328 11.391 1 98.94 79 VAL B O 1
ATOM 2762 N N . VAL B 1 80 ? -1.242 18.875 10.164 1 99 80 VAL B N 1
ATOM 2763 C CA . VAL B 1 80 ? -0.477 17.734 10.641 1 99 80 VAL B CA 1
ATOM 2764 C C . VAL B 1 80 ? 0.33 17.141 9.492 1 99 80 VAL B C 1
ATOM 2766 O O . VAL B 1 80 ? -0.217 16.859 8.422 1 99 80 VAL B O 1
ATOM 2769 N N . VAL B 1 81 ? 1.626 17 9.672 1 99 81 VAL B N 1
ATOM 2770 C CA . VAL B 1 81 ? 2.516 16.438 8.664 1 99 81 VAL B CA 1
ATOM 2771 C C . VAL B 1 81 ? 3.09 15.109 9.172 1 99 81 VAL B C 1
ATOM 2773 O O . VAL B 1 81 ? 3.986 15.102 10.016 1 99 81 VAL B O 1
ATOM 2776 N N . ASN B 1 82 ? 2.537 14.047 8.664 1 98.94 82 ASN B N 1
ATOM 2777 C CA . ASN B 1 82 ? 3.113 12.727 8.898 1 98.94 82 ASN B CA 1
ATOM 2778 C C . ASN B 1 82 ? 4.387 12.516 8.086 1 98.94 82 ASN B C 1
ATOM 2780 O O . ASN B 1 82 ? 4.332 11.984 6.973 1 98.94 82 ASN B O 1
ATOM 2784 N N . ASN B 1 83 ? 5.48 12.859 8.703 1 98.56 83 ASN B N 1
ATOM 2785 C CA . ASN B 1 83 ? 6.77 12.867 8.016 1 98.56 83 ASN B CA 1
ATOM 2786 C C . ASN B 1 83 ? 7.695 11.773 8.555 1 98.56 83 ASN B C 1
ATOM 2788 O O . ASN B 1 83 ? 8.625 11.352 7.863 1 98.56 83 ASN B O 1
ATOM 2792 N N . ALA B 1 84 ? 7.453 11.344 9.812 1 97.81 84 ALA B N 1
ATOM 2793 C CA . ALA B 1 84 ? 8.281 10.289 10.391 1 97.81 84 ALA B CA 1
ATOM 2794 C C . ALA B 1 84 ? 8.273 9.039 9.516 1 97.81 84 ALA B C 1
ATOM 2796 O O . ALA B 1 84 ? 7.219 8.602 9.062 1 97.81 84 ALA B O 1
ATOM 2797 N N . GLY B 1 85 ? 9.367 8.508 9.234 1 96.56 85 GLY B N 1
ATOM 2798 C CA . GLY B 1 85 ? 9.547 7.324 8.414 1 96.56 85 GLY B CA 1
ATOM 2799 C C . GLY B 1 85 ? 11 7.066 8.047 1 96.56 85 GLY B C 1
ATOM 2800 O O . GLY B 1 85 ? 11.875 7.879 8.352 1 96.56 85 GLY B O 1
ATOM 2801 N N . TYR B 1 86 ? 11.258 5.945 7.543 1 96.88 86 TYR B N 1
ATOM 2802 C CA . TYR B 1 86 ? 12.594 5.598 7.062 1 96.88 86 TYR B CA 1
ATOM 2803 C C . TYR B 1 86 ? 12.516 4.59 5.922 1 96.88 86 TYR B C 1
ATOM 2805 O O . TYR B 1 86 ? 11.43 4.105 5.586 1 96.88 86 TYR B O 1
ATOM 2813 N N . GLY B 1 87 ? 13.648 4.445 5.27 1 97.12 87 GLY B N 1
ATOM 2814 C CA . GLY B 1 87 ? 13.727 3.504 4.164 1 97.12 87 GLY B CA 1
ATOM 2815 C C . GLY B 1 87 ? 14.461 2.225 4.52 1 97.12 87 GLY B C 1
ATOM 2816 O O . GLY B 1 87 ? 15.445 2.254 5.27 1 97.12 87 GLY B O 1
ATOM 2817 N N . LEU B 1 88 ? 13.992 1.128 4.082 1 98.06 88 LEU B N 1
ATOM 2818 C CA . LEU B 1 88 ? 14.656 -0.173 4.082 1 98.06 88 LEU B CA 1
ATOM 2819 C C . LEU B 1 88 ? 15.055 -0.584 2.67 1 98.06 88 LEU B C 1
ATOM 2821 O O . LEU B 1 88 ? 14.188 -0.768 1.807 1 98.06 88 LEU B O 1
ATOM 2825 N N . SER B 1 89 ? 16.359 -0.679 2.447 1 97.75 89 SER B N 1
ATOM 2826 C CA . SER B 1 89 ? 16.844 -1.036 1.115 1 97.75 89 SER B CA 1
ATOM 2827 C C . SER B 1 89 ? 17.484 -2.418 1.112 1 97.75 89 SER B C 1
ATOM 2829 O O . SER B 1 89 ? 18.375 -2.693 1.922 1 97.75 89 SER B O 1
ATOM 2831 N N . GLY B 1 90 ? 17.062 -3.258 0.347 1 97.94 90 GLY B N 1
ATOM 2832 C CA . GLY B 1 90 ? 17.484 -4.625 0.104 1 97.94 90 GLY B CA 1
ATOM 2833 C C . GLY B 1 90 ? 16.531 -5.406 -0.777 1 97.94 90 GLY B C 1
ATOM 2834 O O . GLY B 1 90 ? 15.32 -5.168 -0.748 1 97.94 90 GLY B O 1
ATOM 2835 N N . GLU B 1 91 ? 17.125 -6.328 -1.559 1 98.31 91 GLU B N 1
ATOM 2836 C CA . GLU B 1 91 ? 16.219 -7.203 -2.293 1 98.31 91 GLU B CA 1
ATOM 2837 C C . GLU B 1 91 ? 15.234 -7.895 -1.354 1 98.31 91 GLU B C 1
ATOM 2839 O O . GLU B 1 91 ? 15.562 -8.18 -0.201 1 98.31 91 GLU B O 1
ATOM 2844 N N . PHE B 1 92 ? 14.07 -8.195 -1.844 1 98.69 92 PHE B N 1
ATOM 2845 C CA . PHE B 1 92 ? 13.008 -8.734 -1.004 1 98.69 92 PHE B CA 1
ATOM 2846 C C . PHE B 1 92 ? 13.508 -9.93 -0.206 1 98.69 92 PHE B C 1
ATOM 2848 O O . PHE B 1 92 ? 13.375 -9.969 1.019 1 98.69 92 PHE B O 1
ATOM 2855 N N . GLU B 1 93 ? 14.164 -10.781 -0.907 1 98.19 93 GLU B N 1
ATOM 2856 C CA . GLU B 1 93 ? 14.586 -12.023 -0.269 1 98.19 93 GLU B CA 1
ATOM 2857 C C . GLU B 1 93 ? 15.789 -11.797 0.646 1 98.19 93 GLU B C 1
ATOM 2859 O O . GLU B 1 93 ? 16.219 -12.703 1.355 1 98.19 93 GLU B O 1
ATOM 2864 N N . SER B 1 94 ? 16.297 -10.539 0.68 1 97.56 94 SER B N 1
ATOM 2865 C CA . SER B 1 94 ? 17.438 -10.219 1.532 1 97.56 94 SER B CA 1
ATOM 2866 C C . SER B 1 94 ? 17 -9.422 2.76 1 97.56 94 SER B C 1
ATOM 2868 O O . SER B 1 94 ? 17.828 -9.055 3.592 1 97.56 94 SER B O 1
ATOM 2870 N N . VAL B 1 95 ? 15.695 -9.141 2.816 1 97.62 95 VAL B N 1
ATOM 2871 C CA . VAL B 1 95 ? 15.117 -8.422 3.947 1 97.62 95 VAL B CA 1
ATOM 2872 C C . VAL B 1 95 ? 14.492 -9.414 4.926 1 97.62 95 VAL B C 1
ATOM 2874 O O . VAL B 1 95 ? 13.758 -10.312 4.52 1 97.62 95 VAL B O 1
ATOM 2877 N N . SER B 1 96 ? 14.82 -9.281 6.262 1 97.81 96 SER B N 1
ATOM 2878 C CA . SER B 1 96 ? 14.258 -10.195 7.25 1 97.81 96 SER B CA 1
ATOM 2879 C C . SER B 1 96 ? 12.797 -9.875 7.527 1 97.81 96 SER B C 1
ATOM 2881 O O . SER B 1 96 ? 12.328 -8.773 7.223 1 97.81 96 SER B O 1
ATOM 2883 N N . ASP B 1 97 ? 12.109 -10.812 8.125 1 97.44 97 ASP B N 1
ATOM 2884 C CA . ASP B 1 97 ? 10.727 -10.586 8.531 1 97.44 97 ASP B CA 1
ATOM 2885 C C . ASP B 1 97 ? 10.633 -9.438 9.531 1 97.44 97 ASP B C 1
ATOM 2887 O O . ASP B 1 97 ? 9.695 -8.641 9.492 1 97.44 97 ASP B O 1
ATOM 2891 N N . GLU B 1 98 ? 11.539 -9.43 10.422 1 98.12 98 GLU B N 1
ATOM 2892 C CA . GLU B 1 98 ? 11.547 -8.383 11.438 1 98.12 98 GLU B CA 1
ATOM 2893 C C . GLU B 1 98 ? 11.742 -7.008 10.805 1 98.12 98 GLU B C 1
ATOM 2895 O O . GLU B 1 98 ? 11.078 -6.043 11.195 1 98.12 98 GLU B O 1
ATOM 2900 N N . GLN B 1 99 ? 12.656 -6.898 9.852 1 98.5 99 GLN B N 1
ATOM 2901 C CA . GLN B 1 99 ? 12.875 -5.637 9.156 1 98.5 99 GLN B CA 1
ATOM 2902 C C . GLN B 1 99 ? 11.617 -5.191 8.414 1 98.5 99 GLN B C 1
ATOM 2904 O O . GLN B 1 99 ? 11.25 -4.016 8.453 1 98.5 99 GLN B O 1
ATOM 2909 N N . ALA B 1 100 ? 11.008 -6.176 7.734 1 98.75 100 ALA B N 1
ATOM 2910 C CA . ALA B 1 100 ? 9.781 -5.867 7.004 1 98.75 100 ALA B CA 1
ATOM 2911 C C . ALA B 1 100 ? 8.695 -5.352 7.949 1 98.75 100 ALA B C 1
ATOM 2913 O O . ALA B 1 100 ? 8.031 -4.355 7.656 1 98.75 100 ALA B O 1
ATOM 2914 N N . ARG B 1 101 ? 8.547 -5.996 9.086 1 98.62 101 ARG B N 1
ATOM 2915 C CA . ARG B 1 101 ? 7.539 -5.605 10.062 1 98.62 101 ARG B CA 1
ATOM 2916 C C . ARG B 1 101 ? 7.852 -4.234 10.656 1 98.62 101 ARG B C 1
ATOM 2918 O O . ARG B 1 101 ? 6.949 -3.42 10.852 1 98.62 101 ARG B O 1
ATOM 2925 N N . THR B 1 102 ? 9.102 -3.982 10.914 1 98.56 102 THR B N 1
ATOM 2926 C CA . THR B 1 102 ? 9.492 -2.701 11.492 1 98.56 102 THR B CA 1
ATOM 2927 C C . THR B 1 102 ? 9.227 -1.562 10.516 1 98.56 102 THR B C 1
ATOM 2929 O O . THR B 1 102 ? 8.781 -0.482 10.914 1 98.56 102 THR B O 1
ATOM 2932 N N . GLN B 1 103 ? 9.5 -1.798 9.242 1 98.75 103 GLN B N 1
ATOM 2933 C CA . GLN B 1 103 ? 9.211 -0.792 8.219 1 98.75 103 GLN B CA 1
ATOM 2934 C C . GLN B 1 103 ? 7.73 -0.408 8.234 1 98.75 103 GLN B C 1
ATOM 2936 O O . GLN B 1 103 ? 7.395 0.777 8.211 1 98.75 103 GLN B O 1
ATOM 2941 N N . MET B 1 104 ? 6.855 -1.423 8.266 1 98.88 104 MET B N 1
ATOM 2942 C CA . MET B 1 104 ? 5.418 -1.166 8.266 1 98.88 104 MET B CA 1
ATOM 2943 C C . MET B 1 104 ? 4.98 -0.515 9.57 1 98.88 104 MET B C 1
ATOM 2945 O O . MET B 1 104 ? 4.078 0.323 9.586 1 98.88 104 MET B O 1
ATOM 2949 N N . GLU B 1 105 ? 5.625 -0.939 10.656 1 98.75 105 GLU B N 1
ATOM 2950 C CA . GLU B 1 105 ? 5.293 -0.376 11.961 1 98.75 105 GLU B CA 1
ATOM 2951 C C . GLU B 1 105 ? 5.496 1.137 11.977 1 98.75 105 GLU B C 1
ATOM 2953 O O . GLU B 1 105 ? 4.637 1.878 12.461 1 98.75 105 GLU B O 1
ATOM 2958 N N . VAL B 1 106 ? 6.562 1.554 11.461 1 98.62 106 VAL B N 1
ATOM 2959 C CA . VAL B 1 106 ? 6.934 2.963 11.531 1 98.62 106 VAL B CA 1
ATOM 2960 C C . VAL B 1 106 ? 6.211 3.742 10.438 1 98.62 106 VAL B C 1
ATOM 2962 O O . VAL B 1 106 ? 5.484 4.695 10.719 1 98.62 106 VAL B O 1
ATOM 2965 N N . ASN B 1 107 ? 6.348 3.303 9.188 1 98.88 107 ASN B N 1
ATOM 2966 C CA . ASN B 1 107 ? 5.918 4.094 8.039 1 98.88 107 ASN B CA 1
ATOM 2967 C C . ASN B 1 107 ? 4.398 4.082 7.891 1 98.88 107 ASN B C 1
ATOM 2969 O O . ASN B 1 107 ? 3.822 5 7.305 1 98.88 107 ASN B O 1
ATOM 2973 N N . PHE B 1 108 ? 3.768 2.994 8.391 1 98.94 108 PHE B N 1
ATOM 2974 C CA . PHE B 1 108 ? 2.34 2.875 8.125 1 98.94 108 PHE B CA 1
ATOM 2975 C C . PHE B 1 108 ? 1.537 2.93 9.414 1 98.94 108 PHE B C 1
ATOM 2977 O O . PHE B 1 108 ? 0.716 3.83 9.609 1 98.94 108 PHE B O 1
ATOM 2984 N N . PHE B 1 109 ? 1.774 1.985 10.359 1 98.94 109 PHE B N 1
ATOM 2985 C CA . PHE B 1 109 ? 0.96 1.932 11.57 1 98.94 109 PHE B CA 1
ATOM 2986 C C . PHE B 1 109 ? 1.173 3.178 12.422 1 98.94 109 PHE B C 1
ATOM 2988 O O . PHE B 1 109 ? 0.23 3.689 13.023 1 98.94 109 PHE B O 1
ATOM 2995 N N . GLY B 1 110 ? 2.439 3.652 12.523 1 98.88 110 GLY B N 1
ATOM 2996 C CA . GLY B 1 110 ? 2.684 4.914 13.203 1 98.88 110 GLY B CA 1
ATOM 2997 C C . GLY B 1 110 ? 1.897 6.07 12.609 1 98.88 110 GLY B C 1
ATOM 2998 O O . GLY B 1 110 ? 1.342 6.891 13.344 1 98.88 110 GLY B O 1
ATOM 2999 N N . LEU B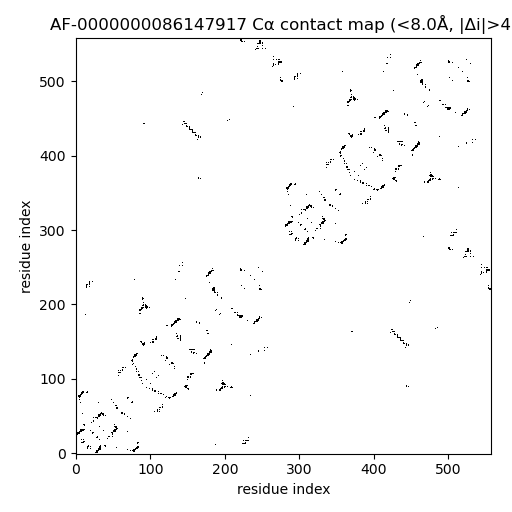 1 111 ? 1.846 6.125 11.312 1 98.88 111 LEU B N 1
ATOM 3000 C CA . LEU B 1 111 ? 1.082 7.145 10.602 1 98.88 111 LEU B CA 1
ATOM 3001 C C . LEU B 1 111 ? -0.404 7.039 10.922 1 98.88 111 LEU B C 1
ATOM 3003 O O . LEU B 1 111 ? -1.089 8.055 11.062 1 98.88 111 LEU B O 1
ATOM 3007 N N . LEU B 1 112 ? -0.941 5.805 11.055 1 98.94 112 LEU B N 1
ATOM 3008 C CA . LEU B 1 112 ? -2.342 5.609 11.414 1 98.94 112 LEU B CA 1
ATOM 3009 C C . LEU B 1 112 ? -2.654 6.246 12.766 1 98.94 112 LEU B C 1
ATOM 3011 O O . LEU B 1 112 ? -3.699 6.883 12.93 1 98.94 112 LEU B O 1
ATOM 3015 N N . HIS B 1 113 ? -1.736 6.047 13.734 1 98.75 113 HIS B N 1
ATOM 3016 C CA . HIS B 1 113 ? -1.943 6.605 15.062 1 98.75 113 HIS B CA 1
ATOM 3017 C C . HIS B 1 113 ? -2.064 8.125 15.016 1 98.75 113 HIS B C 1
ATOM 3019 O O . HIS B 1 113 ? -2.994 8.695 15.586 1 98.75 113 HIS B O 1
ATOM 3025 N N . VAL B 1 114 ? -1.186 8.719 14.305 1 98.94 114 VAL B N 1
ATOM 3026 C CA . VAL B 1 114 ? -1.135 10.172 14.227 1 98.94 114 VAL B CA 1
ATOM 3027 C C . VAL B 1 114 ? -2.352 10.695 13.461 1 98.94 114 VAL B C 1
ATOM 3029 O O . VAL B 1 114 ? -2.994 11.656 13.883 1 98.94 114 VAL B O 1
ATOM 3032 N N . THR B 1 115 ? -2.691 10.047 12.344 1 98.94 115 THR B N 1
ATOM 3033 C CA . THR B 1 115 ? -3.809 10.469 11.508 1 98.94 115 THR B CA 1
ATOM 3034 C C . THR B 1 115 ? -5.125 10.383 12.273 1 98.94 115 THR B C 1
ATOM 3036 O O . THR B 1 115 ? -5.957 11.289 12.195 1 98.94 115 THR B O 1
ATOM 3039 N N . ARG B 1 116 ? -5.293 9.289 13.016 1 98.75 116 ARG B N 1
ATOM 3040 C CA . ARG B 1 116 ? -6.516 9.094 13.789 1 98.75 116 ARG B CA 1
ATOM 3041 C C . ARG B 1 116 ? -6.703 10.219 14.805 1 98.75 116 ARG B C 1
ATOM 3043 O O . ARG B 1 116 ? -7.793 10.781 14.914 1 98.75 116 ARG B O 1
ATOM 3050 N N . LYS B 1 117 ? -5.672 10.539 15.531 1 98.81 117 LYS B N 1
ATOM 3051 C CA . LYS B 1 117 ? -5.734 11.602 16.531 1 98.81 117 LYS B CA 1
ATOM 3052 C C . LYS B 1 117 ? -5.969 12.961 15.875 1 98.81 117 LYS B C 1
ATOM 3054 O O . LYS B 1 117 ? -6.758 13.766 16.375 1 98.81 117 LYS B O 1
ATOM 3059 N N . ALA B 1 118 ? -5.316 13.211 14.766 1 98.94 118 ALA B N 1
ATOM 3060 C CA . ALA B 1 118 ? -5.477 14.453 14.023 1 98.94 118 ALA B CA 1
ATOM 3061 C C . ALA B 1 118 ? -6.926 14.648 13.578 1 98.94 118 ALA B C 1
ATOM 3063 O O . ALA B 1 118 ? -7.5 15.727 13.766 1 98.94 118 ALA B O 1
ATOM 3064 N N . LEU B 1 119 ? -7.477 13.594 13.008 1 98.94 119 LEU B N 1
ATOM 3065 C CA . LEU B 1 119 ? -8.852 13.664 12.523 1 98.94 119 LEU B CA 1
ATOM 3066 C C . LEU B 1 119 ? -9.812 14.023 13.656 1 98.94 119 LEU B C 1
ATOM 3068 O O . LEU B 1 119 ? -10.672 14.891 13.492 1 98.94 119 LEU B O 1
ATOM 3072 N N . LYS B 1 120 ? -9.641 13.383 14.773 1 98.5 120 LYS B N 1
ATOM 3073 C CA . LYS B 1 120 ? -10.516 13.633 15.914 1 98.5 120 LYS B CA 1
ATOM 3074 C C . LYS B 1 120 ? -10.398 15.07 16.391 1 98.5 120 LYS B C 1
ATOM 3076 O O . LYS B 1 120 ? -11.414 15.742 16.625 1 98.5 120 LYS B O 1
ATOM 3081 N N . ILE B 1 121 ? -9.25 15.617 16.484 1 98.81 121 ILE B N 1
ATOM 3082 C CA . ILE B 1 121 ? -9 16.969 16.984 1 98.81 121 ILE B CA 1
ATOM 3083 C C . ILE B 1 121 ? -9.539 18 16 1 98.81 121 ILE B C 1
ATOM 3085 O O . ILE B 1 121 ? -10.234 18.938 16.391 1 98.81 121 ILE B O 1
ATOM 3089 N N . MET B 1 122 ? -9.273 17.781 14.742 1 98.81 122 MET B N 1
ATOM 3090 C CA . MET B 1 122 ? -9.672 18.734 13.703 1 98.81 122 MET B CA 1
ATOM 3091 C C . MET B 1 122 ? -11.195 18.766 13.562 1 98.81 122 MET B C 1
ATOM 3093 O O . MET B 1 122 ? -11.758 19.812 13.211 1 98.81 122 MET B O 1
ATOM 3097 N N . ARG B 1 123 ? -11.805 17.672 13.945 1 98.12 123 ARG B N 1
ATOM 3098 C CA . ARG B 1 123 ? -13.258 17.578 13.836 1 98.12 123 ARG B CA 1
ATOM 3099 C C . ARG B 1 123 ? -13.938 18.109 15.094 1 98.12 123 ARG B C 1
ATOM 3101 O O . ARG B 1 123 ? -14.961 18.781 15.008 1 98.12 123 ARG B O 1
ATOM 3108 N N . GLU B 1 124 ? -13.258 17.891 16.281 1 97.88 124 GLU B N 1
ATOM 3109 C CA . GLU B 1 124 ? -14.008 18.031 17.516 1 97.88 124 GLU B CA 1
ATOM 3110 C C . GLU B 1 124 ? -13.461 19.172 18.375 1 97.88 124 GLU B C 1
ATOM 3112 O O . GLU B 1 124 ? -14.18 19.734 19.203 1 97.88 124 GLU B O 1
ATOM 3117 N N . VAL B 1 125 ? -12.219 19.422 18.203 1 98.31 125 VAL B N 1
ATOM 3118 C CA . VAL B 1 125 ? -11.578 20.359 19.125 1 98.31 125 VAL B CA 1
ATOM 3119 C C . VAL B 1 125 ? -11.391 21.703 18.422 1 98.31 125 VAL B C 1
ATOM 3121 O O . VAL B 1 125 ? -11.703 22.75 19 1 98.31 125 VAL B O 1
ATOM 3124 N N . ASN B 1 126 ? -10.898 21.641 17.172 1 98.56 126 ASN B N 1
ATOM 3125 C CA . ASN B 1 126 ? -10.703 22.875 16.422 1 98.56 126 ASN B CA 1
ATOM 3126 C C . ASN B 1 126 ? -12.008 23.656 16.297 1 98.56 126 ASN B C 1
ATOM 3128 O O . ASN B 1 126 ? -13.07 23.078 16.062 1 98.56 126 ASN B O 1
ATOM 3132 N N . SER B 1 127 ? -11.914 25.031 16.453 1 97 127 SER B N 1
ATOM 3133 C CA . SER B 1 127 ? -13.062 25.906 16.266 1 97 127 SER B CA 1
ATOM 3134 C C . SER B 1 127 ? -12.703 27.094 15.375 1 97 127 SER B C 1
ATOM 3136 O O . SER B 1 127 ? -11.914 27.953 15.773 1 97 127 SER B O 1
ATOM 3138 N N . PRO B 1 128 ? -13.305 27.203 14.258 1 97 128 PRO B N 1
ATOM 3139 C CA . PRO B 1 128 ? -14.164 26.203 13.617 1 97 128 PRO B CA 1
ATOM 3140 C C . PRO B 1 128 ? -13.43 24.906 13.305 1 97 128 PRO B C 1
ATOM 3142 O O . PRO B 1 128 ? -12.195 24.891 13.25 1 97 128 PRO B O 1
ATOM 3145 N N . PRO B 1 129 ? -14.188 23.797 13.008 1 98.06 129 PRO B N 1
ATOM 3146 C CA . PRO B 1 129 ? -13.539 22.547 12.602 1 98.06 129 PRO B CA 1
ATOM 3147 C C . PRO B 1 129 ? -12.734 22.688 11.312 1 98.06 129 PRO B C 1
ATOM 3149 O O . PRO B 1 129 ? -13.031 23.562 10.492 1 98.06 129 PRO B O 1
ATOM 3152 N N . GLY B 1 130 ? -11.734 21.859 11.188 1 98.56 130 GLY B N 1
ATOM 3153 C CA . GLY B 1 130 ? -10.938 21.891 9.977 1 98.56 130 GLY B CA 1
ATOM 3154 C C . GLY B 1 130 ? -9.477 21.562 10.203 1 98.56 130 GLY B C 1
ATOM 3155 O O . GLY B 1 130 ? -9.016 21.531 11.352 1 98.56 130 GLY B O 1
ATOM 3156 N N . GLY B 1 131 ? -8.805 21.312 9.156 1 98.75 131 GLY B N 1
ATOM 3157 C CA . GLY B 1 131 ? -7.379 21.047 9.172 1 98.75 131 GLY B CA 1
ATOM 3158 C C . GLY B 1 131 ? -6.891 20.344 7.914 1 98.75 131 GLY B C 1
ATOM 3159 O O . GLY B 1 131 ? -7.695 19.953 7.066 1 98.75 131 GLY B O 1
ATOM 3160 N N . LYS B 1 132 ? -5.621 20.344 7.746 1 98.88 132 LYS B N 1
ATOM 3161 C CA . LYS B 1 132 ? -4.957 19.672 6.633 1 98.88 132 LYS B CA 1
ATOM 3162 C C . LYS B 1 132 ? -3.959 18.625 7.141 1 98.88 132 LYS B C 1
ATOM 3164 O O . LYS B 1 132 ? -3.225 18.891 8.094 1 98.88 132 LYS B O 1
ATOM 3169 N N . ILE B 1 133 ? -4.07 17.469 6.574 1 98.94 133 ILE B N 1
ATOM 3170 C CA . ILE B 1 133 ? -3.146 16.391 6.918 1 98.94 133 ILE B CA 1
ATOM 3171 C C . ILE B 1 133 ? -2.303 16.031 5.695 1 98.94 133 ILE B C 1
ATOM 3173 O O . ILE B 1 133 ? -2.838 15.625 4.66 1 98.94 133 ILE B O 1
ATOM 3177 N N . GLN B 1 134 ? -1.005 16.281 5.801 1 98.94 134 GLN B N 1
ATOM 3178 C CA . GLN B 1 134 ? -0.065 15.852 4.77 1 98.94 134 GLN B CA 1
ATOM 3179 C C . GLN B 1 134 ? 0.583 14.523 5.125 1 98.94 134 GLN B C 1
ATOM 3181 O O . GLN B 1 134 ? 1.16 14.375 6.207 1 98.94 134 GLN B O 1
ATOM 3186 N N . GLN B 1 135 ? 0.376 13.547 4.277 1 98.94 135 GLN B N 1
ATOM 3187 C CA . GLN B 1 135 ? 1.078 12.266 4.348 1 98.94 135 GLN B CA 1
ATOM 3188 C C . GLN B 1 135 ? 2.32 12.273 3.463 1 98.94 135 GLN B C 1
ATOM 3190 O O . GLN B 1 135 ? 2.213 12.328 2.236 1 98.94 135 GLN B O 1
ATOM 3195 N N . ILE B 1 136 ? 3.477 12.266 4.109 1 98.75 136 ILE B N 1
ATOM 3196 C CA . ILE B 1 136 ? 4.684 12.195 3.293 1 98.75 136 ILE B CA 1
ATOM 3197 C C . ILE B 1 136 ? 4.914 10.766 2.826 1 98.75 136 ILE B C 1
ATOM 3199 O O . ILE B 1 136 ? 5.359 9.914 3.604 1 98.75 136 ILE B O 1
ATOM 3203 N N . THR B 1 137 ? 4.586 10.547 1.627 1 98.62 137 THR B N 1
ATOM 3204 C CA . THR B 1 137 ? 4.824 9.242 1.017 1 98.62 137 THR B CA 1
ATOM 3205 C C . THR B 1 137 ? 6.129 9.25 0.221 1 98.62 137 THR B C 1
ATOM 3207 O O . THR B 1 137 ? 7.215 9.32 0.8 1 98.62 137 THR B O 1
ATOM 3210 N N . SER B 1 138 ? 6.09 9.062 -1.057 1 98.31 138 SER B N 1
ATOM 3211 C CA . SER B 1 138 ? 7.215 8.977 -1.981 1 98.31 138 SER B CA 1
ATOM 3212 C C . SER B 1 138 ? 6.742 8.695 -3.404 1 98.31 138 SER B C 1
ATOM 3214 O O . SER B 1 138 ? 5.629 8.211 -3.607 1 98.31 138 SER B O 1
ATOM 3216 N N . ILE B 1 139 ? 7.562 9.086 -4.383 1 98.75 139 ILE B N 1
ATOM 3217 C CA . ILE B 1 139 ? 7.328 8.516 -5.707 1 98.75 139 ILE B CA 1
ATOM 3218 C C . ILE B 1 139 ? 7.348 6.992 -5.621 1 98.75 139 ILE B C 1
ATOM 3220 O O . ILE B 1 139 ? 6.664 6.316 -6.391 1 98.75 139 ILE B O 1
ATOM 3224 N N . GLY B 1 140 ? 8.023 6.43 -4.586 1 98.62 140 GLY B N 1
ATOM 3225 C CA . GLY B 1 140 ? 8.016 5.004 -4.309 1 98.62 140 GLY B CA 1
ATOM 3226 C C . GLY B 1 140 ? 6.68 4.504 -3.793 1 98.62 140 GLY B C 1
ATOM 3227 O O . GLY B 1 140 ? 6.492 3.301 -3.602 1 98.62 140 GLY B O 1
ATOM 3228 N N . GLY B 1 141 ? 5.715 5.375 -3.537 1 98.81 141 GLY B N 1
ATOM 3229 C CA . GLY B 1 141 ? 4.332 5.035 -3.238 1 98.81 141 GLY B CA 1
ATOM 3230 C C . GLY B 1 141 ? 3.465 4.918 -4.477 1 98.81 141 GLY B C 1
ATOM 3231 O O . GLY B 1 141 ? 2.283 4.574 -4.387 1 98.81 141 GLY B O 1
ATOM 3232 N N . GLN B 1 142 ? 4.086 5.203 -5.66 1 98.62 142 GLN B N 1
ATOM 3233 C CA . GLN B 1 142 ? 3.369 5.168 -6.934 1 98.62 142 GLN B CA 1
ATOM 3234 C C . GLN B 1 142 ? 4.016 4.184 -7.902 1 98.62 142 GLN B C 1
ATOM 3236 O O . GLN B 1 142 ? 3.338 3.605 -8.758 1 98.62 142 GLN B O 1
ATOM 3241 N N . ILE B 1 143 ? 5.332 4 -7.746 1 98.75 143 ILE B N 1
ATOM 3242 C CA . ILE B 1 143 ? 6.043 3.08 -8.633 1 98.75 143 ILE B CA 1
ATOM 3243 C C . ILE B 1 143 ? 6.953 2.174 -7.805 1 98.75 143 ILE B C 1
ATOM 3245 O O . ILE B 1 143 ? 7.414 2.559 -6.727 1 98.75 143 ILE B O 1
ATOM 3249 N N . GLY B 1 144 ? 7.23 1 -8.344 1 98.62 144 GLY B N 1
ATOM 3250 C CA . GLY B 1 144 ? 8.195 0.109 -7.715 1 98.62 144 GLY B CA 1
ATOM 3251 C C . GLY B 1 144 ? 9.633 0.493 -7.996 1 98.62 144 GLY B C 1
ATOM 3252 O O . GLY B 1 144 ? 9.984 0.834 -9.133 1 98.62 144 GLY B O 1
ATOM 3253 N N . VAL B 1 145 ? 10.43 0.49 -6.957 1 98.12 145 VAL B N 1
ATOM 3254 C CA . VAL B 1 145 ? 11.859 0.775 -7.059 1 98.12 145 VAL B CA 1
ATOM 3255 C C . VAL B 1 145 ? 12.664 -0.432 -6.582 1 98.12 145 VAL B C 1
ATOM 3257 O O . VAL B 1 145 ? 12.555 -0.836 -5.422 1 98.12 145 VAL B O 1
ATOM 3260 N N . PRO B 1 146 ? 13.508 -0.987 -7.484 1 97.81 146 PRO B N 1
ATOM 3261 C CA . PRO B 1 146 ? 14.266 -2.164 -7.062 1 97.81 146 PRO B CA 1
ATOM 3262 C C . PRO B 1 146 ? 15 -1.95 -5.738 1 97.81 146 PRO B C 1
ATOM 3264 O O . PRO B 1 146 ? 15.539 -0.867 -5.496 1 97.81 146 PRO B O 1
ATOM 3267 N N . THR B 1 147 ? 14.992 -2.992 -4.863 1 98.06 147 THR B N 1
ATOM 3268 C CA . THR B 1 147 ? 15.625 -3.084 -3.553 1 98.06 147 THR B CA 1
ATOM 3269 C C . THR B 1 147 ? 14.82 -2.311 -2.51 1 98.06 147 THR B C 1
ATOM 3271 O O . THR B 1 147 ? 15.25 -2.168 -1.365 1 98.06 147 THR B O 1
ATOM 3274 N N . PHE B 1 148 ? 13.633 -1.842 -2.834 1 98.5 148 PHE B N 1
ATOM 3275 C CA . PHE B 1 148 ? 12.82 -1.101 -1.882 1 98.5 148 PHE B CA 1
ATOM 3276 C C . PHE B 1 148 ? 11.438 -1.729 -1.752 1 98.5 148 PHE B C 1
ATOM 3278 O O . PHE B 1 148 ? 10.438 -1.021 -1.58 1 98.5 148 PHE B O 1
ATOM 3285 N N . SER B 1 149 ? 11.367 -3.023 -1.842 1 98.81 149 SER B N 1
ATOM 3286 C CA . SER B 1 149 ? 10.078 -3.711 -1.942 1 98.81 149 SER B CA 1
ATOM 3287 C C . SER B 1 149 ? 9.188 -3.396 -0.745 1 98.81 149 SER B C 1
ATOM 3289 O O . SER B 1 149 ? 8.031 -3.018 -0.911 1 98.81 149 SER B O 1
ATOM 3291 N N . ILE B 1 150 ? 9.75 -3.463 0.503 1 98.88 150 ILE B N 1
ATOM 3292 C CA . ILE B 1 150 ? 8.93 -3.25 1.694 1 98.88 150 ILE B CA 1
ATOM 3293 C C . ILE B 1 150 ? 8.68 -1.757 1.886 1 98.88 150 ILE B C 1
ATOM 3295 O O . ILE B 1 150 ? 7.59 -1.354 2.303 1 98.88 150 ILE B O 1
ATOM 3299 N N . TYR B 1 151 ? 9.641 -0.917 1.597 1 98.81 151 TYR B N 1
ATOM 3300 C CA . TYR B 1 151 ? 9.453 0.529 1.642 1 98.81 151 TYR B CA 1
ATOM 3301 C C . TYR B 1 151 ? 8.336 0.965 0.7 1 98.81 151 TYR B C 1
ATOM 3303 O O . TYR B 1 151 ? 7.406 1.663 1.11 1 98.81 151 TYR B O 1
ATOM 3311 N N . CYS B 1 152 ? 8.43 0.498 -0.573 1 98.94 152 CYS B N 1
ATOM 3312 C CA . CYS B 1 152 ? 7.383 0.833 -1.534 1 98.94 152 CYS B CA 1
ATOM 3313 C C . CYS B 1 152 ? 6.023 0.323 -1.063 1 98.94 152 CYS B C 1
ATOM 3315 O O . CYS B 1 152 ? 5.023 1.035 -1.155 1 98.94 152 CYS B O 1
ATOM 3317 N N . ALA B 1 153 ? 6.008 -0.895 -0.55 1 98.94 153 ALA B N 1
ATOM 3318 C CA . ALA B 1 153 ? 4.758 -1.428 -0.014 1 98.94 153 ALA B CA 1
ATOM 3319 C C . ALA B 1 153 ? 4.176 -0.497 1.046 1 98.94 153 ALA B C 1
ATOM 3321 O O . ALA B 1 153 ? 2.979 -0.204 1.033 1 98.94 153 ALA B O 1
ATOM 3322 N N . SER B 1 154 ? 4.973 -0.032 1.945 1 98.94 154 SER B N 1
ATOM 3323 C CA . SER B 1 154 ? 4.516 0.833 3.027 1 98.94 154 SER B CA 1
ATOM 3324 C C . SER B 1 154 ? 3.959 2.146 2.486 1 98.94 154 SER B C 1
ATOM 3326 O O . SER B 1 154 ? 2.918 2.623 2.947 1 98.94 154 SER B O 1
ATOM 3328 N N . LYS B 1 155 ? 4.656 2.711 1.534 1 98.94 155 LYS B N 1
ATOM 3329 C CA . LYS B 1 155 ? 4.23 4.004 1.003 1 98.94 155 LYS B CA 1
ATOM 3330 C C . LYS B 1 155 ? 3.002 3.852 0.107 1 98.94 155 LYS B C 1
ATOM 3332 O O . LYS B 1 155 ? 2.141 4.73 0.073 1 98.94 155 LYS B O 1
ATOM 3337 N N . TRP B 1 156 ? 2.883 2.693 -0.605 1 98.94 156 TRP B N 1
ATOM 3338 C CA . TRP B 1 156 ? 1.647 2.391 -1.32 1 98.94 156 TRP B CA 1
ATOM 3339 C C . TRP B 1 156 ? 0.48 2.238 -0.35 1 98.94 156 TRP B C 1
ATOM 3341 O O . TRP B 1 156 ? -0.624 2.717 -0.62 1 98.94 156 TRP B O 1
ATOM 3351 N N . ALA B 1 157 ? 0.749 1.57 0.724 1 98.94 157 ALA B N 1
ATOM 3352 C CA . ALA B 1 157 ? -0.288 1.434 1.744 1 98.94 157 ALA B CA 1
ATOM 3353 C C . ALA B 1 157 ? -0.787 2.801 2.205 1 98.94 157 ALA B C 1
ATOM 3355 O O . ALA B 1 157 ? -1.994 3.016 2.338 1 98.94 157 ALA B O 1
ATOM 3356 N N . VAL B 1 158 ? 0.107 3.746 2.393 1 98.94 158 VAL B N 1
ATOM 3357 C CA . VAL B 1 158 ? -0.25 5.094 2.826 1 98.94 158 VAL B CA 1
ATOM 3358 C C . VAL B 1 158 ? -1.107 5.77 1.76 1 98.94 158 VAL B C 1
ATOM 3360 O O . VAL B 1 158 ? -2.084 6.453 2.08 1 98.94 158 VAL B O 1
ATOM 3363 N N . GLU B 1 159 ? -0.751 5.586 0.477 1 98.94 159 GLU B N 1
ATOM 3364 C CA . GLU B 1 159 ? -1.503 6.176 -0.627 1 98.94 159 GLU B CA 1
ATOM 3365 C C . GLU B 1 159 ? -2.947 5.68 -0.64 1 98.94 159 GLU B C 1
ATOM 3367 O O . GLU B 1 159 ? -3.883 6.484 -0.672 1 98.94 159 GLU B O 1
ATOM 3372 N N . GLY B 1 160 ? -3.113 4.371 -0.623 1 98.94 160 GLY B N 1
ATOM 3373 C CA . GLY B 1 160 ? -4.449 3.791 -0.647 1 98.94 160 GLY B CA 1
ATOM 3374 C C . GLY B 1 160 ? -5.273 4.145 0.575 1 98.94 160 GLY B C 1
ATOM 3375 O O . GLY B 1 160 ? -6.457 4.48 0.457 1 98.94 160 GLY B O 1
ATOM 3376 N N . PHE B 1 161 ? -4.605 4.102 1.768 1 98.94 161 PHE B N 1
ATOM 3377 C CA . PHE B 1 161 ? -5.234 4.496 3.023 1 98.94 161 PHE B CA 1
ATOM 3378 C C . PHE B 1 161 ? -5.77 5.918 2.939 1 98.94 161 PHE B C 1
ATOM 3380 O O . PHE B 1 161 ? -6.941 6.168 3.234 1 98.94 161 PHE B O 1
ATOM 3387 N N . THR B 1 162 ? -4.953 6.797 2.449 1 98.94 162 THR B N 1
ATOM 3388 C CA . THR B 1 162 ? -5.258 8.219 2.443 1 98.94 162 THR B CA 1
ATOM 3389 C C . THR B 1 162 ? -6.387 8.531 1.465 1 98.94 162 THR B C 1
ATOM 3391 O O . THR B 1 162 ? -7.312 9.273 1.792 1 98.94 162 THR B O 1
ATOM 3394 N N . GLU B 1 163 ? -6.273 7.957 0.268 1 98.94 163 GLU B N 1
ATOM 3395 C CA . GLU B 1 163 ? -7.344 8.156 -0.706 1 98.94 163 GLU B CA 1
ATOM 3396 C C . GLU B 1 163 ? -8.688 7.684 -0.156 1 98.94 163 GLU B C 1
ATOM 3398 O O . GLU B 1 163 ? -9.695 8.367 -0.306 1 98.94 163 GLU B O 1
ATOM 3403 N N . THR B 1 164 ? -8.688 6.527 0.5 1 98.88 164 THR B N 1
ATOM 3404 C CA . THR B 1 164 ? -9.922 5.957 1.027 1 98.88 164 THR B CA 1
ATOM 3405 C C . THR B 1 164 ? -10.492 6.84 2.133 1 98.88 164 THR B C 1
ATOM 3407 O O . THR B 1 164 ? -11.672 7.199 2.096 1 98.88 164 THR B O 1
ATOM 3410 N N . VAL B 1 165 ? -9.672 7.266 3.051 1 98.88 165 VAL B N 1
ATOM 3411 C CA . VAL B 1 165 ? -10.117 8.062 4.188 1 98.88 165 VAL B CA 1
ATOM 3412 C C . VAL B 1 165 ? -10.664 9.398 3.699 1 98.88 165 VAL B C 1
ATOM 3414 O O . VAL B 1 165 ? -11.656 9.906 4.238 1 98.88 165 VAL B O 1
ATOM 3417 N N . SER B 1 166 ? -10.062 9.969 2.666 1 98.88 166 SER B N 1
ATOM 3418 C CA . SER B 1 166 ? -10.5 11.25 2.129 1 98.88 166 SER B CA 1
ATOM 3419 C C . SER B 1 166 ? -11.945 11.18 1.64 1 98.88 166 SER B C 1
ATOM 3421 O O . SER B 1 166 ? -12.641 12.195 1.583 1 98.88 166 SER B O 1
ATOM 3423 N N . LYS B 1 167 ? -12.383 9.953 1.316 1 98.5 167 LYS B N 1
ATOM 3424 C CA . LYS B 1 167 ? -13.719 9.766 0.764 1 98.5 167 LYS B CA 1
ATOM 3425 C C . LYS B 1 167 ? -14.734 9.484 1.868 1 98.5 167 LYS B C 1
ATOM 3427 O O . LYS B 1 167 ? -15.938 9.367 1.602 1 98.5 167 LYS B O 1
ATOM 3432 N N . GLU B 1 168 ? -14.273 9.414 3.082 1 98.44 168 GLU B N 1
ATOM 3433 C CA . GLU B 1 168 ? -15.141 9.094 4.207 1 98.44 168 GLU B CA 1
ATOM 3434 C C . GLU B 1 168 ? -15.57 10.352 4.953 1 98.44 168 GLU B C 1
ATOM 3436 O O . GLU B 1 168 ? -16.516 10.32 5.75 1 98.44 168 GLU B O 1
ATOM 3441 N N . LEU B 1 169 ? -14.867 11.453 4.758 1 98.56 169 LEU B N 1
ATOM 3442 C CA . LEU B 1 169 ? -15.016 12.617 5.613 1 98.56 169 LEU B CA 1
ATOM 3443 C C . LEU B 1 169 ? -16.188 13.477 5.172 1 98.56 169 LEU B C 1
ATOM 3445 O O . LEU B 1 169 ? -16.406 13.672 3.973 1 98.56 169 LEU B O 1
ATOM 3449 N N . LYS B 1 170 ? -16.953 14.016 6.113 1 98.31 170 LYS B N 1
ATOM 3450 C CA . LYS B 1 170 ? -18 14.977 5.793 1 98.31 170 LYS B CA 1
ATOM 3451 C C . LYS B 1 170 ? -17.406 16.297 5.301 1 98.31 170 LYS B C 1
ATOM 3453 O O . LYS B 1 170 ? -16.406 16.781 5.852 1 98.31 170 LYS B O 1
ATOM 3458 N N . PRO B 1 171 ? -18.062 16.844 4.273 1 97.62 171 PRO B N 1
ATOM 3459 C CA . PRO B 1 171 ? -17.562 18.125 3.768 1 97.62 171 PRO B CA 1
ATOM 3460 C C . PRO B 1 171 ? -17.5 19.203 4.844 1 97.62 171 PRO B C 1
ATOM 3462 O O . PRO B 1 171 ? -16.562 20.016 4.855 1 97.62 171 PRO B O 1
ATOM 3465 N N . GLU B 1 172 ? -18.391 19.156 5.871 1 97.5 172 GLU B N 1
ATOM 3466 C CA . GLU B 1 172 ? -18.484 20.219 6.871 1 97.5 172 GLU B CA 1
ATOM 3467 C C . GLU B 1 172 ? -17.344 20.141 7.871 1 97.5 172 GLU B C 1
ATOM 3469 O O . GLU B 1 172 ? -17.094 21.078 8.625 1 97.5 172 GLU B O 1
ATOM 3474 N N . TRP B 1 173 ? -16.688 18.984 7.938 1 98.44 173 TRP B N 1
ATOM 3475 C CA . TRP B 1 173 ? -15.531 18.875 8.812 1 98.44 173 TRP B CA 1
ATOM 3476 C C . TRP B 1 173 ? -14.375 19.734 8.289 1 98.44 173 TRP B C 1
ATOM 3478 O O . TRP B 1 173 ? -13.461 20.078 9.039 1 98.44 173 TRP B O 1
ATOM 3488 N N . ASN B 1 174 ? -14.391 20.031 6.953 1 98.5 174 ASN B N 1
ATOM 3489 C CA . ASN B 1 174 ? -13.375 20.859 6.316 1 98.5 174 ASN B CA 1
ATOM 3490 C C . ASN B 1 174 ? -11.969 20.344 6.613 1 98.5 174 ASN B C 1
ATOM 3492 O O . ASN B 1 174 ? -11.086 21.109 6.984 1 98.5 174 ASN B O 1
ATOM 3496 N N . ILE B 1 175 ? -11.805 19 6.59 1 98.88 175 ILE B N 1
ATOM 3497 C CA . ILE B 1 175 ? -10.508 18.344 6.727 1 98.88 175 ILE B CA 1
ATOM 3498 C C . ILE B 1 175 ? -10.055 17.812 5.371 1 98.88 175 ILE B C 1
ATOM 3500 O O . ILE B 1 175 ? -10.828 17.188 4.648 1 98.88 175 ILE B O 1
ATOM 3504 N N . GLN B 1 176 ? -8.844 18.141 4.945 1 98.81 176 GLN B N 1
ATOM 3505 C CA . GLN B 1 176 ? -8.297 17.688 3.666 1 98.81 176 GLN B CA 1
ATOM 3506 C C . GLN B 1 176 ? -7.016 16.891 3.861 1 98.81 176 GLN B C 1
ATOM 3508 O O . GLN B 1 176 ? -6.191 17.219 4.719 1 98.81 176 GLN B O 1
ATOM 3513 N N . LEU B 1 177 ? -6.883 15.828 3.152 1 98.94 177 LEU B N 1
ATOM 3514 C CA . LEU B 1 177 ? -5.676 15.016 3.145 1 98.94 177 LEU B CA 1
ATOM 3515 C C . LEU B 1 177 ? -4.922 15.164 1.827 1 98.94 177 LEU B C 1
ATOM 3517 O O . LEU B 1 177 ? -5.539 15.281 0.765 1 98.94 177 LEU B O 1
ATOM 3521 N N . THR B 1 178 ? -3.609 15.188 1.925 1 98.94 178 THR B N 1
ATOM 3522 C CA . THR B 1 178 ? -2.758 15.242 0.743 1 98.94 178 THR B CA 1
ATOM 3523 C C . THR B 1 178 ? -1.607 14.25 0.856 1 98.94 178 THR B C 1
ATOM 3525 O O . THR B 1 178 ? -0.907 14.211 1.87 1 98.94 178 THR B O 1
ATOM 3528 N N . CYS B 1 179 ? -1.458 13.406 -0.148 1 98.94 179 CYS B N 1
ATOM 3529 C CA . CYS B 1 179 ? -0.233 12.633 -0.314 1 98.94 179 CYS B CA 1
ATOM 3530 C C . CYS B 1 179 ? 0.853 13.469 -0.983 1 98.94 179 CYS B C 1
ATOM 3532 O O . CYS B 1 179 ? 0.712 13.867 -2.143 1 98.94 179 CYS B O 1
ATOM 3534 N N . ILE B 1 180 ? 1.918 13.797 -0.21 1 98.94 180 ILE B N 1
ATOM 3535 C CA . ILE B 1 180 ? 3.109 14.398 -0.798 1 98.94 180 ILE B CA 1
ATOM 3536 C C . ILE B 1 180 ? 4.062 13.305 -1.269 1 98.94 180 ILE B C 1
ATOM 3538 O O . ILE B 1 180 ? 4.504 12.477 -0.473 1 98.94 180 ILE B O 1
ATOM 3542 N N . GLU B 1 181 ? 4.391 13.328 -2.525 1 98.88 181 GLU B N 1
ATOM 3543 C CA . GLU B 1 181 ? 5.133 12.234 -3.143 1 98.88 181 GLU B CA 1
ATOM 3544 C C . GLU B 1 181 ? 6.492 12.703 -3.65 1 98.88 181 GLU B C 1
ATOM 3546 O O . GLU B 1 181 ? 6.664 12.945 -4.848 1 98.88 181 GLU B O 1
ATOM 3551 N N . PRO B 1 182 ? 7.48 12.742 -2.787 1 98.75 182 PRO B N 1
ATOM 3552 C CA . PRO B 1 182 ? 8.805 13.227 -3.182 1 98.75 182 PRO B CA 1
ATOM 3553 C C . PRO B 1 182 ? 9.57 12.227 -4.039 1 98.75 182 PRO B C 1
ATOM 3555 O O . PRO B 1 182 ? 9.438 11.016 -3.846 1 98.75 182 PRO B O 1
ATOM 3558 N N . GLY B 1 183 ? 10.352 12.766 -4.973 1 98.06 183 GLY B N 1
ATOM 3559 C CA . GLY B 1 183 ? 11.398 11.992 -5.629 1 98.06 183 GLY B CA 1
ATOM 3560 C C . GLY B 1 183 ? 12.695 11.953 -4.836 1 98.06 183 GLY B C 1
ATOM 3561 O O . GLY B 1 183 ? 12.68 11.797 -3.615 1 98.06 183 GLY B O 1
ATOM 3562 N N . GLY B 1 184 ? 13.805 11.984 -5.543 1 96.25 184 GLY B N 1
ATOM 3563 C CA . GLY B 1 184 ? 15.102 12.023 -4.871 1 96.25 184 GLY B CA 1
ATOM 3564 C C . GLY B 1 184 ? 15.492 13.414 -4.41 1 96.25 184 GLY B C 1
ATOM 3565 O O . GLY B 1 184 ? 15.633 14.328 -5.227 1 96.25 184 GLY B O 1
ATOM 3566 N N . PHE B 1 185 ? 15.68 13.594 -3.082 1 96.69 185 PHE B N 1
ATOM 3567 C CA . PHE B 1 185 ? 16.109 14.867 -2.506 1 96.69 185 PHE B CA 1
ATOM 3568 C C . PHE B 1 185 ? 17.406 14.703 -1.726 1 96.69 185 PHE B C 1
ATOM 3570 O O . PHE B 1 185 ? 17.672 13.625 -1.188 1 96.69 185 PHE B O 1
ATOM 3577 N N . ARG B 1 186 ? 18.141 15.711 -1.722 1 92.19 186 ARG B N 1
ATOM 3578 C CA . ARG B 1 186 ? 19.438 15.688 -1.043 1 92.19 186 ARG B CA 1
ATOM 3579 C C . ARG B 1 186 ? 19.266 15.875 0.461 1 92.19 186 ARG B C 1
ATOM 3581 O O . ARG B 1 186 ? 19.734 16.875 1.021 1 92.19 186 ARG B O 1
ATOM 3588 N N . THR B 1 187 ? 18.562 14.883 0.964 1 87.75 187 THR B N 1
ATOM 3589 C CA . THR B 1 187 ? 18.453 14.742 2.414 1 87.75 187 THR B CA 1
ATOM 3590 C C . THR B 1 187 ? 19.469 13.734 2.93 1 87.75 187 THR B C 1
ATOM 3592 O O . THR B 1 187 ? 20.234 13.156 2.15 1 87.75 187 THR B O 1
ATOM 3595 N N . ASP B 1 188 ? 19.766 13.633 4.156 1 80.06 188 ASP B N 1
ATOM 3596 C CA . ASP B 1 188 ? 20.609 12.562 4.699 1 80.06 188 ASP B CA 1
ATOM 3597 C C . ASP B 1 188 ? 19.844 11.234 4.734 1 80.06 188 ASP B C 1
ATOM 3599 O O . ASP B 1 188 ? 19.969 10.469 5.688 1 80.06 188 ASP B O 1
ATOM 3603 N N . TRP B 1 189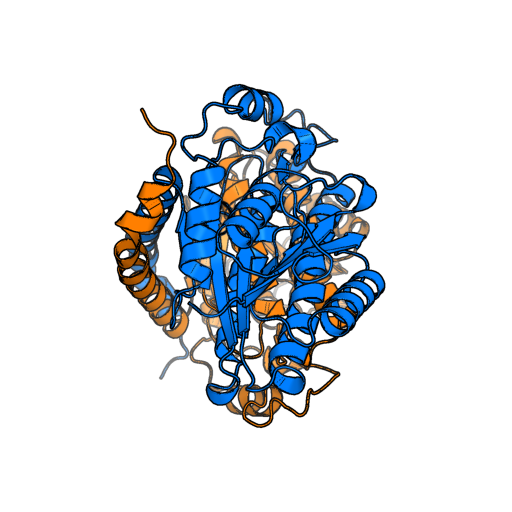 ? 19.047 11.031 3.697 1 78.44 189 TRP B N 1
ATOM 3604 C CA . TRP B 1 189 ? 18.156 9.867 3.664 1 78.44 189 TRP B CA 1
ATOM 3605 C C . TRP B 1 189 ? 18.953 8.57 3.6 1 78.44 189 TRP B C 1
ATOM 3607 O O . TRP B 1 189 ? 18.688 7.625 4.34 1 78.44 189 TRP B O 1
ATOM 3617 N N . ALA B 1 190 ? 19.938 8.531 2.773 1 75.5 190 ALA B N 1
ATOM 3618 C CA . ALA B 1 190 ? 20.75 7.332 2.613 1 75.5 190 ALA B CA 1
ATOM 3619 C C . ALA B 1 190 ? 21.703 7.148 3.793 1 75.5 190 ALA B C 1
ATOM 3621 O O . ALA B 1 190 ? 22.406 6.141 3.883 1 75.5 190 ALA B O 1
ATOM 3622 N N . GLY B 1 191 ? 21.578 8.133 4.633 1 76.31 191 GLY B N 1
ATOM 3623 C CA . GLY B 1 191 ? 22.359 8.07 5.859 1 76.31 191 GLY B CA 1
ATOM 3624 C C . GLY B 1 191 ? 21.547 7.648 7.066 1 76.31 191 GLY B C 1
ATOM 3625 O O . GLY B 1 191 ? 21.25 6.465 7.242 1 76.31 191 GLY B O 1
ATOM 3626 N N . ARG B 1 192 ? 21.031 8.547 7.73 1 78.31 192 ARG B N 1
ATOM 3627 C CA . ARG B 1 192 ? 20.406 8.336 9.039 1 78.31 192 ARG B CA 1
ATOM 3628 C C . ARG B 1 192 ? 19.016 7.738 8.891 1 78.31 192 ARG B C 1
ATOM 3630 O O . ARG B 1 192 ? 18.469 7.168 9.844 1 78.31 192 ARG B O 1
ATOM 3637 N N . SER B 1 193 ? 18.438 7.84 7.738 1 87.88 193 SER B N 1
ATOM 3638 C CA . SER B 1 193 ? 17.047 7.426 7.586 1 87.88 193 SER B CA 1
ATOM 3639 C C . SER B 1 193 ? 16.938 6.188 6.699 1 87.88 193 SER B C 1
ATOM 3641 O O . SER B 1 193 ? 15.898 5.965 6.066 1 87.88 193 SER B O 1
ATOM 3643 N N . MET B 1 194 ? 18.078 5.43 6.582 1 93.44 194 MET B N 1
ATOM 3644 C CA . MET B 1 194 ? 18.062 4.219 5.766 1 93.44 194 MET B CA 1
ATOM 3645 C C . MET B 1 194 ? 18.734 3.061 6.496 1 93.44 194 MET B C 1
ATOM 3647 O O . MET B 1 194 ? 19.75 3.248 7.156 1 93.44 194 MET B O 1
ATOM 3651 N N . VAL B 1 195 ? 18.109 1.963 6.426 1 95.81 195 VAL B N 1
ATOM 3652 C CA . VAL B 1 195 ? 18.75 0.717 6.852 1 95.81 195 VAL B CA 1
ATOM 3653 C C . VAL B 1 195 ? 18.812 -0.256 5.676 1 95.81 195 VAL B C 1
ATOM 3655 O O . VAL B 1 195 ? 18.062 -0.116 4.703 1 95.81 195 VAL B O 1
ATOM 3658 N N . PHE B 1 196 ? 19.75 -1.161 5.719 1 96 196 PHE B N 1
ATOM 3659 C CA . PHE B 1 196 ? 19.953 -2.109 4.629 1 96 196 PHE B CA 1
ATOM 3660 C C . PHE B 1 196 ? 19.578 -3.521 5.062 1 96 196 PHE B C 1
ATOM 3662 O O . PHE B 1 196 ? 19.594 -3.83 6.258 1 96 196 PHE B O 1
ATOM 3669 N N . GLY B 1 197 ? 19.234 -4.324 4 1 95.19 197 GLY B N 1
ATOM 3670 C CA . GLY B 1 197 ? 18.922 -5.719 4.277 1 95.19 197 GLY B CA 1
ATOM 3671 C C . GLY B 1 197 ? 19.984 -6.422 5.086 1 95.19 197 GLY B C 1
ATOM 3672 O O . GLY B 1 197 ? 21.188 -6.188 4.883 1 95.19 197 GLY B O 1
ATOM 3673 N N . GLU B 1 198 ? 19.562 -7.242 5.973 1 92.38 198 GLU B N 1
ATOM 3674 C CA . GLU B 1 198 ? 20.484 -7.844 6.93 1 92.38 198 GLU B CA 1
ATOM 3675 C C . GLU B 1 198 ? 20.844 -9.273 6.523 1 92.38 198 GLU B C 1
ATOM 3677 O O . GLU B 1 198 ? 21.781 -9.859 7.078 1 92.38 198 GLU B O 1
ATOM 3682 N N . GLN B 1 199 ? 20.109 -9.852 5.551 1 92.88 199 GLN B N 1
ATOM 3683 C CA . GLN B 1 199 ? 20.281 -11.242 5.133 1 92.88 199 GLN B CA 1
ATOM 3684 C C . GLN B 1 199 ? 20.484 -11.336 3.623 1 92.88 199 GLN B C 1
ATOM 3686 O O . GLN B 1 199 ? 19.609 -11.812 2.902 1 92.88 199 GLN B O 1
ATOM 3691 N N . LYS B 1 200 ? 21.688 -11.008 3.191 1 94.12 200 LYS B N 1
ATOM 3692 C CA . LYS B 1 200 ? 21.938 -10.984 1.752 1 94.12 200 LYS B CA 1
ATOM 3693 C C . LYS B 1 200 ? 21.703 -12.352 1.13 1 94.12 200 LYS B C 1
ATOM 3695 O O . LYS B 1 200 ? 22.281 -13.352 1.568 1 94.12 200 LYS B O 1
ATOM 3700 N N . GLU B 1 201 ? 20.797 -12.461 0.176 1 96.62 201 GLU B N 1
ATOM 3701 C CA . GLU B 1 201 ? 20.594 -13.656 -0.636 1 96.62 201 GLU B CA 1
ATOM 3702 C C . GLU B 1 201 ? 21.578 -13.703 -1.802 1 96.62 201 GLU B C 1
ATOM 3704 O O . GLU B 1 201 ? 21.562 -12.828 -2.672 1 96.62 201 GLU B O 1
ATOM 3709 N N . ALA B 1 202 ? 22.391 -14.688 -1.876 1 96.31 202 ALA B N 1
ATOM 3710 C CA . ALA B 1 202 ? 23.516 -14.781 -2.797 1 96.31 202 ALA B CA 1
ATOM 3711 C C . ALA B 1 202 ? 23.047 -14.789 -4.246 1 96.31 202 ALA B C 1
ATOM 3713 O O . ALA B 1 202 ? 23.766 -14.344 -5.145 1 96.31 202 ALA B O 1
ATOM 3714 N N . ALA B 1 203 ? 21.875 -15.219 -4.43 1 97.38 203 ALA B N 1
ATOM 3715 C CA . ALA B 1 203 ? 21.359 -15.32 -5.793 1 97.38 203 ALA B CA 1
ATOM 3716 C C . ALA B 1 203 ? 21.266 -13.945 -6.445 1 97.38 203 ALA B C 1
ATOM 3718 O O . ALA B 1 203 ? 21.328 -13.828 -7.672 1 97.38 203 ALA B O 1
ATOM 3719 N N . TYR B 1 204 ? 21.109 -12.898 -5.684 1 97.81 204 TYR B N 1
ATOM 3720 C CA . TYR B 1 204 ? 20.953 -11.539 -6.191 1 97.81 204 TYR B CA 1
ATOM 3721 C C . TYR B 1 204 ? 22.312 -10.867 -6.348 1 97.81 204 TYR B C 1
ATOM 3723 O O . TYR B 1 204 ? 22.562 -9.805 -5.766 1 97.81 204 TYR B O 1
ATOM 3731 N N . ASP B 1 205 ? 23.172 -11.398 -7.098 1 97.38 205 ASP B N 1
ATOM 3732 C CA . ASP B 1 205 ? 24.531 -10.883 -7.289 1 97.38 205 ASP B CA 1
ATOM 3733 C C . ASP B 1 205 ? 24.547 -9.781 -8.344 1 97.38 205 ASP B C 1
ATOM 3735 O O . ASP B 1 205 ? 25.578 -9.133 -8.547 1 97.38 205 ASP B O 1
ATOM 3739 N N . HIS B 1 206 ? 23.422 -9.578 -9.031 1 97.31 206 HIS B N 1
ATOM 3740 C CA . HIS B 1 206 ? 23.328 -8.594 -10.102 1 97.31 206 HIS B CA 1
ATOM 3741 C C . HIS B 1 206 ? 22.844 -7.242 -9.57 1 97.31 206 HIS B C 1
ATOM 3743 O O . HIS B 1 206 ? 22.797 -6.258 -10.312 1 97.31 206 HIS B O 1
ATOM 3749 N N . ILE B 1 207 ? 22.453 -7.188 -8.344 1 96.12 207 ILE B N 1
ATOM 3750 C CA . ILE B 1 207 ? 21.906 -5.98 -7.738 1 96.12 207 ILE B CA 1
ATOM 3751 C C . ILE B 1 207 ? 22.516 -5.77 -6.355 1 96.12 207 ILE B C 1
ATOM 3753 O O . ILE B 1 207 ? 22.688 -6.723 -5.598 1 96.12 207 ILE B O 1
ATOM 3757 N N . ASP B 1 208 ? 22.922 -4.586 -6.074 1 93.94 208 ASP B N 1
ATOM 3758 C CA . ASP B 1 208 ? 23.562 -4.207 -4.816 1 93.94 208 ASP B CA 1
ATOM 3759 C C . ASP B 1 208 ? 22.953 -2.922 -4.262 1 93.94 208 ASP B C 1
ATOM 3761 O O . ASP B 1 208 ? 23.297 -1.824 -4.711 1 93.94 208 ASP B O 1
ATOM 3765 N N . ALA B 1 209 ? 22.141 -3.078 -3.23 1 94.56 209 ALA B N 1
ATOM 3766 C CA . ALA B 1 209 ? 21.375 -1.962 -2.666 1 94.56 209 ALA B CA 1
ATOM 3767 C C . ALA B 1 209 ? 22.312 -0.909 -2.08 1 94.56 209 ALA B C 1
ATOM 3769 O O . ALA B 1 209 ? 22.172 0.285 -2.35 1 94.56 209 ALA B O 1
ATOM 3770 N N . GLU B 1 210 ? 23.25 -1.294 -1.325 1 92.81 210 GLU B N 1
ATOM 3771 C CA . GLU B 1 210 ? 24.172 -0.377 -0.655 1 92.81 210 GLU B CA 1
ATOM 3772 C C . GLU B 1 210 ? 25.016 0.401 -1.665 1 92.81 210 GLU B C 1
ATOM 3774 O O . GLU B 1 210 ? 25.188 1.613 -1.528 1 92.81 210 GLU B O 1
ATOM 3779 N N . LYS B 1 211 ? 25.531 -0.335 -2.637 1 92.56 211 LYS B N 1
ATOM 3780 C CA . LYS B 1 211 ? 26.328 0.307 -3.67 1 92.56 211 LYS B CA 1
ATOM 3781 C C . LYS B 1 211 ? 25.516 1.318 -4.461 1 92.56 211 LYS B C 1
ATOM 3783 O O . LYS B 1 211 ? 25.984 2.422 -4.746 1 92.56 211 LYS B O 1
ATOM 3788 N N . THR B 1 212 ? 24.312 0.907 -4.824 1 91.56 212 THR B N 1
ATOM 3789 C CA . THR B 1 212 ? 23.438 1.779 -5.598 1 91.56 212 THR B CA 1
ATOM 3790 C C . THR B 1 212 ? 23.109 3.043 -4.812 1 91.56 212 THR B C 1
ATOM 3792 O O . THR B 1 212 ? 23.156 4.148 -5.355 1 91.56 212 THR B O 1
ATOM 3795 N N . MET B 1 213 ? 22.75 2.91 -3.51 1 89.88 213 MET B N 1
ATOM 3796 C CA . MET B 1 213 ? 22.391 4.055 -2.684 1 89.88 213 MET B CA 1
ATOM 3797 C C . MET B 1 213 ? 23.594 4.945 -2.41 1 89.88 213 MET B C 1
ATOM 3799 O O . MET B 1 213 ? 23.469 6.168 -2.336 1 89.88 213 MET B O 1
ATOM 3803 N N . GLY B 1 214 ? 24.734 4.355 -2.232 1 87.5 214 GLY B N 1
ATOM 3804 C CA . GLY B 1 214 ? 25.969 5.125 -2.061 1 87.5 214 GLY B CA 1
ATOM 3805 C C . GLY B 1 214 ? 26.281 6.012 -3.25 1 87.5 214 GLY B C 1
ATOM 3806 O O . GLY B 1 214 ? 26.703 7.156 -3.08 1 87.5 214 GLY B O 1
ATOM 3807 N N . LYS B 1 215 ? 26 5.539 -4.422 1 87.5 215 LYS B N 1
ATOM 3808 C CA . LYS B 1 215 ? 26.281 6.285 -5.648 1 87.5 215 LYS B CA 1
ATOM 3809 C C . LYS B 1 215 ? 25.297 7.445 -5.82 1 87.5 215 LYS B C 1
ATOM 3811 O O . LYS B 1 215 ? 25.656 8.477 -6.402 1 87.5 215 LYS B O 1
ATOM 3816 N N . THR B 1 216 ? 24.141 7.258 -5.281 1 86.44 216 THR B N 1
ATOM 3817 C CA . THR B 1 216 ? 23.078 8.242 -5.508 1 86.44 216 THR B CA 1
ATOM 3818 C C . THR B 1 216 ? 23.094 9.312 -4.422 1 86.44 216 THR B C 1
ATOM 3820 O O . THR B 1 216 ? 22.578 10.414 -4.621 1 86.44 216 THR B O 1
ATOM 3823 N N . HIS B 1 217 ? 23.797 9.016 -3.336 1 86.25 217 HIS B N 1
ATOM 3824 C CA . HIS B 1 217 ? 23.781 9.922 -2.193 1 86.25 217 HIS B CA 1
ATOM 3825 C C . HIS B 1 217 ? 24.422 11.258 -2.545 1 86.25 217 HIS B C 1
ATOM 3827 O O . HIS B 1 217 ? 25.562 11.297 -2.99 1 86.25 217 HIS B O 1
ATOM 3833 N N . GLY B 1 218 ? 23.625 12.312 -2.436 1 86.75 218 GLY B N 1
ATOM 3834 C CA . GLY B 1 218 ? 24.141 13.656 -2.65 1 86.75 218 GLY B CA 1
ATOM 3835 C C . GLY B 1 218 ? 23.984 14.133 -4.086 1 86.75 218 GLY B C 1
ATOM 3836 O O . GLY B 1 218 ? 24.297 15.281 -4.398 1 86.75 218 GLY B O 1
ATOM 3837 N N . THR B 1 219 ? 23.453 13.25 -4.961 1 90.38 219 THR B N 1
ATOM 3838 C CA . THR B 1 219 ? 23.328 13.617 -6.367 1 90.38 219 THR B CA 1
ATOM 3839 C C . THR B 1 219 ? 21.859 13.734 -6.77 1 90.38 219 THR B C 1
ATOM 3841 O O . THR B 1 219 ? 21.562 13.961 -7.941 1 90.38 219 THR B O 1
ATOM 3844 N N . GLN B 1 220 ? 21.047 13.625 -5.812 1 93.12 220 GLN B N 1
ATOM 3845 C CA . GLN B 1 220 ? 19.625 13.711 -6.098 1 93.12 220 GLN B CA 1
ATOM 3846 C C . GLN B 1 220 ? 19.25 15.086 -6.641 1 93.12 220 GLN B C 1
ATOM 3848 O O . GLN B 1 220 ? 19.875 16.094 -6.297 1 93.12 220 GLN B O 1
ATOM 3853 N N . VAL B 1 221 ? 18.203 15.156 -7.348 1 95.75 221 VAL B N 1
ATOM 3854 C CA . VAL B 1 221 ? 17.859 16.375 -8.07 1 95.75 221 VAL B CA 1
ATOM 3855 C C . VAL B 1 221 ? 17.125 17.328 -7.137 1 95.75 221 VAL B C 1
ATOM 3857 O O . VAL B 1 221 ? 17.109 18.547 -7.375 1 95.75 221 VAL B O 1
ATOM 3860 N N . GLY B 1 222 ? 16.547 16.812 -6.062 1 97.38 222 GLY B N 1
ATOM 3861 C CA . GLY B 1 222 ? 15.688 17.641 -5.215 1 97.38 222 GLY B CA 1
ATOM 3862 C C . GLY B 1 222 ? 16.453 18.375 -4.133 1 97.38 222 GLY B C 1
ATOM 3863 O O . GLY B 1 222 ? 17.406 17.844 -3.568 1 97.38 222 GLY B O 1
ATOM 3864 N N . ASP B 1 223 ? 16.047 19.547 -3.834 1 98 223 ASP B N 1
ATOM 3865 C CA . ASP B 1 223 ? 16.547 20.391 -2.754 1 98 223 ASP B CA 1
ATOM 3866 C C . ASP B 1 223 ? 15.617 20.344 -1.546 1 98 223 ASP B C 1
ATOM 3868 O O . ASP B 1 223 ? 14.469 20.797 -1.625 1 98 223 ASP B O 1
ATOM 3872 N N . PRO B 1 224 ? 16.094 19.875 -0.419 1 97.12 224 PRO B N 1
ATOM 3873 C CA . PRO B 1 224 ? 15.211 19.719 0.741 1 97.12 224 PRO B CA 1
ATOM 3874 C C . PRO B 1 224 ? 14.578 21.047 1.172 1 97.12 224 PRO B C 1
ATOM 3876 O O . PRO B 1 224 ? 13.438 21.062 1.636 1 97.12 224 PRO B O 1
ATOM 3879 N N . VAL B 1 225 ? 15.281 22.156 1.042 1 98.19 225 VAL B N 1
ATOM 3880 C CA . VAL B 1 225 ? 14.75 23.469 1.416 1 98.19 225 VAL B CA 1
ATOM 3881 C C . VAL B 1 225 ? 13.578 23.828 0.503 1 98.19 225 VAL B C 1
ATOM 3883 O O . VAL B 1 225 ? 12.531 24.281 0.974 1 98.19 225 VAL B O 1
ATOM 3886 N N . LYS B 1 226 ? 13.758 23.578 -0.767 1 98.62 226 LYS B N 1
ATOM 3887 C CA . LYS B 1 226 ? 12.695 23.859 -1.728 1 98.62 226 LYS B CA 1
ATOM 3888 C C . LYS B 1 226 ? 11.539 22.875 -1.568 1 98.62 226 LYS B C 1
ATOM 3890 O O . LYS B 1 226 ? 10.375 23.234 -1.776 1 98.62 226 LYS B O 1
ATOM 3895 N N . GLY B 1 227 ? 11.875 21.641 -1.24 1 98.62 227 GLY B N 1
ATOM 3896 C CA . GLY B 1 227 ? 10.828 20.672 -0.926 1 98.62 227 GLY B CA 1
ATOM 3897 C C . GLY B 1 227 ? 9.953 21.094 0.242 1 98.62 227 GLY B C 1
ATOM 3898 O O . GLY B 1 227 ? 8.727 21.031 0.162 1 98.62 227 GLY B O 1
ATOM 3899 N N . ALA B 1 228 ? 10.609 21.531 1.276 1 98.62 228 ALA B N 1
ATOM 3900 C CA . ALA B 1 228 ? 9.891 22 2.453 1 98.62 228 ALA B CA 1
ATOM 3901 C C . ALA B 1 228 ? 9.016 23.203 2.111 1 98.62 228 ALA B C 1
ATOM 3903 O O . ALA B 1 228 ? 7.898 23.328 2.621 1 98.62 228 ALA B O 1
ATOM 3904 N N . ARG B 1 229 ? 9.539 24.109 1.295 1 98.62 229 ARG B N 1
ATOM 3905 C CA . ARG B 1 229 ? 8.742 25.25 0.848 1 98.62 229 ARG B CA 1
ATOM 3906 C C . ARG B 1 229 ? 7.492 24.797 0.107 1 98.62 229 ARG B C 1
ATOM 3908 O O . ARG B 1 229 ? 6.398 25.312 0.33 1 98.62 229 ARG B O 1
ATOM 3915 N N . ALA B 1 230 ? 7.664 23.797 -0.772 1 98.88 230 ALA B N 1
ATOM 3916 C CA . ALA B 1 230 ? 6.52 23.266 -1.506 1 98.88 230 ALA B CA 1
ATOM 3917 C C . ALA B 1 230 ? 5.488 22.656 -0.552 1 98.88 230 ALA B C 1
ATOM 3919 O O . ALA B 1 230 ? 4.285 22.875 -0.716 1 98.88 230 ALA B O 1
ATOM 3920 N N . MET B 1 231 ? 5.969 21.906 0.453 1 98.88 231 MET B N 1
ATOM 3921 C CA . MET B 1 231 ? 5.082 21.312 1.457 1 98.88 231 MET B CA 1
ATOM 3922 C C . MET B 1 231 ? 4.312 22.406 2.201 1 98.88 231 MET B C 1
ATOM 3924 O O . MET B 1 231 ? 3.109 22.266 2.432 1 98.88 231 MET B O 1
ATOM 3928 N N . TRP B 1 232 ? 4.996 23.5 2.555 1 98.81 232 TRP B N 1
ATOM 3929 C CA . TRP B 1 232 ? 4.367 24.625 3.238 1 98.81 232 TRP B CA 1
ATOM 3930 C C . TRP B 1 232 ? 3.328 25.297 2.344 1 98.81 232 TRP B C 1
ATOM 3932 O O . TRP B 1 232 ? 2.207 25.562 2.779 1 98.81 232 TRP B O 1
ATOM 3942 N N . ASP B 1 233 ? 3.674 25.5 1.021 1 98.75 233 ASP B N 1
ATOM 3943 C CA . ASP B 1 233 ? 2.754 26.109 0.065 1 98.75 233 ASP B CA 1
ATOM 3944 C C . ASP B 1 233 ? 1.477 25.281 -0.068 1 98.75 233 ASP B C 1
ATOM 3946 O O . ASP B 1 233 ? 0.375 25.844 -0.097 1 98.75 233 ASP B O 1
ATOM 3950 N N . ILE B 1 234 ? 1.637 24 -0.124 1 98.75 234 ILE B N 1
ATOM 3951 C CA . ILE B 1 234 ? 0.497 23.094 -0.275 1 98.75 234 ILE B CA 1
ATOM 3952 C C . ILE B 1 234 ? -0.392 23.188 0.964 1 98.75 234 ILE B C 1
ATOM 3954 O O . ILE B 1 234 ? -1.62 23.188 0.854 1 98.75 234 ILE B O 1
ATOM 3958 N N . ALA B 1 235 ? 0.237 23.266 2.139 1 98.62 235 ALA B N 1
ATOM 3959 C CA . ALA B 1 235 ? -0.51 23.375 3.389 1 98.62 235 ALA B CA 1
ATOM 3960 C C . ALA B 1 235 ? -1.31 24.672 3.439 1 98.62 235 ALA B C 1
ATOM 3962 O O . ALA B 1 235 ? -2.324 24.766 4.137 1 98.62 235 ALA B O 1
ATOM 3963 N N . LYS B 1 236 ? -0.863 25.672 2.682 1 98 236 LYS B N 1
ATOM 3964 C CA . LYS B 1 236 ? -1.489 27 2.736 1 98 236 LYS B CA 1
ATOM 3965 C C . LYS B 1 236 ? -2.562 27.141 1.66 1 98 236 LYS B C 1
ATOM 3967 O O . LYS B 1 236 ? -3.326 28.109 1.662 1 98 236 LYS B O 1
ATOM 3972 N N . MET B 1 237 ? -2.67 26.156 0.772 1 97.81 237 MET B N 1
ATOM 3973 C CA . MET B 1 237 ? -3.715 26.172 -0.248 1 97.81 237 MET B CA 1
ATOM 3974 C C . MET B 1 237 ? -5.094 26.016 0.385 1 97.81 237 MET B C 1
ATOM 3976 O O . MET B 1 237 ? -5.266 25.266 1.346 1 97.81 237 MET B O 1
ATOM 3980 N N . GLU B 1 238 ? -6.043 26.703 -0.15 1 96.56 238 GLU B N 1
ATOM 3981 C CA . GLU B 1 238 ? -7.422 26.531 0.301 1 96.56 238 GLU B CA 1
ATOM 3982 C C . GLU B 1 238 ? -7.938 25.125 0.011 1 96.56 238 GLU B C 1
ATOM 3984 O O . GLU B 1 238 ? -8.578 24.516 0.86 1 96.56 238 GLU B O 1
ATOM 3989 N N . LYS B 1 239 ? -7.656 24.641 -1.195 1 97.06 239 LYS B N 1
ATOM 3990 C CA . LYS B 1 239 ? -8.039 23.297 -1.627 1 97.06 239 LYS B CA 1
ATOM 3991 C C . LYS B 1 239 ? -6.852 22.531 -2.199 1 97.06 239 LYS B C 1
ATOM 3993 O O . LYS B 1 239 ? -6.699 22.438 -3.42 1 97.06 239 LYS B O 1
ATOM 3998 N N . PRO B 1 240 ? -6.023 21.938 -1.311 1 98.69 240 PRO B N 1
ATOM 3999 C CA . PRO B 1 240 ? -4.875 21.172 -1.809 1 98.69 240 PRO B CA 1
ATOM 4000 C C . PRO B 1 240 ? -5.289 19.906 -2.539 1 98.69 240 PRO B C 1
ATOM 4002 O O . PRO B 1 240 ? -6.387 19.391 -2.322 1 98.69 240 PRO B O 1
ATOM 4005 N N . PRO B 1 241 ? -4.445 19.453 -3.469 1 98.81 241 PRO B N 1
ATOM 4006 C CA . PRO B 1 241 ? -4.734 18.203 -4.168 1 98.81 241 PRO B CA 1
ATOM 4007 C C . PRO B 1 241 ? -4.609 16.984 -3.264 1 98.81 241 PRO B C 1
ATOM 4009 O O . PRO B 1 241 ? -3.898 17.016 -2.256 1 98.81 241 PRO B O 1
ATOM 4012 N N . LEU B 1 242 ? -5.301 15.906 -3.596 1 98.81 242 LEU B N 1
ATOM 4013 C CA . LEU B 1 242 ? -5.164 14.664 -2.844 1 98.81 242 LEU B CA 1
ATOM 4014 C C . LEU B 1 242 ? -3.752 14.102 -2.975 1 98.81 242 LEU B C 1
ATOM 4016 O O . LEU B 1 242 ? -3.268 13.414 -2.072 1 98.81 242 LEU B O 1
ATOM 4020 N N . ARG B 1 243 ? -3.146 14.375 -4.109 1 98.81 243 ARG B N 1
ATOM 4021 C CA . ARG B 1 243 ? -1.777 13.906 -4.309 1 98.81 243 ARG B CA 1
ATOM 4022 C C . ARG B 1 243 ? -0.987 14.883 -5.18 1 98.81 243 ARG B C 1
ATOM 4024 O O . ARG B 1 243 ? -1.544 15.508 -6.082 1 98.81 243 ARG B O 1
ATOM 4031 N N . VAL B 1 244 ? 0.261 14.961 -4.938 1 98.88 244 VAL B N 1
ATOM 4032 C CA . VAL B 1 244 ? 1.177 15.773 -5.734 1 98.88 244 VAL B CA 1
ATOM 4033 C C . VAL B 1 244 ? 2.604 15.25 -5.566 1 98.88 244 VAL B C 1
ATOM 4035 O O . VAL B 1 244 ? 3.012 14.883 -4.465 1 98.88 244 VAL B O 1
ATOM 4038 N N . VAL B 1 245 ? 3.293 15.172 -6.66 1 98.88 245 VAL B N 1
ATOM 4039 C CA . VAL B 1 245 ? 4.711 14.836 -6.598 1 98.88 245 VAL B CA 1
ATOM 4040 C C . VAL B 1 245 ? 5.539 16.109 -6.434 1 98.88 245 VAL B C 1
ATOM 4042 O O . VAL B 1 245 ? 5.137 17.188 -6.883 1 98.88 245 VAL B O 1
ATOM 4045 N N . ILE B 1 246 ? 6.664 15.984 -5.801 1 98.75 246 ILE B N 1
ATOM 4046 C CA . ILE B 1 246 ? 7.652 17.062 -5.801 1 98.75 246 ILE B CA 1
ATOM 4047 C C . ILE B 1 246 ? 9 16.516 -6.266 1 98.75 246 ILE B C 1
ATOM 4049 O O . ILE B 1 246 ? 9.406 15.414 -5.875 1 98.75 246 ILE B O 1
ATOM 4053 N N . GLY B 1 247 ? 9.672 17.234 -7.078 1 98.62 247 GLY B N 1
ATOM 4054 C CA . GLY B 1 247 ? 10.859 16.812 -7.809 1 98.62 247 GLY B CA 1
ATOM 4055 C C . GLY B 1 247 ? 10.578 16.516 -9.273 1 98.62 247 GLY B C 1
ATOM 4056 O O . GLY B 1 247 ? 9.578 15.891 -9.602 1 98.62 247 GLY B O 1
ATOM 4057 N N . SER B 1 248 ? 11.477 17 -10.195 1 98.5 248 SER B N 1
ATOM 4058 C CA . SER B 1 248 ? 11.281 16.766 -11.625 1 98.5 248 SER B CA 1
ATOM 4059 C C . SER B 1 248 ? 11.352 15.273 -11.945 1 98.5 248 SER B C 1
ATOM 4061 O O . SER B 1 248 ? 10.656 14.789 -12.836 1 98.5 248 SER B O 1
ATOM 4063 N N . ASP B 1 249 ? 12.172 14.578 -11.203 1 98.38 249 ASP B N 1
ATOM 4064 C CA . ASP B 1 249 ? 12.281 13.141 -11.422 1 98.38 249 ASP B CA 1
ATOM 4065 C C . ASP B 1 249 ? 10.984 12.43 -11.062 1 98.38 249 ASP B C 1
ATOM 4067 O O . ASP B 1 249 ? 10.516 11.562 -11.805 1 98.38 249 ASP B O 1
ATOM 4071 N N . ALA B 1 250 ? 10.391 12.812 -9.945 1 98.75 250 ALA B N 1
ATOM 4072 C CA . ALA B 1 250 ? 9.117 12.227 -9.539 1 98.75 250 ALA B CA 1
ATOM 4073 C C . ALA B 1 250 ? 8.023 12.547 -10.547 1 98.75 250 ALA B C 1
ATOM 4075 O O . ALA B 1 250 ? 7.184 11.688 -10.859 1 98.75 250 ALA B O 1
ATOM 4076 N N . TYR B 1 251 ? 8.008 13.781 -11.031 1 98.88 251 TYR B N 1
ATOM 4077 C CA . TYR B 1 251 ? 7.016 14.172 -12.031 1 98.88 251 TYR B CA 1
ATOM 4078 C C . TYR B 1 251 ? 7.141 13.312 -13.281 1 98.88 251 TYR B C 1
ATOM 4080 O O . TYR B 1 251 ? 6.137 12.844 -13.828 1 98.88 251 TYR B O 1
ATOM 4088 N N . GLU B 1 252 ? 8.367 13.094 -13.742 1 98.81 252 GLU B N 1
ATOM 4089 C CA . GLU B 1 252 ? 8.602 12.273 -14.922 1 98.81 252 GLU B CA 1
ATOM 4090 C C . GLU B 1 252 ? 8.156 10.828 -14.688 1 98.81 252 GLU B C 1
ATOM 4092 O O . GLU B 1 252 ? 7.535 10.219 -15.555 1 98.81 252 GLU B O 1
ATOM 4097 N N . LYS B 1 253 ? 8.445 10.336 -13.539 1 98.81 253 LYS B N 1
ATOM 4098 C CA . LYS B 1 253 ? 8.156 8.945 -13.234 1 98.81 253 LYS B CA 1
ATOM 4099 C C . LYS B 1 253 ? 6.648 8.703 -13.141 1 98.81 253 LYS B C 1
ATOM 4101 O O . LYS B 1 253 ? 6.145 7.688 -13.625 1 98.81 253 LYS B O 1
ATOM 4106 N N . VAL B 1 254 ? 5.914 9.625 -12.492 1 98.81 254 VAL B N 1
ATOM 4107 C CA . VAL B 1 254 ? 4.473 9.43 -12.359 1 98.81 254 VAL B CA 1
ATOM 4108 C C . VAL B 1 254 ? 3.803 9.586 -13.727 1 98.81 254 VAL B C 1
ATOM 4110 O O . VAL B 1 254 ? 2.832 8.891 -14.031 1 98.81 254 VAL B O 1
ATOM 4113 N N . THR B 1 255 ? 4.309 10.5 -14.547 1 98.75 255 THR B N 1
ATOM 4114 C CA . THR B 1 255 ? 3.785 10.68 -15.898 1 98.75 255 THR B CA 1
ATOM 4115 C C . THR B 1 255 ? 4.02 9.422 -16.734 1 98.75 255 THR B C 1
ATOM 4117 O O . THR B 1 255 ? 3.135 8.992 -17.484 1 98.75 255 THR B O 1
ATOM 4120 N N . GLN B 1 256 ? 5.164 8.836 -16.578 1 98.81 256 GLN B N 1
ATOM 4121 C CA . GLN B 1 256 ? 5.473 7.598 -17.281 1 98.81 256 GLN B CA 1
ATOM 4122 C C . GLN B 1 256 ? 4.562 6.465 -16.812 1 98.81 256 GLN B C 1
ATOM 4124 O O . GLN B 1 256 ? 4.109 5.652 -17.625 1 98.81 256 GLN B O 1
ATOM 4129 N N . LYS B 1 257 ? 4.316 6.41 -15.531 1 98.69 257 LYS B N 1
ATOM 4130 C CA . LYS B 1 257 ? 3.41 5.398 -15 1 98.69 257 LYS B CA 1
ATOM 4131 C C . LYS B 1 257 ? 2.023 5.516 -15.625 1 98.69 257 LYS B C 1
ATOM 4133 O O . LYS B 1 257 ? 1.42 4.512 -16 1 98.69 257 LYS B O 1
ATOM 4138 N N . ILE B 1 258 ? 1.499 6.75 -15.68 1 98.75 258 ILE B N 1
ATOM 4139 C CA . ILE B 1 258 ? 0.169 7 -16.219 1 98.75 258 ILE B CA 1
ATOM 4140 C C . ILE B 1 258 ? 0.105 6.516 -17.672 1 98.75 258 ILE B C 1
ATOM 4142 O O . ILE B 1 258 ? -0.859 5.859 -18.078 1 98.75 258 ILE B O 1
ATOM 4146 N N . LYS B 1 259 ? 1.149 6.797 -18.422 1 98.69 259 LYS B N 1
ATOM 4147 C CA . LYS B 1 259 ? 1.222 6.344 -19.812 1 98.69 259 LYS B CA 1
ATOM 4148 C C . LYS B 1 259 ? 1.248 4.82 -19.891 1 98.69 259 LYS B C 1
ATOM 4150 O O . LYS B 1 259 ? 0.52 4.223 -20.688 1 98.69 259 LYS B O 1
ATOM 4155 N N . GLU B 1 260 ? 2.072 4.215 -19.062 1 98.62 260 GLU B N 1
ATOM 4156 C CA . GLU B 1 260 ? 2.229 2.764 -19.078 1 98.62 260 GLU B CA 1
ATOM 4157 C C . GLU B 1 260 ? 0.923 2.068 -18.703 1 98.62 260 GLU B C 1
ATOM 4159 O O . GLU B 1 260 ? 0.547 1.068 -19.312 1 98.62 260 GLU B O 1
ATOM 4164 N N . TYR B 1 261 ? 0.268 2.594 -17.641 1 98.69 261 TYR B N 1
ATOM 4165 C CA . TYR B 1 261 ? -1.027 2.043 -17.266 1 98.69 261 TYR B CA 1
ATOM 4166 C C . TYR B 1 261 ? -2.047 2.221 -18.375 1 98.69 261 TYR B C 1
ATOM 4168 O O . TYR B 1 261 ? -2.83 1.312 -18.672 1 98.69 261 TYR B O 1
ATOM 4176 N N . GLY B 1 262 ? -2.045 3.4 -19.031 1 98.62 262 GLY B N 1
ATOM 4177 C CA . GLY B 1 262 ? -2.957 3.703 -20.125 1 98.62 262 GLY B CA 1
ATOM 4178 C C . GLY B 1 262 ? -2.777 2.789 -21.312 1 98.62 262 GLY B C 1
ATOM 4179 O O . GLY B 1 262 ? -3.689 2.643 -22.141 1 98.62 262 GLY B O 1
ATOM 4180 N N . GLU B 1 263 ? -1.629 2.23 -21.453 1 98.62 263 GLU B N 1
ATOM 4181 C CA . GLU B 1 263 ? -1.345 1.294 -22.531 1 98.62 263 GLU B CA 1
ATOM 4182 C C . GLU B 1 263 ? -1.607 -0.146 -22.094 1 98.62 263 GLU B C 1
ATOM 4184 O O . GLU B 1 263 ? -2.102 -0.955 -22.891 1 98.62 263 GLU B O 1
ATOM 4189 N N . LEU B 1 264 ? -1.394 -0.442 -20.875 1 98.69 264 LEU B N 1
ATOM 4190 C CA . LEU B 1 264 ? -1.433 -1.812 -20.359 1 98.69 264 LEU B CA 1
ATOM 4191 C C . LEU B 1 264 ? -2.871 -2.303 -20.234 1 98.69 264 LEU B C 1
ATOM 4193 O O . LEU B 1 264 ? -3.221 -3.357 -20.781 1 98.69 264 LEU B O 1
ATOM 4197 N N . TYR B 1 265 ? -3.713 -1.591 -19.531 1 98.69 265 TYR B N 1
ATOM 4198 C CA . TYR B 1 265 ? -5.027 -2.092 -19.156 1 98.69 265 TYR B CA 1
ATOM 4199 C C . TYR B 1 265 ? -5.902 -2.316 -20.375 1 98.69 265 TYR B C 1
ATOM 4201 O O . TYR B 1 265 ? -6.582 -3.342 -20.484 1 98.69 265 TYR B O 1
ATOM 4209 N N . PRO B 1 266 ? -5.836 -1.39 -21.391 1 98.62 266 PRO B N 1
ATOM 4210 C CA . PRO B 1 266 ? -6.672 -1.611 -22.578 1 98.62 266 PRO B CA 1
ATOM 4211 C C . PRO B 1 266 ? -6.281 -2.867 -23.359 1 98.62 266 PRO B C 1
ATOM 4213 O O . PRO B 1 266 ? -7.125 -3.479 -24.016 1 98.62 266 PRO B O 1
ATOM 4216 N N . LYS B 1 267 ? -5.031 -3.307 -23.25 1 98.56 267 LYS B N 1
ATOM 4217 C CA . LYS B 1 267 ? -4.586 -4.52 -23.938 1 98.56 267 LYS B CA 1
ATOM 4218 C C . LYS B 1 267 ? -5.363 -5.738 -23.453 1 98.56 267 LYS B C 1
ATOM 4220 O O . LYS B 1 267 ? -5.508 -6.719 -24.188 1 98.56 267 LYS B O 1
ATOM 4225 N N . TYR B 1 268 ? -5.934 -5.66 -22.25 1 98.62 268 TYR B N 1
ATOM 4226 C CA . TYR B 1 268 ? -6.594 -6.82 -21.672 1 98.62 268 TYR B CA 1
ATOM 4227 C C . TYR B 1 268 ? -8.055 -6.523 -21.375 1 98.62 268 TYR B C 1
ATOM 4229 O O . TYR B 1 268 ? -8.664 -7.152 -20.5 1 98.62 268 TYR B O 1
ATOM 4237 N N . GLU B 1 269 ? -8.617 -5.516 -22.062 1 98.69 269 GLU B N 1
ATOM 4238 C CA . GLU B 1 269 ? -10.008 -5.105 -21.859 1 98.69 269 GLU B CA 1
ATOM 4239 C C . GLU B 1 269 ? -10.961 -6.27 -22.094 1 98.69 269 GLU B C 1
ATOM 4241 O O . GLU B 1 269 ? -11.883 -6.492 -21.297 1 98.69 269 GLU B O 1
ATOM 4246 N N . LYS B 1 270 ? -10.758 -7.035 -23.172 1 98.62 270 LYS B N 1
ATOM 4247 C CA . LYS B 1 270 ? -11.641 -8.156 -23.484 1 98.62 270 LYS B CA 1
ATOM 4248 C C . LYS B 1 270 ? -11.625 -9.203 -22.375 1 98.62 270 LYS B C 1
ATOM 4250 O O . LYS B 1 270 ? -12.672 -9.695 -21.969 1 98.62 270 LYS B O 1
ATOM 4255 N N . LEU B 1 271 ? -10.445 -9.523 -21.906 1 98.5 271 LEU B N 1
ATOM 4256 C CA . LEU B 1 271 ? -10.32 -10.469 -20.797 1 98.5 271 LEU B CA 1
ATOM 4257 C C . LEU B 1 271 ? -11.023 -9.938 -19.547 1 98.5 271 LEU B C 1
ATOM 4259 O O . LEU B 1 271 ? -11.773 -10.656 -18.891 1 98.5 271 LEU B O 1
ATOM 4263 N N . SER B 1 272 ? -10.773 -8.672 -19.234 1 98.25 272 SER B N 1
ATOM 4264 C CA . SER B 1 272 ? -11.359 -8.039 -18.062 1 98.25 272 SER B CA 1
ATOM 4265 C C . SER B 1 272 ? -12.883 -8.102 -18.109 1 98.25 272 SER B C 1
ATOM 4267 O O . SER B 1 272 ? -13.523 -8.5 -17.141 1 98.25 272 SER B O 1
ATOM 4269 N N . LYS B 1 273 ? -13.477 -7.844 -19.234 1 98 273 LYS B N 1
ATOM 4270 C CA . LYS B 1 273 ? -14.922 -7.715 -19.359 1 98 273 LYS B CA 1
ATOM 4271 C C . LYS B 1 273 ? -15.578 -9.078 -19.578 1 98 273 LYS B C 1
ATOM 4273 O O . LYS B 1 273 ? -16.797 -9.203 -19.484 1 98 273 LYS B O 1
ATOM 4278 N N . SER B 1 274 ? -14.789 -10.117 -19.797 1 98.25 274 SER B N 1
ATOM 4279 C CA . SER B 1 274 ? -15.312 -11.461 -20.031 1 98.25 274 SER B CA 1
ATOM 4280 C C . SER B 1 274 ? -15.742 -12.109 -18.719 1 98.25 274 SER B C 1
ATOM 4282 O O . SER B 1 274 ? -16.297 -13.211 -18.719 1 98.25 274 SER B O 1
ATOM 4284 N N . THR B 1 275 ? -15.594 -11.453 -17.562 1 98.5 275 THR B N 1
ATOM 4285 C CA . THR B 1 275 ? -15.758 -12.125 -16.266 1 98.5 275 THR B CA 1
ATOM 4286 C C . THR B 1 275 ? -17.062 -11.703 -15.602 1 98.5 275 THR B C 1
ATOM 4288 O O . THR B 1 275 ? -17.328 -12.07 -14.453 1 98.5 275 THR B O 1
ATOM 4291 N N . ASP B 1 276 ? -17.906 -10.992 -16.297 1 97.88 276 ASP B N 1
ATOM 4292 C CA . ASP B 1 276 ? -19.188 -10.547 -15.766 1 97.88 276 ASP B CA 1
ATOM 4293 C C . ASP B 1 276 ? -20.219 -11.664 -15.82 1 97.88 276 ASP B C 1
ATOM 4295 O O . ASP B 1 276 ? -20.125 -12.57 -16.656 1 97.88 276 ASP B O 1
ATOM 4299 N N . VAL B 1 277 ? -21.141 -11.602 -14.883 1 96.38 277 VAL B N 1
ATOM 4300 C CA . VAL B 1 277 ? -22.297 -12.492 -14.953 1 96.38 277 VAL B CA 1
ATOM 4301 C C . VAL B 1 277 ? -23.047 -12.281 -16.266 1 96.38 277 VAL B C 1
ATOM 4303 O O . VAL B 1 277 ? -23.094 -11.156 -16.781 1 96.38 277 VAL B O 1
ATOM 4306 N N . ASP B 1 278 ? -23.578 -13.43 -16.812 1 91.5 278 ASP B N 1
ATOM 4307 C CA . ASP B 1 278 ? -24.359 -13.32 -18.047 1 91.5 278 ASP B CA 1
ATOM 4308 C C . ASP B 1 278 ? -25.672 -12.578 -17.797 1 91.5 278 ASP B C 1
ATOM 4310 O O . ASP B 1 278 ? -26.297 -12.742 -16.75 1 91.5 278 ASP B O 1
ATOM 4314 N N . GLU B 1 279 ? -26.016 -11.5 -18.562 1 74.5 279 GLU B N 1
ATOM 4315 C CA . GLU B 1 279 ? -27.312 -10.844 -18.484 1 74.5 279 GLU B CA 1
ATOM 4316 C C . GLU B 1 279 ? -28.453 -11.828 -18.797 1 74.5 279 GLU B C 1
ATOM 4318 O O . GLU B 1 279 ? -28.266 -12.773 -19.562 1 74.5 279 GLU B O 1
#

InterPro domains:
  IPR002347 Short-chain dehydrogenase/reductase SDR [PF00106] (5-190)
  IPR002347 Short-chain dehydrogenase/reductase SDR [PR00080] (75-86)
  IPR002347 Short-chain dehydrogenase/reductase SDR [PR00080] (131-139)
  IPR002347 Short-chain dehydrogenase/reductase SDR [PR00080] (151-170)
  IPR002347 Short-chain dehydrogenase/reductase SDR [PR00081] (5-22)
  IPR002347 Short-chain dehydrogenase/reductase SDR [PR00081] (75-86)
  IPR002347 Short-chain dehydrogenase/reductase SDR [PR00081] (125-141)
  IPR002347 Short-chain dehydrogenase/reductase SDR [PR00081] (151-170)
  IPR002347 Short-chain dehydrogenase/reductase SDR [PR00081] (173-190)
  IPR020904 Short-chain dehydrogenase/reductase, conserved site [PS00061] (138-166)
  IPR036291 NAD(P)-binding domain superfamily [SSF51735] (4-249)
  IPR051911 Short-chain Dehydrogenases/Reductases (SDR) [PTHR43976] (2-278)

Radius of gyration: 23.56 Å; Cα contacts (8 Å, |Δi|>4): 1245; chains: 2; bounding box: 54×73×50 Å

Sequence (558 aa):
MAPQVFFITGTSTGFGQELVKKALQEGDKVVATARNSSKLKFDGTTQDNYLAVDLDVTDKSAVDKAFDAALKQFGRIDVVVNNAGYGLSGEFESVSDEQARTQMEVNFFGLLHVTRKALKIMREVNSPPGGKIQQITSIGGQIGVPTFSIYCASKWAVEGFTETVSKELKPEWNIQLTCIEPGGFRTDWAGRSMVFGEQKEAAYDHIDAEKTMGKTHGTQVGDPVKGARAMWDIAKMEKPPLRVVIGSDAYEKVTQKIKEYGELYPKYEKLSKSTDVDEMAPQVFFITGTSTGFGQELVKKALQEGDKVVATARNSSKLKFDGTTQDNYLAVDLDVTDKSAVDKAFDAALKQFGRIDVVVNNAGYGLSGEFESVSDEQARTQMEVNFFGLLHVTRKALKIMREVNSPPGGKIQQITSIGGQIGVPTFSIYCASKWAVEGFTETVSKELKPEWNIQLTCIEPGGFRTDWAGRSMVFGEQKEAAYDHIDAEKTMGKTHGTQVGDPVKGARAMWDIAKMEKPPLRVVIGSDAYEKVTQKIKEYGELYPKYEKLSKSTDVDE

Nearest PDB structures (foldseek):
  6y0s-assembly1_AAA  TM=8.101E-01  e=2.105E-16  Levilactobacillus brevis
  4nbu-assembly1_D  TM=8.258E-01  e=1.177E-15  Bacillus sp. SG-1
  3r1i-assembly1_A-2  TM=8.229E-01  e=6.193E-15  Mycobacterium marinum M
  4fgs-assembly1_C  TM=8.064E-01  e=6.193E-15  Rhizobium etli CFN 42
  3r1i-assembly1_B-2  TM=8.157E-01  e=5.666E-14  Mycobacterium marinum M